Protein 7S2N (pdb70)

Secondary structure (DSSP, 8-state):
--EEEEE--HHHHHHHHTSGGGSS-EEEEEEE-SSEEEEEEEEE-GGG-EEEEEEEEE-TT-BGGGHHHHHHHHHHHS-HHHHTTEEEEEEEESS-EETTTEE---SSSBS-EEGGGS-TTTS-TTSEEEEEHHHHHHHHHHHHHHTT-HHHHEEEEE--TTHHHH-SSPTTSS--SS-EEEEEESSSEEEEEEEEETTTTEEEEEEE-GGGSBPPPSS-HHHHHHHHHHHTS--BHHHHSSHHHHHHHHHHHHTTSS----HHHHHHHHHTT-HHHHHHHHHHHHHHHHHHHHHHHHH--SEEEE-SHHHHHTHHHHH-HHHHHHHHHHHT-SGGGGGTTGGGPEEEEE-S---HHHHHHHHHHHHH-/-EEEEE--HHHHHHHHTSGGG-S-EEEEEEE-SSEEEEEEEEE-GGG-EEEEEEEEE-TT-BTTHHHHHHHHHHHHS-HHHHTTEEEEEEEESS-EETTTEE---SSSBS-EEGGGS-TTTS-TTSEEEEEHHHHHHHHHHHHHHTT-HHHHEEEEE--SSHHHH-SSPTTSS--SS-EEEEEESSSEEEEEEEEETTTTEEEEEEE-GGGSBPPPSS-HHHHHHHHHHHTS--BHHHHSSHHHHHHHHHHHHTTSS----HHHHHHHHHTT-HHHHHHHHHHHHHHHHHHHHHHHHH--SEEEE-SHHHHHTHHHHHSHHHHHHHHHHHT-SGGGGGTTGGGPEEEEE-S---HHHHHHHHHHHH-

Solvent-accessible surface area: 29658 Å² total; per-residue (Å²): 158,16,3,32,60,108,101,43,58,24,134,90,4,10,94,42,1,106,54,121,56,8,106,53,84,0,0,0,0,0,15,2,22,29,103,12,0,48,0,0,0,1,36,105,20,82,132,68,10,7,42,3,0,1,11,114,21,61,5,69,105,128,16,1,55,17,0,45,93,18,0,64,70,4,51,138,92,5,53,86,81,8,10,177,57,12,68,0,0,0,0,0,0,47,11,80,36,93,51,8,29,57,0,15,108,20,156,117,12,127,33,49,2,103,28,111,80,15,27,164,37,0,8,8,91,72,94,16,0,2,4,29,40,62,19,0,8,0,2,0,0,1,4,0,10,68,4,118,21,1,68,60,2,3,10,63,12,31,68,4,100,60,3,189,124,68,25,170,101,92,23,5,32,49,11,4,143,27,34,0,0,6,1,22,1,20,126,27,14,13,2,0,6,2,22,34,7,77,67,49,131,40,22,5,2,2,29,8,70,5,4,13,21,8,4,5,20,28,214,17,45,115,38,4,72,59,4,56,67,81,60,160,46,19,1,21,4,57,39,0,0,7,11,69,0,10,49,2,0,2,88,38,28,10,194,77,85,103,94,109,29,51,22,53,98,0,20,126,45,4,54,113,58,32,82,43,0,28,115,0,2,71,61,10,2,38,0,0,1,6,2,0,0,8,6,1,1,4,4,54,6,13,2,0,0,0,10,26,92,56,1,19,102,15,10,56,2,4,162,64,109,84,14,43,133,61,6,65,180,39,1,45,55,16,58,18,43,143,107,22,32,1,25,77,2,0,1,3,32,3,92,73,100,27,44,16,34,1,0,0,0,15,26,0,0,70,57,28,73,57,9,61,49,137,101,41,56,31,126,90,0,11,81,60,1,109,53,120,56,6,96,56,84,0,2,0,0,0,27,2,28,23,98,18,0,67,0,0,0,1,38,103,21,76,124,71,10,7,42,2,5,1,11,111,18,58,5,80,116,112,28,1,54,18,0,45,89,20,0,77,86,0,52,90,82,8,37,89,64,1,16,178,59,11,68,1,0,0,0,0,0,46,11,79,35,94,77,30,31,56,0,14,109,19,153,100,13,156,36,47,1,100,34,109,79,12,29,160,41,0,8,20,109,71,85,19,8,1,10,23,48,38,39,0,10,0,6,0,0,3,4,0,7,71,2,120,15,2,68,63,4,3,10,64,12,23,74,3,76,54,4,145,104,48,15,164,111,92,18,4,36,52,10,2,140,11,28,0,0,7,0,34,1,20,126,25,13,16,3,2,7,0,7,25,3,38,46,68,122,49,25,8,5,3,19,3,58,6,4,19,23,8,5,5,21,27,213,17,59,115,40,7,74,51,6,58,71,81,67,160,46,18,1,23,3,66,38,0,0,8,17,71,0,11,50,2,0,4,85,63,39,14,91,69,85,120,106,102,29,50,25,54,98,0,20,136,56,5,62,111,56,30,67,33,0,41,115,0,2,88,50,20,2,32,0,0,0,4,2,0,0,8,6,2,1,4,5,53,2,3,4,0,0,0,11,27,91,66,2,20,105,18,13,52,2,3,160,68,87,94,25,42,131,31,6,64,146,31,1,50,59,16,55,18,42,143,111,26,32,2,32,77,2,0,2,3,30,2,94,88,102,18,42,12,36,0,0,0,0,13,28,1,4,92,66,65

Foldseek 3Di:
DQEEEAEDALVVLLVVCPDPVNLAAWAWEWEDDQFKIWIFIWDADPQRGIYTYTYIGTCVQLAPCCVQVVQVVSVVPHPLSSLQRHLAYEYEYAADDDPLAWGDDDPRGDDIGGNVSHDCSNHPPQLYGYHYQVQLLVLLLQSCQSSQNQVVFKDWLDAFPQDVVQDPDDPRRHQGQWKEWEWAQEQFIWIWIWHQDVVVSDIGIGGDDQQADQQDDDPCVVVQVVLCVVVVHRHGLRCCRHQVNLQSLLCVLCVPVDDRDTSVVLLVCVLVVNPSSLRSVLSNLLSVLSSLLVCLVVVVTQEYEYDDPRQQVSVVQSPPVVSSVSSLVSNCRDPCCVVPSSRNYIYMYTNDDDSSSRSSRVSSSVVRD/DEEEAEDALLVLQVVCPDPVNLAAWAWEWEDDQFKIWIFIWDADPQRYIYTYTYIGTPPQLALCVVQVVLVVSVVRHPLSSLQRHPAYEYEDAADDPPLAWGDDDPRGDDIGGNVSHDCSNHPPPLYGYHHLLLLLVLLLQSCQSSQNQLVFKAWLDAFPQQVVFDVDDPRRHQGQWKEWEWELEQFIWIWIQGADPVVRHTDIGTDDQQADQQDDDPCVVVQVVLCVVVVHRHGLRCCRHQVNLQSLLCVQCVPVDDTDTSVVLLVCVLVVNPSSLRSVLSNLLSVLSSLLVCLVVVVTQEYEYDDPVQQVSVSQSVPVVSSVSSLVSNCSDPCCVVPSSRNYIYMYGNDDDDSSRSSSVSVSVVD

InterPro domains:
  IPR003836 Glucokinase [PF02685] (27-306)
  IPR003836 Glucokinase [cd24008] (27-362)
  IPR043129 ATPase, nucleotide binding domain [SSF53067] (27-320)

Sequence (736 aa):
MAMNIKELSLHELCCEELKTPAWNVPLTFVGDVGGTSARMGFVREGKNDSVHACVTRYSMKRKDITELIEFFNEIIELMPASVIKRVKAGVINVPGPVTGGAVGGPFNNLKGIARLSDYPKALFPPGRSAILNDLEAGGFGVLAVSDAHVFSEYFGVMWEGTQWRTCEQEPAGSVIGRGRCLVLAPGTGLGSSLIYYNPMNQQHIVVPLELGSQTIPMRKDIDYIQTLHAELKLLPNYENMVSGAGLEFHYRQVVRGSRPPCSAGEIAKLASEGDANACKAMKKYHEYLMRVGSEASMALLPLTIVLVGDNIVNNAFFYRNPQNLKEMHREALNHEMERLGFQSRVTYLRQKKLLNLNLMGCYRCGLDLSAMNIKELSLHHELCEELKTPAWNVPLTFVGDVGGTSARMGFVREGKNDSVHACCVTRYSMKRKDITELIEFFNEIIELMPASVIKRVKAGVINVPGPVTGGAVGGPFNNLKGIARLSDYPKALFPPGRSAILNDLEAGGFGVLAVSDAHVFSEYFGVMWEGTQWRTCEQEPAGSVIGRGRCLVLAPGTGLGSSLIYYNPMNQQHIVVPLELGSQTIPMRKDIDYIQTLHAELKLLPNYENMVSGAGLEFHYRQVVRGSRPPCSAGEIAKLASEGDANACKAMKKYHEYLMRVGSEASMALLPLTIVLVGDNIVNNAFFYRNPQNLKEMHREALNHEMERLGFQSRVTYLRQKKLLNLNLMGCYRCGLDL

Structure (mmCIF, N/CA/C/O backbone):
data_7S2N
#
_entry.id   7S2N
#
_cell.length_a   67.750
_cell.length_b   78.985
_cell.length_c   77.567
_cell.angle_alpha   90.000
_cell.angle_beta   101.170
_cell.angle_gamma   90.000
#
_symmetry.space_group_name_H-M   'P 1 21 1'
#
loop_
_entity.id
_entity.type
_entity.pdbx_description
1 polymer 'Glucokinase 1'
2 water water
#
loop_
_atom_site.group_PDB
_atom_site.id
_atom_site.type_symbol
_atom_site.label_atom_id
_atom_site.label_alt_id
_atom_site.label_comp_id
_atom_site.label_asym_id
_atom_site.label_entity_id
_atom_site.label_seq_id
_atom_site.pdbx_PDB_ins_code
_atom_site.Cartn_x
_atom_site.Cartn_y
_atom_site.Cartn_z
_atom_site.occupancy
_atom_site.B_iso_or_equiv
_atom_site.auth_seq_id
_atom_site.auth_comp_id
_atom_site.auth_asym_id
_atom_site.auth_atom_id
_atom_site.pdbx_PDB_model_num
ATOM 1 N N . MET A 1 13 ? 33.765 -22.865 105.178 1.00 59.78 -1 MET A N 1
ATOM 2 C CA . MET A 1 13 ? 33.714 -21.382 105.071 1.00 59.29 -1 MET A CA 1
ATOM 3 C C . MET A 1 13 ? 34.785 -20.912 104.080 1.00 51.21 -1 MET A C 1
ATOM 4 O O . MET A 1 13 ? 35.928 -21.394 104.169 1.00 44.45 -1 MET A O 1
ATOM 9 N N . ALA A 1 14 ? 34.405 -20.013 103.167 1.00 45.06 0 ALA A N 1
ATOM 10 C CA . ALA A 1 14 ? 35.198 -19.718 101.954 1.00 43.09 0 ALA A CA 1
ATOM 11 C C . ALA A 1 14 ? 36.374 -18.799 102.303 1.00 42.66 0 ALA A C 1
ATOM 12 O O . ALA A 1 14 ? 37.440 -18.961 101.701 1.00 45.68 0 ALA A O 1
ATOM 14 N N . MET A 1 15 ? 36.142 -17.797 103.147 1.00 42.47 1 MET A N 1
ATOM 15 C CA . MET A 1 15 ? 37.124 -16.718 103.460 1.00 44.89 1 MET A CA 1
ATOM 16 C C . MET A 1 15 ? 37.377 -16.811 104.960 1.00 45.69 1 MET A C 1
ATOM 17 O O . MET A 1 15 ? 36.391 -16.697 105.750 1.00 47.29 1 MET A O 1
ATOM 22 N N . ASN A 1 16 ? 38.603 -17.155 105.345 1.00 39.20 2 ASN A N 1
ATOM 23 C CA . ASN A 1 16 ? 38.924 -17.431 106.762 1.00 40.66 2 ASN A CA 1
ATOM 24 C C . ASN A 1 16 ? 40.117 -16.577 107.164 1.00 42.09 2 ASN A C 1
ATOM 25 O O . ASN A 1 16 ? 41.179 -16.718 106.483 1.00 40.32 2 ASN A O 1
ATOM 30 N N . ILE A 1 17 ? 39.943 -15.693 108.150 1.00 40.46 3 ILE A N 1
ATOM 31 C CA . ILE A 1 17 ? 41.078 -14.912 108.719 1.00 40.49 3 ILE A CA 1
ATOM 32 C C . ILE A 1 17 ? 41.199 -15.217 110.204 1.00 41.55 3 ILE A C 1
ATOM 33 O O . ILE A 1 17 ? 40.229 -14.934 110.902 1.00 42.75 3 ILE A O 1
ATOM 38 N N . LYS A 1 18 ? 42.340 -15.760 110.642 1.00 40.21 4 LYS A N 1
ATOM 39 C CA . LYS A 1 18 ? 42.614 -16.020 112.081 1.00 43.04 4 LYS A CA 1
ATOM 40 C C . LYS A 1 18 ? 43.725 -15.082 112.567 1.00 41.42 4 LYS A C 1
ATOM 41 O O . LYS A 1 18 ? 44.765 -15.007 111.895 1.00 39.37 4 LYS A O 1
ATOM 47 N N . GLU A 1 19 ? 43.504 -14.414 113.701 1.00 38.19 5 GLU A N 1
ATOM 48 C CA . GLU A 1 19 ? 44.509 -13.524 114.310 1.00 38.08 5 GLU A CA 1
ATOM 49 C C . GLU A 1 19 ? 45.136 -14.273 115.484 1.00 38.40 5 GLU A C 1
ATOM 50 O O . GLU A 1 19 ? 44.366 -14.787 116.324 1.00 40.53 5 GLU A O 1
ATOM 56 N N . LEU A 1 20 ? 46.475 -14.321 115.565 1.00 36.97 6 LEU A N 1
ATOM 57 C CA . LEU A 1 20 ? 47.264 -15.073 116.582 1.00 38.01 6 LEU A CA 1
ATOM 58 C C . LEU A 1 20 ? 48.424 -14.205 117.063 1.00 39.87 6 LEU A C 1
ATOM 59 O O . LEU A 1 20 ? 48.826 -13.298 116.337 1.00 38.23 6 LEU A O 1
ATOM 64 N N . SER A 1 21 ? 49.012 -14.539 118.197 1.00 40.04 7 SER A N 1
ATOM 65 C CA . SER A 1 21 ? 50.345 -14.009 118.576 1.00 40.35 7 SER A CA 1
ATOM 66 C C . SER A 1 21 ? 51.365 -14.523 117.556 1.00 38.97 7 SER A C 1
ATOM 67 O O . SER A 1 21 ? 51.096 -15.542 116.874 1.00 39.36 7 SER A O 1
ATOM 70 N N . LEU A 1 22 ? 52.483 -13.809 117.390 1.00 40.35 8 LEU A N 1
ATOM 71 C CA . LEU A 1 22 ? 53.562 -14.215 116.457 1.00 39.31 8 LEU A CA 1
ATOM 72 C C . LEU A 1 22 ? 53.986 -15.647 116.810 1.00 37.76 8 LEU A C 1
ATOM 73 O O . LEU A 1 22 ? 54.161 -16.447 115.914 1.00 35.93 8 LEU A O 1
ATOM 78 N N . HIS A 1 23 ? 54.111 -15.974 118.090 1.00 41.22 9 HIS A N 1
ATOM 79 C CA . HIS A 1 23 ? 54.577 -17.321 118.529 1.00 43.14 9 HIS A CA 1
ATOM 80 C C . HIS A 1 23 ? 53.539 -18.378 118.105 1.00 41.44 9 HIS A C 1
ATOM 81 O O . HIS A 1 23 ? 53.939 -19.424 117.568 1.00 41.96 9 HIS A O 1
ATOM 88 N N . GLU A 1 24 ? 52.258 -18.112 118.311 1.00 38.82 10 GLU A N 1
ATOM 89 C CA . GLU A 1 24 ? 51.159 -19.032 117.874 1.00 40.72 10 GLU A CA 1
ATOM 90 C C . GLU A 1 24 ? 51.087 -19.140 116.348 1.00 37.88 10 GLU A C 1
ATOM 91 O O . GLU A 1 24 ? 50.775 -20.218 115.821 1.00 38.08 10 GLU A O 1
ATOM 97 N N . LEU A 1 25 ? 51.374 -18.058 115.644 1.00 38.92 11 LEU A N 1
ATOM 98 C CA . LEU A 1 25 ? 51.380 -18.064 114.154 1.00 35.70 11 LEU A CA 1
ATOM 99 C C . LEU A 1 25 ? 52.506 -18.997 113.671 1.00 36.28 11 LEU A C 1
ATOM 100 O O . LEU A 1 25 ? 52.290 -19.784 112.758 1.00 34.73 11 LEU A O 1
ATOM 105 N N A CYS A 1 26 ? 53.693 -18.907 114.278 0.70 36.98 12 CYS A N 1
ATOM 106 N N B CYS A 1 26 ? 53.697 -18.917 114.280 0.30 35.65 12 CYS A N 1
ATOM 107 C CA A CYS A 1 26 ? 54.832 -19.807 113.980 0.70 37.02 12 CYS A CA 1
ATOM 108 C CA B CYS A 1 26 ? 54.824 -19.832 113.946 0.30 35.21 12 CYS A CA 1
ATOM 109 C C A CYS A 1 26 ? 54.388 -21.271 114.175 0.70 37.19 12 CYS A C 1
ATOM 110 C C B CYS A 1 26 ? 54.377 -21.280 114.161 0.30 36.26 12 CYS A C 1
ATOM 111 O O A CYS A 1 26 ? 54.639 -22.104 113.301 0.70 34.79 12 CYS A O 1
ATOM 112 O O B CYS A 1 26 ? 54.634 -22.108 113.287 0.30 35.17 12 CYS A O 1
ATOM 117 N N . GLU A 1 27 ? 53.709 -21.576 115.275 1.00 37.37 13 GLU A N 1
ATOM 118 C CA . GLU A 1 27 ? 53.230 -22.965 115.533 1.00 39.89 13 GLU A CA 1
ATOM 119 C C . GLU A 1 27 ? 52.215 -23.350 114.458 1.00 38.56 13 GLU A C 1
ATOM 120 O O . GLU A 1 27 ? 52.311 -24.460 113.919 1.00 37.81 13 GLU A O 1
ATOM 126 N N . GLU A 1 28 ? 51.277 -22.458 114.137 1.00 37.67 14 GLU A N 1
ATOM 127 C CA . GLU A 1 28 ? 50.231 -22.768 113.123 1.00 37.36 14 GLU A CA 1
ATOM 128 C C . GLU A 1 28 ? 50.891 -23.104 111.781 1.00 36.89 14 GLU A C 1
ATOM 129 O O . GLU A 1 28 ? 50.421 -24.024 111.106 1.00 40.03 14 GLU A O 1
ATOM 135 N N . LEU A 1 29 ? 51.938 -22.366 111.409 1.00 36.24 15 LEU A N 1
ATOM 136 C CA . LEU A 1 29 ? 52.534 -22.488 110.052 1.00 36.09 15 LEU A CA 1
ATOM 137 C C . LEU A 1 29 ? 53.328 -23.795 109.918 1.00 37.24 15 LEU A C 1
ATOM 138 O O . LEU A 1 29 ? 53.677 -24.151 108.782 1.00 35.62 15 LEU A O 1
ATOM 143 N N . LYS A 1 30 ? 53.623 -24.454 111.039 1.00 38.41 16 LYS A N 1
ATOM 144 C CA . LYS A 1 30 ? 54.343 -25.754 111.006 1.00 41.02 16 LYS A CA 1
ATOM 145 C C . LYS A 1 30 ? 53.342 -26.907 110.878 1.00 40.01 16 LYS A C 1
ATOM 146 O O . LYS A 1 30 ? 53.794 -28.059 110.756 1.00 41.92 16 LYS A O 1
ATOM 152 N N . THR A 1 31 ? 52.040 -26.608 110.898 1.00 36.78 17 THR A N 1
ATOM 153 C CA . THR A 1 31 ? 51.000 -27.676 110.747 1.00 37.48 17 THR A CA 1
ATOM 154 C C . THR A 1 31 ? 50.856 -28.136 109.300 1.00 38.69 17 THR A C 1
ATOM 155 O O . THR A 1 31 ? 51.186 -27.412 108.364 1.00 38.46 17 THR A O 1
ATOM 159 N N . PRO A 1 32 ? 50.443 -29.390 109.034 1.00 39.17 18 PRO A N 1
ATOM 160 C CA . PRO A 1 32 ? 50.429 -29.905 107.663 1.00 39.64 18 PRO A CA 1
ATOM 161 C C . PRO A 1 32 ? 49.587 -29.151 106.639 1.00 37.80 18 PRO A C 1
ATOM 162 O O . PRO A 1 32 ? 50.023 -29.060 105.527 1.00 39.24 18 PRO A O 1
ATOM 166 N N . ALA A 1 33 ? 48.460 -28.561 107.046 1.00 37.21 19 ALA A N 1
ATOM 167 C CA . ALA A 1 33 ? 47.612 -27.787 106.125 1.00 38.16 19 ALA A CA 1
ATOM 168 C C . ALA A 1 33 ? 48.407 -26.614 105.540 1.00 34.22 19 ALA A C 1
ATOM 169 O O . ALA A 1 33 ? 48.015 -26.136 104.474 1.00 33.86 19 ALA A O 1
ATOM 171 N N . TRP A 1 34 ? 49.452 -26.126 106.238 1.00 33.47 20 TRP A N 1
ATOM 172 C CA . TRP A 1 34 ? 50.261 -24.956 105.822 1.00 31.62 20 TRP A CA 1
ATOM 173 C C . TRP A 1 34 ? 51.504 -25.350 105.009 1.00 30.64 20 TRP A C 1
ATOM 174 O O . TRP A 1 34 ? 52.273 -24.437 104.643 1.00 31.25 20 TRP A O 1
ATOM 185 N N . ASN A 1 35 ? 51.717 -26.627 104.713 1.00 30.68 21 ASN A N 1
ATOM 186 C CA . ASN A 1 35 ? 52.921 -27.099 103.982 1.00 31.10 21 ASN A CA 1
ATOM 187 C C . ASN A 1 35 ? 52.586 -27.018 102.480 1.00 31.10 21 ASN A C 1
ATOM 188 O O . ASN A 1 35 ? 52.546 -28.060 101.774 1.00 31.94 21 ASN A O 1
ATOM 193 N N . VAL A 1 36 ? 52.368 -25.788 102.021 1.00 29.10 22 VAL A N 1
ATOM 194 C CA . VAL A 1 36 ? 51.858 -25.442 100.668 1.00 29.35 22 VAL A CA 1
ATOM 195 C C . VAL A 1 36 ? 52.439 -24.079 100.329 1.00 28.54 22 VAL A C 1
ATOM 196 O O . VAL A 1 36 ? 53.037 -23.418 101.192 1.00 29.01 22 VAL A O 1
ATOM 200 N N . PRO A 1 37 ? 52.319 -23.617 99.080 1.00 27.47 23 PRO A N 1
ATOM 201 C CA . PRO A 1 37 ? 52.768 -22.267 98.794 1.00 26.42 23 PRO A CA 1
ATOM 202 C C . PRO A 1 37 ? 52.032 -21.200 99.614 1.00 25.95 23 PRO A C 1
ATOM 203 O O . PRO A 1 37 ? 50.804 -21.311 99.783 1.00 26.77 23 PRO A O 1
ATOM 207 N N . LEU A 1 38 ? 52.761 -20.132 99.913 1.00 24.02 24 LEU A N 1
ATOM 208 C CA . LEU A 1 38 ? 52.289 -19.072 100.840 1.00 25.04 24 LEU A CA 1
ATOM 209 C C . LEU A 1 38 ? 52.419 -17.724 100.147 1.00 25.22 24 LEU A C 1
ATOM 210 O O . LEU A 1 38 ? 53.358 -17.538 99.332 1.00 25.05 24 LEU A O 1
ATOM 215 N N . THR A 1 39 ? 51.512 -16.826 100.494 1.00 26.34 25 THR A N 1
ATOM 216 C CA . THR A 1 39 ? 51.581 -15.397 100.171 1.00 26.26 25 THR A CA 1
ATOM 217 C C . THR A 1 39 ? 51.738 -14.644 101.490 1.00 25.35 25 THR A C 1
ATOM 218 O O . THR A 1 39 ? 50.917 -14.832 102.376 1.00 25.98 25 THR A O 1
ATOM 222 N N . PHE A 1 40 ? 52.718 -13.755 101.579 1.00 24.02 26 PHE A N 1
ATOM 223 C CA . PHE A 1 40 ? 52.857 -12.844 102.732 1.00 24.06 26 PHE A CA 1
ATOM 224 C C . PHE A 1 40 ? 51.963 -11.635 102.441 1.00 24.21 26 PHE A C 1
ATOM 225 O O . PHE A 1 40 ? 52.064 -11.038 101.354 1.00 23.18 26 PHE A O 1
ATOM 233 N N . VAL A 1 41 ? 51.204 -11.207 103.444 1.00 24.68 27 VAL A N 1
ATOM 234 C CA . VAL A 1 41 ? 50.255 -10.068 103.291 1.00 26.47 27 VAL A CA 1
ATOM 235 C C . VAL A 1 41 ? 50.402 -9.171 104.496 1.00 26.56 27 VAL A C 1
ATOM 236 O O . VAL A 1 41 ? 50.799 -9.644 105.598 1.00 25.59 27 VAL A O 1
ATOM 240 N N . GLY A 1 42 ? 50.070 -7.894 104.304 1.00 25.79 28 GLY A N 1
ATOM 241 C CA . GLY A 1 42 ? 50.065 -6.915 105.404 1.00 27.77 28 GLY A CA 1
ATOM 242 C C . GLY A 1 42 ? 49.021 -5.838 105.182 1.00 28.29 28 GLY A C 1
ATOM 243 O O . GLY A 1 42 ? 49.064 -5.177 104.141 1.00 27.83 28 GLY A O 1
ATOM 244 N N . ASP A 1 43 ? 48.100 -5.686 106.131 1.00 28.89 29 ASP A N 1
ATOM 245 C CA . ASP A 1 43 ? 47.110 -4.583 106.070 1.00 29.46 29 ASP A CA 1
ATOM 246 C C . ASP A 1 43 ? 47.519 -3.544 107.114 1.00 29.52 29 ASP A C 1
ATOM 247 O O . ASP A 1 43 ? 47.357 -3.812 108.313 1.00 31.07 29 ASP A O 1
ATOM 252 N N . VAL A 1 44 ? 48.019 -2.402 106.644 1.00 30.28 30 VAL A N 1
ATOM 253 C CA . VAL A 1 44 ? 48.680 -1.406 107.534 1.00 29.99 30 VAL A CA 1
ATOM 254 C C . VAL A 1 44 ? 47.755 -0.195 107.658 1.00 33.58 30 VAL A C 1
ATOM 255 O O . VAL A 1 44 ? 47.461 0.429 106.627 1.00 34.06 30 VAL A O 1
ATOM 259 N N . GLY A 1 45 ? 47.308 0.096 108.881 1.00 35.99 31 GLY A N 1
ATOM 260 C CA . GLY A 1 45 ? 46.614 1.380 109.165 1.00 39.92 31 GLY A CA 1
ATOM 261 C C . GLY A 1 45 ? 47.438 2.302 110.055 1.00 41.43 31 GLY A C 1
ATOM 262 O O . GLY A 1 45 ? 48.634 2.038 110.263 1.00 42.84 31 GLY A O 1
ATOM 263 N N . GLY A 1 46 ? 46.845 3.380 110.581 1.00 44.54 32 GLY A N 1
ATOM 264 C CA . GLY A 1 46 ? 47.565 4.390 111.389 1.00 45.30 32 GLY A CA 1
ATOM 265 C C . GLY A 1 46 ? 47.895 3.927 112.793 1.00 45.24 32 GLY A C 1
ATOM 266 O O . GLY A 1 46 ? 48.912 4.425 113.355 1.00 44.51 32 GLY A O 1
ATOM 267 N N . THR A 1 47 ? 47.132 2.965 113.339 1.00 45.60 33 THR A N 1
ATOM 268 C CA . THR A 1 47 ? 47.280 2.490 114.736 1.00 47.24 33 THR A CA 1
ATOM 269 C C . THR A 1 47 ? 47.882 1.089 114.788 1.00 44.01 33 THR A C 1
ATOM 270 O O . THR A 1 47 ? 48.683 0.813 115.707 1.00 44.91 33 THR A O 1
ATOM 274 N N . SER A 1 48 ? 47.493 0.217 113.851 1.00 41.78 34 SER A N 1
ATOM 275 C CA . SER A 1 48 ? 47.967 -1.177 113.866 1.00 40.54 34 SER A CA 1
ATOM 276 C C . SER A 1 48 ? 48.129 -1.705 112.432 1.00 37.58 34 SER A C 1
ATOM 277 O O . SER A 1 48 ? 47.544 -1.113 111.482 1.00 36.31 34 SER A O 1
ATOM 280 N N . ALA A 1 49 ? 48.894 -2.789 112.315 1.00 36.83 35 ALA A N 1
ATOM 281 C CA . ALA A 1 49 ? 49.089 -3.563 111.075 1.00 35.70 35 ALA A CA 1
ATOM 282 C C . ALA A 1 49 ? 48.820 -5.025 111.396 1.00 37.21 35 ALA A C 1
ATOM 283 O O . ALA A 1 49 ? 49.175 -5.444 112.476 1.00 43.91 35 ALA A O 1
ATOM 285 N N . ARG A 1 50 ? 48.094 -5.706 110.508 1.00 33.79 36 ARG A N 1
ATOM 286 C CA . ARG A 1 50 ? 47.848 -7.167 110.605 1.00 33.78 36 ARG A CA 1
ATOM 287 C C . ARG A 1 50 ? 48.621 -7.843 109.475 1.00 31.64 36 ARG A C 1
ATOM 288 O O . ARG A 1 50 ? 48.297 -7.578 108.306 1.00 30.72 36 ARG A O 1
ATOM 296 N N . MET A 1 51 ? 49.614 -8.661 109.821 1.00 30.35 37 MET A N 1
ATOM 297 C CA . MET A 1 51 ? 50.547 -9.191 108.798 1.00 29.89 37 MET A CA 1
ATOM 298 C C . MET A 1 51 ? 50.721 -10.695 109.021 1.00 27.33 37 MET A C 1
ATOM 299 O O . MET A 1 51 ? 50.755 -11.121 110.186 1.00 27.99 37 MET A O 1
ATOM 304 N N . GLY A 1 52 ? 50.807 -11.455 107.930 1.00 25.17 38 GLY A N 1
ATOM 305 C CA . GLY A 1 52 ? 50.909 -12.908 108.028 1.00 25.88 38 GLY A CA 1
ATOM 306 C C . GLY A 1 52 ? 50.788 -13.563 106.685 1.00 25.44 38 GLY A C 1
ATOM 307 O O . GLY A 1 52 ? 51.271 -12.971 105.711 1.00 25.09 38 GLY A O 1
ATOM 308 N N . PHE A 1 53 ? 50.220 -14.783 106.663 1.00 25.97 39 PHE A N 1
ATOM 309 C CA . PHE A 1 53 ? 50.387 -15.674 105.496 1.00 26.25 39 PHE A CA 1
ATOM 310 C C . PHE A 1 53 ? 49.027 -16.174 105.057 1.00 28.38 39 PHE A C 1
ATOM 311 O O . PHE A 1 53 ? 48.136 -16.374 105.895 1.00 29.25 39 PHE A O 1
ATOM 319 N N . VAL A 1 54 ? 48.898 -16.352 103.751 1.00 28.28 40 VAL A N 1
ATOM 320 C CA . VAL A 1 54 ? 47.639 -16.786 103.115 1.00 28.49 40 VAL A CA 1
ATOM 321 C C . VAL A 1 54 ? 47.935 -17.973 102.232 1.00 28.68 40 VAL A C 1
ATOM 322 O O . VAL A 1 54 ? 48.967 -17.977 101.465 1.00 28.43 40 VAL A O 1
ATOM 326 N N . ARG A 1 55 ? 47.047 -18.930 102.307 1.00 29.86 41 ARG A N 1
ATOM 327 C CA . ARG A 1 55 ? 47.141 -20.156 101.460 1.00 30.66 41 ARG A CA 1
ATOM 328 C C . ARG A 1 55 ? 45.763 -20.367 100.816 1.00 31.87 41 ARG A C 1
ATOM 329 O O . ARG A 1 55 ? 44.746 -19.893 101.377 1.00 33.24 41 ARG A O 1
ATOM 337 N N . GLU A 1 56 ? 45.730 -21.185 99.769 1.00 34.26 42 GLU A N 1
ATOM 338 C CA . GLU A 1 56 ? 44.495 -21.682 99.131 1.00 36.61 42 GLU A CA 1
ATOM 339 C C . GLU A 1 56 ? 44.049 -22.888 99.961 1.00 38.62 42 GLU A C 1
ATOM 340 O O . GLU A 1 56 ? 44.930 -23.542 100.551 1.00 38.68 42 GLU A O 1
ATOM 346 N N . GLY A 1 57 ? 42.756 -23.159 100.023 1.00 36.02 43 GLY A N 1
ATOM 347 C CA . GLY A 1 57 ? 42.221 -24.428 100.531 1.00 40.57 43 GLY A CA 1
ATOM 348 C C . GLY A 1 57 ? 41.343 -25.083 99.492 1.00 41.54 43 GLY A C 1
ATOM 349 O O . GLY A 1 57 ? 41.468 -24.731 98.304 1.00 41.32 43 GLY A O 1
ATOM 350 N N . LYS A 1 58 ? 40.479 -26.004 99.930 1.00 46.81 44 LYS A N 1
ATOM 351 C CA . LYS A 1 58 ? 39.540 -26.709 99.027 1.00 48.05 44 LYS A CA 1
ATOM 352 C C . LYS A 1 58 ? 38.633 -25.690 98.344 1.00 47.86 44 LYS A C 1
ATOM 353 O O . LYS A 1 58 ? 38.206 -24.697 98.998 1.00 47.19 44 LYS A O 1
ATOM 355 N N . ASN A 1 59 ? 38.335 -25.934 97.065 1.00 52.70 45 ASN A N 1
ATOM 356 C CA . ASN A 1 59 ? 37.244 -25.234 96.336 1.00 54.61 45 ASN A CA 1
ATOM 357 C C . ASN A 1 59 ? 37.539 -23.732 96.302 1.00 51.37 45 ASN A C 1
ATOM 358 O O . ASN A 1 59 ? 36.594 -22.943 96.472 1.00 45.28 45 ASN A O 1
ATOM 363 N N . ASP A 1 60 ? 38.809 -23.379 96.083 1.00 47.61 46 ASP A N 1
ATOM 364 C CA . ASP A 1 60 ? 39.254 -21.969 95.925 1.00 47.08 46 ASP A CA 1
ATOM 365 C C . ASP A 1 60 ? 38.968 -21.174 97.208 1.00 43.92 46 ASP A C 1
ATOM 366 O O . ASP A 1 60 ? 38.870 -19.907 97.110 1.00 44.63 46 ASP A O 1
ATOM 371 N N . SER A 1 61 ? 38.907 -21.838 98.365 1.00 38.99 47 SER A N 1
ATOM 372 C CA . SER A 1 61 ? 38.827 -21.162 99.679 1.00 38.77 47 SER A CA 1
ATOM 373 C C . SER A 1 61 ? 40.149 -20.413 99.953 1.00 37.30 47 SER A C 1
ATOM 374 O O . SER A 1 61 ? 41.166 -20.739 99.381 1.00 37.13 47 SER A O 1
ATOM 377 N N . VAL A 1 62 ? 40.100 -19.480 100.889 1.00 36.91 48 VAL A N 1
ATOM 378 C CA . VAL A 1 62 ? 41.244 -18.620 101.289 1.00 36.24 48 VAL A CA 1
ATOM 379 C C . VAL A 1 62 ? 41.379 -18.702 102.807 1.00 36.14 48 VAL A C 1
ATOM 380 O O . VAL A 1 62 ? 40.364 -18.582 103.530 1.00 35.02 48 VAL A O 1
ATOM 384 N N . HIS A 1 63 ? 42.599 -18.983 103.254 1.00 34.01 49 HIS A N 1
ATOM 385 C CA . HIS A 1 63 ? 42.911 -19.183 104.693 1.00 33.87 49 HIS A CA 1
ATOM 386 C C . HIS A 1 63 ? 44.088 -18.286 105.015 1.00 33.63 49 HIS A C 1
ATOM 387 O O . HIS A 1 63 ? 45.180 -18.482 104.420 1.00 31.13 49 HIS A O 1
ATOM 394 N N . ALA A 1 64 ? 43.843 -17.303 105.842 1.00 31.63 50 ALA A N 1
ATOM 395 C CA . ALA A 1 64 ? 44.895 -16.391 106.289 1.00 32.93 50 ALA A CA 1
ATOM 396 C C . ALA A 1 64 ? 45.103 -16.581 107.796 1.00 33.76 50 ALA A C 1
ATOM 397 O O . ALA A 1 64 ? 44.135 -16.775 108.589 1.00 33.44 50 ALA A O 1
ATOM 399 N N . CYS A 1 65 ? 46.348 -16.430 108.194 1.00 33.00 51 CYS A N 1
ATOM 400 C CA . CYS A 1 65 ? 46.755 -16.449 109.608 1.00 32.63 51 CYS A CA 1
ATOM 401 C C . CYS A 1 65 ? 47.628 -15.200 109.779 1.00 31.85 51 CYS A C 1
ATOM 402 O O . CYS A 1 65 ? 48.633 -15.122 109.085 1.00 29.02 51 CYS A O 1
ATOM 405 N N . VAL A 1 66 ? 47.228 -14.256 110.625 1.00 30.39 52 VAL A N 1
ATOM 406 C CA . VAL A 1 66 ? 47.939 -12.960 110.734 1.00 31.83 52 VAL A CA 1
ATOM 407 C C . VAL A 1 66 ? 48.163 -12.659 112.216 1.00 31.99 52 VAL A C 1
ATOM 408 O O . VAL A 1 66 ? 47.488 -13.241 113.128 1.00 32.51 52 VAL A O 1
ATOM 412 N N . THR A 1 67 ? 49.072 -11.731 112.450 1.00 32.26 53 THR A N 1
ATOM 413 C CA . THR A 1 67 ? 49.403 -11.195 113.785 1.00 32.79 53 THR A CA 1
ATOM 414 C C . THR A 1 67 ? 49.234 -9.673 113.780 1.00 34.58 53 THR A C 1
ATOM 415 O O . THR A 1 67 ? 49.534 -9.055 112.710 1.00 30.64 53 THR A O 1
ATOM 419 N N . ARG A 1 68 ? 48.740 -9.122 114.915 1.00 33.78 54 ARG A N 1
ATOM 420 C CA . ARG A 1 68 ? 48.498 -7.660 115.019 1.00 36.53 54 ARG A CA 1
ATOM 421 C C . ARG A 1 68 ? 49.752 -7.003 115.584 1.00 37.52 54 ARG A C 1
ATOM 422 O O . ARG A 1 68 ? 50.213 -7.451 116.643 1.00 34.80 54 ARG A O 1
ATOM 430 N N . TYR A 1 69 ? 50.256 -5.966 114.918 1.00 36.72 55 TYR A N 1
ATOM 431 C CA . TYR A 1 69 ? 51.405 -5.157 115.391 1.00 39.48 55 TYR A CA 1
ATOM 432 C C . TYR A 1 69 ? 50.916 -3.737 115.667 1.00 41.82 55 TYR A C 1
ATOM 433 O O . TYR A 1 69 ? 50.093 -3.183 114.885 1.00 42.30 55 TYR A O 1
ATOM 442 N N . SER A 1 70 ? 51.333 -3.168 116.802 1.00 42.34 56 SER A N 1
ATOM 443 C CA . SER A 1 70 ? 50.998 -1.765 117.098 1.00 43.78 56 SER A CA 1
ATOM 444 C C . SER A 1 70 ? 51.974 -0.870 116.346 1.00 42.26 56 SER A C 1
ATOM 445 O O . SER A 1 70 ? 53.187 -1.151 116.408 1.00 43.25 56 SER A O 1
ATOM 448 N N . MET A 1 71 ? 51.452 0.165 115.681 1.00 44.04 57 MET A N 1
ATOM 449 C CA . MET A 1 71 ? 52.302 1.177 115.013 1.00 45.01 57 MET A CA 1
ATOM 450 C C . MET A 1 71 ? 52.688 2.192 116.094 1.00 50.85 57 MET A C 1
ATOM 451 O O . MET A 1 71 ? 52.223 3.349 115.992 1.00 51.33 57 MET A O 1
ATOM 456 N N . LYS A 1 72 ? 53.480 1.714 117.072 1.00 54.51 58 LYS A N 1
ATOM 457 C CA . LYS A 1 72 ? 53.829 2.423 118.335 1.00 58.51 58 LYS A CA 1
ATOM 458 C C . LYS A 1 72 ? 54.422 3.787 117.957 1.00 59.84 58 LYS A C 1
ATOM 459 O O . LYS A 1 72 ? 53.875 4.820 118.401 1.00 61.10 58 LYS A O 1
ATOM 461 N N . ARG A 1 73 ? 55.455 3.766 117.104 1.00 58.13 59 ARG A N 1
ATOM 462 C CA . ARG A 1 73 ? 56.270 4.938 116.689 1.00 57.74 59 ARG A CA 1
ATOM 463 C C . ARG A 1 73 ? 55.517 5.830 115.701 1.00 55.72 59 ARG A C 1
ATOM 464 O O . ARG A 1 73 ? 56.019 6.927 115.436 1.00 56.95 59 ARG A O 1
ATOM 472 N N . LYS A 1 74 ? 54.345 5.390 115.235 1.00 53.09 60 LYS A N 1
ATOM 473 C CA . LYS A 1 74 ? 53.621 6.088 114.140 1.00 53.99 60 LYS A CA 1
ATOM 474 C C . LYS A 1 74 ? 54.616 6.375 113.010 1.00 51.67 60 LYS A C 1
ATOM 475 O O . LYS A 1 74 ? 54.551 7.467 112.422 1.00 49.48 60 LYS A O 1
ATOM 481 N N . ASP A 1 75 ? 55.509 5.416 112.757 1.00 46.87 61 ASP A N 1
ATOM 482 C CA . ASP A 1 75 ? 56.483 5.471 111.637 1.00 46.96 61 ASP A CA 1
ATOM 483 C C . ASP A 1 75 ? 56.243 4.259 110.732 1.00 43.45 61 ASP A C 1
ATOM 484 O O . ASP A 1 75 ? 56.232 3.131 111.247 1.00 40.98 61 ASP A O 1
ATOM 489 N N . ILE A 1 76 ? 56.086 4.497 109.429 1.00 41.33 62 ILE A N 1
ATOM 490 C CA . ILE A 1 76 ? 55.882 3.402 108.435 1.00 38.48 62 ILE A CA 1
ATOM 491 C C . ILE A 1 76 ? 57.134 2.515 108.408 1.00 36.63 62 ILE A C 1
ATOM 492 O O . ILE A 1 76 ? 56.991 1.311 108.169 1.00 34.01 62 ILE A O 1
ATOM 497 N N . THR A 1 77 ? 58.318 3.103 108.595 1.00 35.31 63 THR A N 1
ATOM 498 C CA . THR A 1 77 ? 59.582 2.328 108.511 1.00 34.61 63 THR A CA 1
ATOM 499 C C . THR A 1 77 ? 59.604 1.237 109.589 1.00 33.71 63 THR A C 1
ATOM 500 O O . THR A 1 77 ? 60.382 0.287 109.424 1.00 33.19 63 THR A O 1
ATOM 504 N N . GLU A 1 78 ? 58.786 1.363 110.639 1.00 33.45 64 GLU A N 1
ATOM 505 C CA . GLU A 1 78 ? 58.795 0.335 111.705 1.00 35.13 64 GLU A CA 1
ATOM 506 C C . GLU A 1 78 ? 58.378 -1.005 111.090 1.00 33.51 64 GLU A C 1
ATOM 507 O O . GLU A 1 78 ? 58.771 -2.077 111.623 1.00 34.77 64 GLU A O 1
ATOM 513 N N . LEU A 1 79 ? 57.591 -0.994 110.021 1.00 33.08 65 LEU A N 1
ATOM 514 C CA . LEU A 1 79 ? 57.233 -2.286 109.366 1.00 32.71 65 LEU A CA 1
ATOM 515 C C . LEU A 1 79 ? 58.496 -3.145 109.141 1.00 33.18 65 LEU A C 1
ATOM 516 O O . LEU A 1 79 ? 58.382 -4.406 109.194 1.00 30.65 65 LEU A O 1
ATOM 521 N N . ILE A 1 80 ? 59.664 -2.551 108.863 1.00 33.20 66 ILE A N 1
ATOM 522 C CA . ILE A 1 80 ? 60.876 -3.357 108.527 1.00 33.05 66 ILE A CA 1
ATOM 523 C C . ILE A 1 80 ? 61.302 -4.166 109.752 1.00 33.10 66 ILE A C 1
ATOM 524 O O . ILE A 1 80 ? 61.745 -5.344 109.578 1.00 30.60 66 ILE A O 1
ATOM 529 N N . GLU A 1 81 ? 61.165 -3.590 110.950 1.00 34.95 67 GLU A N 1
ATOM 530 C CA . GLU A 1 81 ? 61.457 -4.317 112.213 1.00 35.60 67 GLU A CA 1
ATOM 531 C C . GLU A 1 81 ? 60.505 -5.503 112.342 1.00 32.55 67 GLU A C 1
ATOM 532 O O . GLU A 1 81 ? 60.968 -6.561 112.749 1.00 33.52 67 GLU A O 1
ATOM 538 N N . PHE A 1 82 ? 59.232 -5.314 112.004 1.00 30.72 68 PHE A N 1
ATOM 539 C CA . PHE A 1 82 ? 58.223 -6.401 112.075 1.00 29.23 68 PHE A CA 1
ATOM 540 C C . PHE A 1 82 ? 58.590 -7.521 111.096 1.00 28.38 68 PHE A C 1
ATOM 541 O O . PHE A 1 82 ? 58.614 -8.729 111.481 1.00 29.07 68 PHE A O 1
ATOM 549 N N . PHE A 1 83 ? 58.920 -7.153 109.856 1.00 28.20 69 PHE A N 1
ATOM 550 C CA . PHE A 1 83 ? 59.341 -8.140 108.839 1.00 28.28 69 PHE A CA 1
ATOM 551 C C . PHE A 1 83 ? 60.572 -8.920 109.312 1.00 29.30 69 PHE A C 1
ATOM 552 O O . PHE A 1 83 ? 60.645 -10.170 109.123 1.00 27.81 69 PHE A O 1
ATOM 560 N N . ASN A 1 84 ? 61.574 -8.227 109.836 1.00 31.30 70 ASN A N 1
ATOM 561 C CA . ASN A 1 84 ? 62.842 -8.854 110.296 1.00 32.12 70 ASN A CA 1
ATOM 562 C C . ASN A 1 84 ? 62.564 -9.841 111.441 1.00 32.79 70 ASN A C 1
ATOM 563 O O . ASN A 1 84 ? 63.138 -10.957 111.412 1.00 31.34 70 ASN A O 1
ATOM 568 N N . GLU A 1 85 ? 61.619 -9.496 112.332 1.00 31.96 71 GLU A N 1
ATOM 569 C CA . GLU A 1 85 ? 61.248 -10.353 113.465 1.00 34.20 71 GLU A CA 1
ATOM 570 C C . GLU A 1 85 ? 60.628 -11.649 112.905 1.00 32.66 71 GLU A C 1
ATOM 571 O O . GLU A 1 85 ? 60.962 -12.741 113.400 1.00 30.81 71 GLU A O 1
ATOM 577 N N . ILE A 1 86 ? 59.730 -11.541 111.929 1.00 31.12 72 ILE A N 1
ATOM 578 C CA . ILE A 1 86 ? 59.081 -12.742 111.332 1.00 31.93 72 ILE A CA 1
ATOM 579 C C . ILE A 1 86 ? 60.153 -13.631 110.678 1.00 31.38 72 ILE A C 1
ATOM 580 O O . ILE A 1 86 ? 60.126 -14.830 110.886 1.00 31.78 72 ILE A O 1
ATOM 585 N N . ILE A 1 87 ? 61.087 -13.067 109.936 1.00 31.52 73 ILE A N 1
ATOM 586 C CA . ILE A 1 87 ? 62.134 -13.892 109.290 1.00 33.97 73 ILE A CA 1
ATOM 587 C C . ILE A 1 87 ? 63.106 -14.476 110.333 1.00 36.88 73 ILE A C 1
ATOM 588 O O . ILE A 1 87 ? 63.581 -15.586 110.101 1.00 37.35 73 ILE A O 1
ATOM 593 N N . GLU A 1 88 ? 63.360 -13.774 111.433 1.00 35.35 74 GLU A N 1
ATOM 594 C CA . GLU A 1 88 ? 64.276 -14.346 112.451 1.00 35.16 74 GLU A CA 1
ATOM 595 C C . GLU A 1 88 ? 63.612 -15.564 113.109 1.00 35.34 74 GLU A C 1
ATOM 596 O O . GLU A 1 88 ? 64.285 -16.595 113.249 1.00 35.58 74 GLU A O 1
ATOM 602 N N . LEU A 1 89 ? 62.357 -15.416 113.542 1.00 33.18 75 LEU A N 1
ATOM 603 C CA . LEU A 1 89 ? 61.640 -16.476 114.303 1.00 35.37 75 LEU A CA 1
ATOM 604 C C . LEU A 1 89 ? 61.294 -17.689 113.432 1.00 36.39 75 LEU A C 1
ATOM 605 O O . LEU A 1 89 ? 61.422 -18.821 113.924 1.00 37.98 75 LEU A O 1
ATOM 610 N N . MET A 1 90 ? 60.845 -17.453 112.199 1.00 33.68 76 MET A N 1
ATOM 611 C CA . MET A 1 90 ? 60.176 -18.515 111.405 1.00 34.79 76 MET A CA 1
ATOM 612 C C . MET A 1 90 ? 61.240 -19.435 110.778 1.00 33.53 76 MET A C 1
ATOM 613 O O . MET A 1 90 ? 62.252 -18.884 110.317 1.00 31.70 76 MET A O 1
ATOM 618 N N . PRO A 1 91 ? 61.101 -20.789 110.739 1.00 33.99 77 PRO A N 1
ATOM 619 C CA . PRO A 1 91 ? 62.130 -21.605 110.067 1.00 32.93 77 PRO A CA 1
ATOM 620 C C . PRO A 1 91 ? 62.324 -21.142 108.617 1.00 33.57 77 PRO A C 1
ATOM 621 O O . PRO A 1 91 ? 61.328 -20.798 107.953 1.00 31.84 77 PRO A O 1
ATOM 625 N N . ALA A 1 92 ? 63.563 -21.099 108.127 1.00 32.69 78 ALA A N 1
ATOM 626 C CA . ALA A 1 92 ? 63.860 -20.709 106.731 1.00 32.57 78 ALA A CA 1
ATOM 627 C C . ALA A 1 92 ? 63.090 -21.649 105.786 1.00 33.64 78 ALA A C 1
ATOM 628 O O . ALA A 1 92 ? 62.647 -21.156 104.725 1.00 34.98 78 ALA A O 1
ATOM 630 N N . SER A 1 93 ? 62.917 -22.937 106.154 1.00 33.54 79 SER A N 1
ATOM 631 C CA . SER A 1 93 ? 62.213 -23.914 105.277 1.00 34.69 79 SER A CA 1
ATOM 632 C C . SER A 1 93 ? 60.716 -23.540 105.108 1.00 33.91 79 SER A C 1
ATOM 633 O O . SER A 1 93 ? 60.122 -23.858 104.043 1.00 35.33 79 SER A O 1
ATOM 636 N N . VAL A 1 94 ? 60.114 -22.880 106.081 1.00 32.57 80 VAL A N 1
ATOM 637 C CA . VAL A 1 94 ? 58.716 -22.352 105.982 1.00 33.03 80 VAL A CA 1
ATOM 638 C C . VAL A 1 94 ? 58.688 -21.121 105.079 1.00 31.43 80 VAL A C 1
ATOM 639 O O . VAL A 1 94 ? 57.873 -21.049 104.123 1.00 32.41 80 VAL A O 1
ATOM 643 N N . ILE A 1 95 ? 59.571 -20.166 105.342 1.00 29.73 81 ILE A N 1
ATOM 644 C CA . ILE A 1 95 ? 59.643 -18.882 104.603 1.00 29.87 81 ILE A CA 1
ATOM 645 C C . ILE A 1 95 ? 59.965 -19.175 103.130 1.00 29.00 81 ILE A C 1
ATOM 646 O O . ILE A 1 95 ? 59.536 -18.415 102.243 1.00 27.96 81 ILE A O 1
ATOM 651 N N . LYS A 1 96 ? 60.690 -20.262 102.862 1.00 29.70 82 LYS A N 1
ATOM 652 C CA . LYS A 1 96 ? 61.032 -20.657 101.481 1.00 30.47 82 LYS A CA 1
ATOM 653 C C . LYS A 1 96 ? 59.750 -20.816 100.646 1.00 29.47 82 LYS A C 1
ATOM 654 O O . LYS A 1 96 ? 59.848 -20.714 99.402 1.00 27.64 82 LYS A O 1
ATOM 660 N N . ARG A 1 97 ? 58.644 -21.213 101.244 1.00 27.29 83 ARG A N 1
ATOM 661 C CA . ARG A 1 97 ? 57.381 -21.432 100.489 1.00 28.96 83 ARG A CA 1
ATOM 662 C C . ARG A 1 97 ? 56.683 -20.136 100.056 1.00 26.71 83 ARG A C 1
ATOM 663 O O . ARG A 1 97 ? 55.669 -20.231 99.313 1.00 26.27 83 ARG A O 1
ATOM 671 N N . VAL A 1 98 ? 57.119 -18.964 100.538 1.00 26.09 84 VAL A N 1
ATOM 672 C CA . VAL A 1 98 ? 56.488 -17.665 100.170 1.00 26.57 84 VAL A CA 1
ATOM 673 C C . VAL A 1 98 ? 56.778 -17.427 98.676 1.00 27.32 84 VAL A C 1
ATOM 674 O O . VAL A 1 98 ? 57.949 -17.394 98.277 1.00 27.99 84 VAL A O 1
ATOM 678 N N . LYS A 1 99 ? 55.745 -17.268 97.864 1.00 26.16 85 LYS A N 1
ATOM 679 C CA . LYS A 1 99 ? 55.882 -17.008 96.413 1.00 27.47 85 LYS A CA 1
ATOM 680 C C . LYS A 1 99 ? 55.549 -15.564 96.058 1.00 26.16 85 LYS A C 1
ATOM 681 O O . LYS A 1 99 ? 55.726 -15.217 94.862 1.00 26.86 85 LYS A O 1
ATOM 687 N N . ALA A 1 100 ? 55.027 -14.772 97.000 1.00 25.73 86 ALA A N 1
ATOM 688 C CA . ALA A 1 100 ? 54.593 -13.383 96.758 1.00 24.67 86 ALA A CA 1
ATOM 689 C C . ALA A 1 100 ? 54.480 -12.650 98.084 1.00 24.27 86 ALA A C 1
ATOM 690 O O . ALA A 1 100 ? 54.117 -13.303 99.044 1.00 23.54 86 ALA A O 1
ATOM 692 N N . GLY A 1 101 ? 54.684 -11.323 98.080 1.00 24.25 87 GLY A N 1
ATOM 693 C CA . GLY A 1 101 ? 54.491 -10.487 99.264 1.00 23.89 87 GLY A CA 1
ATOM 694 C C . GLY A 1 101 ? 53.810 -9.201 98.885 1.00 24.28 87 GLY A C 1
ATOM 695 O O . GLY A 1 101 ? 54.333 -8.495 97.999 1.00 24.66 87 GLY A O 1
ATOM 696 N N . VAL A 1 102 ? 52.653 -8.909 99.494 1.00 24.23 88 VAL A N 1
ATOM 697 C CA . VAL A 1 102 ? 51.890 -7.679 99.125 1.00 24.32 88 VAL A CA 1
ATOM 698 C C . VAL A 1 102 ? 51.329 -7.058 100.394 1.00 24.54 88 VAL A C 1
ATOM 699 O O . VAL A 1 102 ? 50.752 -7.760 101.185 1.00 24.90 88 VAL A O 1
ATOM 703 N N . ILE A 1 103 ? 51.532 -5.762 100.548 1.00 25.61 89 ILE A N 1
ATOM 704 C CA . ILE A 1 103 ? 50.960 -4.986 101.668 1.00 25.67 89 ILE A CA 1
ATOM 705 C C . ILE A 1 103 ? 50.171 -3.825 101.083 1.00 26.52 89 ILE A C 1
ATOM 706 O O . ILE A 1 103 ? 50.423 -3.420 99.962 1.00 25.39 89 ILE A O 1
ATOM 711 N N . ASN A 1 104 ? 49.182 -3.385 101.862 1.00 27.71 90 ASN A N 1
ATOM 712 C CA . ASN A 1 104 ? 48.433 -2.137 101.587 1.00 27.60 90 ASN A CA 1
ATOM 713 C C . ASN A 1 104 ? 48.767 -1.111 102.669 1.00 27.73 90 ASN A C 1
ATOM 714 O O . ASN A 1 104 ? 48.935 -1.495 103.836 1.00 28.26 90 ASN A O 1
ATOM 719 N N . VAL A 1 105 ? 48.873 0.146 102.246 1.00 29.68 91 VAL A N 1
ATOM 720 C CA . VAL A 1 105 ? 49.249 1.298 103.109 1.00 31.98 91 VAL A CA 1
ATOM 721 C C . VAL A 1 105 ? 48.242 2.418 102.865 1.00 32.24 91 VAL A C 1
ATOM 722 O O . VAL A 1 105 ? 47.670 2.521 101.802 1.00 35.92 91 VAL A O 1
ATOM 726 N N . PRO A 1 106 ? 47.958 3.242 103.882 1.00 35.14 92 PRO A N 1
ATOM 727 C CA . PRO A 1 106 ? 46.905 4.270 103.748 1.00 38.98 92 PRO A CA 1
ATOM 728 C C . PRO A 1 106 ? 47.401 5.539 103.037 1.00 40.31 92 PRO A C 1
ATOM 729 O O . PRO A 1 106 ? 47.364 6.605 103.585 1.00 43.56 92 PRO A O 1
ATOM 733 N N . GLY A 1 107 ? 47.846 5.428 101.794 1.00 41.32 93 GLY A N 1
ATOM 734 C CA . GLY A 1 107 ? 48.333 6.596 101.053 1.00 42.49 93 GLY A CA 1
ATOM 735 C C . GLY A 1 107 ? 48.775 6.215 99.656 1.00 43.48 93 GLY A C 1
ATOM 736 O O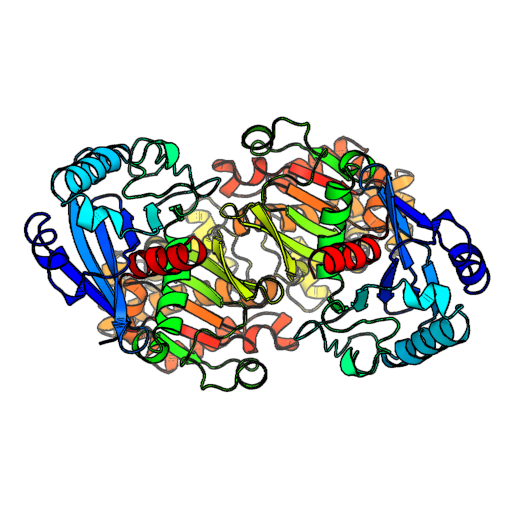 . GLY A 1 107 ? 48.652 5.063 99.247 1.00 43.31 93 GLY A O 1
ATOM 737 N N . PRO A 1 108 ? 49.308 7.184 98.903 1.00 41.90 94 PRO A N 1
ATOM 738 C CA . PRO A 1 108 ? 49.616 6.961 97.500 1.00 40.78 94 PRO A CA 1
ATOM 739 C C . PRO A 1 108 ? 50.860 6.083 97.331 1.00 39.09 94 PRO A C 1
ATOM 740 O O . PRO A 1 108 ? 51.772 6.137 98.177 1.00 39.04 94 PRO A O 1
ATOM 744 N N . VAL A 1 109 ? 50.888 5.337 96.248 1.00 37.34 95 VAL A N 1
ATOM 745 C CA . VAL A 1 109 ? 52.058 4.476 95.903 1.00 38.44 95 VAL A CA 1
ATOM 746 C C . VAL A 1 109 ? 52.485 4.741 94.457 1.00 38.28 95 VAL A C 1
ATOM 747 O O . VAL A 1 109 ? 51.626 4.799 93.579 1.00 39.43 95 VAL A O 1
ATOM 751 N N . THR A 1 110 ? 53.782 4.754 94.182 1.00 39.70 96 THR A N 1
ATOM 752 C CA . THR A 1 110 ? 54.347 4.847 92.831 1.00 40.12 96 THR A CA 1
ATOM 753 C C . THR A 1 110 ? 55.135 3.576 92.540 1.00 38.73 96 THR A C 1
ATOM 754 O O . THR A 1 110 ? 55.821 3.051 93.466 1.00 34.68 96 THR A O 1
ATOM 758 N N . GLY A 1 111 ? 55.037 3.078 91.307 1.00 35.45 97 GLY A N 1
ATOM 759 C CA . GLY A 1 111 ? 55.833 1.936 90.824 1.00 36.90 97 GLY A CA 1
ATOM 760 C C . GLY A 1 111 ? 55.451 0.657 91.568 1.00 30.88 97 GLY A C 1
ATOM 761 O O . GLY A 1 111 ? 56.301 -0.243 91.577 1.00 36.97 97 GLY A O 1
ATOM 762 N N . GLY A 1 112 ? 54.336 0.671 92.289 1.00 33.01 98 GLY A N 1
ATOM 763 C CA . GLY A 1 112 ? 53.925 -0.386 93.255 1.00 32.67 98 GLY A CA 1
ATOM 764 C C . GLY A 1 112 ? 55.012 -0.632 94.304 1.00 32.29 98 GLY A C 1
ATOM 765 O O . GLY A 1 112 ? 55.097 -1.753 94.889 1.00 30.31 98 GLY A O 1
ATOM 766 N N . ALA A 1 113 ? 55.829 0.387 94.618 1.00 30.69 99 ALA A N 1
ATOM 767 C CA . ALA A 1 113 ? 57.100 0.137 95.326 1.00 30.81 99 ALA A CA 1
ATOM 768 C C . ALA A 1 113 ? 57.444 1.223 96.341 1.00 31.84 99 ALA A C 1
ATOM 769 O O . ALA A 1 113 ? 58.339 0.986 97.157 1.00 31.37 99 ALA A O 1
ATOM 771 N N . VAL A 1 114 ? 56.830 2.386 96.224 1.00 31.03 100 VAL A N 1
ATOM 772 C CA . VAL A 1 114 ? 57.220 3.552 97.071 1.00 32.01 100 VAL A CA 1
ATOM 773 C C . VAL A 1 114 ? 55.910 4.167 97.585 1.00 31.04 100 VAL A C 1
ATOM 774 O O . VAL A 1 114 ? 55.179 4.754 96.811 1.00 32.70 100 VAL A O 1
ATOM 778 N N . GLY A 1 115 ? 55.598 4.010 98.866 1.00 31.74 101 GLY A N 1
ATOM 779 C CA . GLY A 1 115 ? 54.336 4.470 99.466 1.00 31.88 101 GLY A CA 1
ATOM 780 C C . GLY A 1 115 ? 54.528 5.712 100.317 1.00 35.22 101 GLY A C 1
ATOM 781 O O . GLY A 1 115 ? 55.468 5.748 101.123 1.00 35.04 101 GLY A O 1
ATOM 782 N N . GLY A 1 116 ? 53.631 6.680 100.180 1.00 36.21 102 GLY A N 1
ATOM 783 C CA . GLY A 1 116 ? 53.596 7.845 101.075 1.00 38.40 102 GLY A CA 1
ATOM 784 C C . GLY A 1 116 ? 53.849 9.122 100.273 1.00 39.68 102 GLY A C 1
ATOM 785 O O . GLY A 1 116 ? 53.992 9.065 99.055 1.00 39.35 102 GLY A O 1
ATOM 786 N N . PRO A 1 117 ? 53.925 10.297 100.929 1.00 41.04 103 PRO A N 1
ATOM 787 C CA . PRO A 1 117 ? 53.784 10.404 102.394 1.00 40.08 103 PRO A CA 1
ATOM 788 C C . PRO A 1 117 ? 52.354 10.129 102.870 1.00 38.16 103 PRO A C 1
ATOM 789 O O . PRO A 1 117 ? 51.493 10.018 102.071 1.00 36.89 103 PRO A O 1
ATOM 793 N N . PHE A 1 118 ? 52.189 9.942 104.178 1.00 41.90 104 PHE A N 1
ATOM 794 C CA . PHE A 1 118 ? 50.931 9.548 104.864 1.00 42.93 104 PHE A CA 1
ATOM 795 C C . PHE A 1 118 ? 50.468 10.677 105.788 1.00 50.70 104 PHE A C 1
ATOM 796 O O . PHE A 1 118 ? 51.342 11.349 106.363 1.00 50.16 104 PHE A O 1
ATOM 804 N N . ASN A 1 119 ? 49.147 10.837 105.965 1.00 56.14 105 ASN A N 1
ATOM 805 C CA . ASN A 1 119 ? 48.565 11.854 106.885 1.00 62.80 105 ASN A CA 1
ATOM 806 C C . ASN A 1 119 ? 48.883 11.492 108.338 1.00 64.49 105 ASN A C 1
ATOM 807 O O . ASN A 1 119 ? 49.145 12.425 109.085 1.00 69.65 105 ASN A O 1
ATOM 812 N N . ASN A 1 120 ? 48.883 10.199 108.716 1.00 65.48 106 ASN A N 1
ATOM 813 C CA . ASN A 1 120 ? 48.909 9.770 110.147 1.00 64.83 106 ASN A CA 1
ATOM 814 C C . ASN A 1 120 ? 50.163 8.954 110.490 1.00 62.85 106 ASN A C 1
ATOM 815 O O . ASN A 1 120 ? 50.195 8.375 111.598 1.00 64.27 106 ASN A O 1
ATOM 820 N N . LEU A 1 121 ? 51.173 8.920 109.611 1.00 55.86 107 LEU A N 1
ATOM 821 C CA . LEU A 1 121 ? 52.450 8.190 109.859 1.00 50.95 107 LEU A CA 1
ATOM 822 C C . LEU A 1 121 ? 53.588 8.968 109.213 1.00 49.49 107 LEU A C 1
ATOM 823 O O . LEU A 1 121 ? 53.382 9.526 108.110 1.00 47.60 107 LEU A O 1
ATOM 828 N N . LYS A 1 122 ? 54.748 8.961 109.869 1.00 50.06 108 LYS A N 1
ATOM 829 C CA . LYS A 1 122 ? 55.973 9.545 109.277 1.00 52.47 108 LYS A CA 1
ATOM 830 C C . LYS A 1 122 ? 56.645 8.502 108.381 1.00 51.06 108 LYS A C 1
ATOM 831 O O . LYS A 1 122 ? 56.413 7.297 108.580 1.00 45.10 108 LYS A O 1
ATOM 837 N N . GLY A 1 123 ? 57.424 8.984 107.417 1.00 47.72 109 GLY A N 1
ATOM 838 C CA . GLY A 1 123 ? 58.326 8.157 106.612 1.00 44.43 109 GLY A CA 1
ATOM 839 C C . GLY A 1 123 ? 57.674 7.667 105.339 1.00 40.30 109 GLY A C 1
ATOM 840 O O . GLY A 1 123 ? 56.503 7.973 105.046 1.00 39.51 109 GLY A O 1
ATOM 841 N N . ILE A 1 124 ? 58.455 6.902 104.592 1.00 41.36 110 ILE A N 1
ATOM 842 C CA . ILE A 1 124 ? 58.066 6.426 103.246 1.00 38.05 110 ILE A CA 1
ATOM 843 C C . ILE A 1 124 ? 58.200 4.892 103.272 1.00 34.95 110 ILE A C 1
ATOM 844 O O . ILE A 1 124 ? 59.245 4.388 103.796 1.00 35.51 110 ILE A O 1
ATOM 849 N N . ALA A 1 125 ? 57.208 4.185 102.729 1.00 34.20 111 ALA A N 1
ATOM 850 C CA . ALA A 1 125 ? 57.250 2.698 102.595 1.00 31.78 111 ALA A CA 1
ATOM 851 C C . ALA A 1 125 ? 58.072 2.375 101.343 1.00 31.71 111 ALA A C 1
ATOM 852 O O . ALA A 1 125 ? 57.634 2.738 100.262 1.00 31.89 111 ALA A O 1
ATOM 854 N N . ARG A 1 126 ? 59.198 1.678 101.462 1.00 32.77 112 ARG A N 1
ATOM 855 C CA . ARG A 1 126 ? 60.084 1.365 100.307 1.00 33.56 112 ARG A CA 1
ATOM 856 C C . ARG A 1 126 ? 60.252 -0.147 100.165 1.00 32.63 112 ARG A C 1
ATOM 857 O O . ARG A 1 126 ? 60.984 -0.753 100.930 1.00 33.09 112 ARG A O 1
ATOM 865 N N . LEU A 1 127 ? 59.622 -0.729 99.159 1.00 31.02 113 LEU A N 1
ATOM 866 C CA . LEU A 1 127 ? 59.685 -2.172 98.921 1.00 30.79 113 LEU A CA 1
ATOM 867 C C . LEU A 1 127 ? 61.142 -2.637 98.773 1.00 30.58 113 LEU A C 1
ATOM 868 O O . LEU A 1 127 ? 61.466 -3.740 99.218 1.00 33.02 113 LEU A O 1
ATOM 873 N N . SER A 1 128 ? 62.001 -1.837 98.113 1.00 33.83 114 SER A N 1
ATOM 874 C CA . SER A 1 128 ? 63.421 -2.193 97.892 1.00 36.43 114 SER A CA 1
ATOM 875 C C . SER A 1 128 ? 64.159 -2.330 99.232 1.00 37.52 114 SER A C 1
ATOM 876 O O . SER A 1 128 ? 65.240 -3.022 99.248 1.00 39.75 114 SER A O 1
ATOM 879 N N . ASP A 1 129 ? 63.624 -1.773 100.332 1.00 37.35 115 ASP A N 1
ATOM 880 C CA . ASP A 1 129 ? 64.174 -1.909 101.712 1.00 38.84 115 ASP A CA 1
ATOM 881 C C . ASP A 1 129 ? 63.621 -3.141 102.448 1.00 36.91 115 ASP A C 1
ATOM 882 O O . ASP A 1 129 ? 64.035 -3.398 103.600 1.00 40.20 115 ASP A O 1
ATOM 887 N N . TYR A 1 130 ? 62.665 -3.867 101.888 1.00 33.56 116 TYR A N 1
ATOM 888 C CA . TYR A 1 130 ? 62.024 -4.983 102.616 1.00 30.96 116 TYR A CA 1
ATOM 889 C C . TYR A 1 130 ? 62.771 -6.284 102.356 1.00 30.95 116 TYR A C 1
ATOM 890 O O . TYR A 1 130 ? 63.425 -6.462 101.355 1.00 32.87 116 TYR A O 1
ATOM 899 N N . PRO A 1 131 ? 62.744 -7.238 103.285 1.00 32.07 117 PRO A N 1
ATOM 900 C CA . PRO A 1 131 ? 63.505 -8.479 103.122 1.00 32.82 117 PRO A CA 1
ATOM 901 C C . PRO A 1 131 ? 62.951 -9.348 101.990 1.00 32.79 117 PRO A C 1
ATOM 902 O O . PRO A 1 131 ? 61.739 -9.605 101.935 1.00 30.53 117 PRO A O 1
ATOM 906 N N . LYS A 1 132 ? 63.845 -9.765 101.099 1.00 31.79 118 LYS A N 1
ATOM 907 C CA . LYS A 1 132 ? 63.467 -10.528 99.881 1.00 32.93 118 LYS A CA 1
ATOM 908 C C . LYS A 1 132 ? 62.790 -11.857 100.271 1.00 31.07 118 LYS A C 1
ATOM 909 O O . LYS A 1 132 ? 62.069 -12.430 99.407 1.00 29.34 118 LYS A O 1
ATOM 915 N N . ALA A 1 133 ? 63.006 -12.378 101.489 1.00 31.47 119 ALA A N 1
ATOM 916 C CA . ALA A 1 133 ? 62.389 -13.662 101.904 1.00 30.38 119 ALA A CA 1
ATOM 917 C C . ALA A 1 133 ? 60.870 -13.540 101.936 1.00 29.05 119 ALA A C 1
ATOM 918 O O . ALA A 1 133 ? 60.141 -14.540 101.611 1.00 28.92 119 ALA A O 1
ATOM 920 N N . LEU A 1 134 ? 60.393 -12.369 102.348 1.00 27.35 120 LEU A N 1
ATOM 921 C CA . LEU A 1 134 ? 58.928 -12.130 102.494 1.00 25.90 120 LEU A CA 1
ATOM 922 C C . LEU A 1 134 ? 58.402 -11.391 101.269 1.00 25.79 120 LEU A C 1
ATOM 923 O O . LEU A 1 134 ? 57.210 -11.490 100.984 1.00 26.33 120 LEU A O 1
ATOM 928 N N . PHE A 1 135 ? 59.264 -10.708 100.532 1.00 25.52 121 PHE A N 1
ATOM 929 C CA . PHE A 1 135 ? 58.907 -9.898 99.358 1.00 24.42 121 PHE A CA 1
ATOM 930 C C . PHE A 1 135 ? 59.794 -10.318 98.204 1.00 25.36 121 PHE A C 1
ATOM 931 O O . PHE A 1 135 ? 60.804 -9.618 97.856 1.00 26.45 121 PHE A O 1
ATOM 939 N N . PRO A 1 136 ? 59.502 -11.469 97.594 1.00 26.00 122 PRO A N 1
ATOM 940 C CA . PRO A 1 136 ? 60.397 -11.999 96.548 1.00 27.60 122 PRO A CA 1
ATOM 941 C C . PRO A 1 136 ? 60.486 -11.020 95.386 1.00 27.25 122 PRO A C 1
ATOM 942 O O . PRO A 1 136 ? 59.461 -10.478 94.978 1.00 26.09 122 PRO A O 1
ATOM 946 N N . PRO A 1 137 ? 61.689 -10.775 94.836 1.00 29.90 123 PRO A N 1
ATOM 947 C CA . PRO A 1 137 ? 61.920 -9.777 93.795 1.00 31.20 123 PRO A CA 1
ATOM 948 C C . PRO A 1 137 ? 61.070 -10.018 92.534 1.00 31.70 123 PRO A C 1
ATOM 949 O O . PRO A 1 137 ? 61.051 -11.163 92.009 1.00 31.69 123 PRO A O 1
ATOM 953 N N . GLY A 1 138 ? 60.301 -9.025 92.124 1.00 29.91 124 GLY A N 1
ATOM 954 C CA . GLY A 1 138 ? 59.404 -9.199 90.954 1.00 29.78 124 GLY A CA 1
ATOM 955 C C . GLY A 1 138 ? 58.045 -9.819 91.280 1.00 29.04 124 GLY A C 1
ATOM 956 O O . GLY A 1 138 ? 57.131 -9.681 90.408 1.00 30.16 124 GLY A O 1
ATOM 957 N N . ARG A 1 139 ? 57.883 -10.364 92.491 1.00 27.05 125 ARG A N 1
ATOM 958 C CA . ARG A 1 139 ? 56.610 -11.001 92.925 1.00 26.90 125 ARG A CA 1
ATOM 959 C C . ARG A 1 139 ? 56.049 -10.262 94.149 1.00 26.08 125 ARG A C 1
ATOM 960 O O . ARG A 1 139 ? 55.420 -10.912 94.991 1.00 25.81 125 ARG A O 1
ATOM 968 N N . SER A 1 140 ? 56.272 -8.949 94.225 1.00 25.82 126 SER A N 1
ATOM 969 C CA . SER A 1 140 ? 55.918 -8.137 95.403 1.00 25.73 126 SER A CA 1
ATOM 970 C C . SER A 1 140 ? 55.319 -6.814 94.995 1.00 24.81 126 SER A C 1
ATOM 971 O O . SER A 1 140 ? 55.650 -6.290 93.900 1.00 25.58 126 SER A O 1
ATOM 974 N N . ALA A 1 141 ? 54.544 -6.238 95.888 1.00 24.64 127 ALA A N 1
ATOM 975 C CA . ALA A 1 141 ? 53.909 -4.922 95.655 1.00 26.61 127 ALA A CA 1
ATOM 976 C C . ALA A 1 141 ? 53.453 -4.299 96.971 1.00 25.98 127 ALA A C 1
ATOM 977 O O . ALA A 1 141 ? 53.191 -4.989 97.960 1.00 24.83 127 ALA A O 1
ATOM 979 N N . ILE A 1 142 ? 53.463 -2.981 96.942 1.00 26.61 128 ILE A N 1
ATOM 980 C CA . ILE A 1 142 ? 52.752 -2.111 97.902 1.00 25.94 128 ILE A CA 1
ATOM 981 C C . ILE A 1 142 ? 51.563 -1.504 97.160 1.00 25.73 128 ILE A C 1
ATOM 982 O O . ILE A 1 142 ? 51.718 -0.990 96.032 1.00 26.73 128 ILE A O 1
ATOM 987 N N . LEU A 1 143 ? 50.409 -1.602 97.778 1.00 27.08 129 LEU A N 1
ATOM 988 C CA . LEU A 1 143 ? 49.107 -1.144 97.260 1.00 27.51 129 LEU A CA 1
ATOM 989 C C . LEU A 1 143 ? 48.565 -0.042 98.146 1.00 28.17 129 LEU A C 1
ATOM 990 O O . LEU A 1 143 ? 48.732 -0.078 99.342 1.00 27.68 129 LEU A O 1
ATOM 995 N N . ASN A 1 144 ? 47.918 0.918 97.518 1.00 30.20 130 ASN A N 1
ATOM 996 C CA . ASN A 1 144 ? 46.982 1.792 98.240 1.00 31.02 130 ASN A CA 1
ATOM 997 C C . ASN A 1 144 ? 45.815 0.999 98.832 1.00 31.93 130 ASN A C 1
ATOM 998 O O . ASN A 1 144 ? 45.378 0.013 98.213 1.00 31.35 130 ASN A O 1
ATOM 1003 N N . ASP A 1 145 ? 45.299 1.417 99.961 1.00 36.05 131 ASP A N 1
ATOM 1004 C CA . ASP A 1 145 ? 44.095 0.806 100.627 1.00 38.73 131 ASP A CA 1
ATOM 1005 C C . ASP A 1 145 ? 42.979 0.478 99.637 1.00 37.30 131 ASP A C 1
ATOM 1006 O O . ASP A 1 145 ? 42.472 -0.631 99.642 1.00 33.89 131 ASP A O 1
ATOM 1011 N N . LEU A 1 146 ? 42.589 1.420 98.791 1.00 37.10 132 LEU A N 1
ATOM 1012 C CA . LEU A 1 146 ? 41.351 1.164 98.015 1.00 39.27 132 LEU A CA 1
ATOM 1013 C C . LEU A 1 146 ? 41.661 0.346 96.754 1.00 34.43 132 LEU A C 1
ATOM 1014 O O . LEU A 1 146 ? 40.725 -0.252 96.198 1.00 34.43 132 LEU A O 1
ATOM 1019 N N . GLU A 1 147 ? 42.933 0.276 96.358 1.00 29.97 133 GLU A N 1
ATOM 1020 C CA . GLU A 1 147 ? 43.347 -0.730 95.348 1.00 31.82 133 GLU A CA 1
ATOM 1021 C C . GLU A 1 147 ? 43.224 -2.128 95.971 1.00 28.64 133 GLU A C 1
ATOM 1022 O O . GLU A 1 147 ? 42.590 -2.998 95.351 1.00 28.22 133 GLU A O 1
ATOM 1028 N N . ALA A 1 148 ? 43.805 -2.314 97.158 1.00 29.95 134 ALA A N 1
ATOM 1029 C CA . ALA A 1 148 ? 43.719 -3.627 97.858 1.00 28.66 134 ALA A CA 1
ATOM 1030 C C . ALA A 1 148 ? 42.221 -3.980 98.070 1.00 28.30 134 ALA A C 1
ATOM 1031 O O . ALA A 1 148 ? 41.816 -5.111 97.804 1.00 27.24 134 ALA A O 1
ATOM 1033 N N . GLY A 1 149 ? 41.393 -3.039 98.453 1.00 28.84 135 GLY A N 1
ATOM 1034 C CA . GLY A 1 149 ? 39.948 -3.332 98.639 1.00 28.84 135 GLY A CA 1
ATOM 1035 C C . GLY A 1 149 ? 39.269 -3.785 97.383 1.00 28.63 135 GLY A C 1
ATOM 1036 O O . GLY A 1 149 ? 38.488 -4.724 97.449 1.00 29.19 135 GLY A O 1
ATOM 1037 N N . GLY A 1 150 ? 39.627 -3.212 96.229 1.00 28.80 136 GLY A N 1
ATOM 1038 C CA . GLY A 1 150 ? 39.133 -3.676 94.922 1.00 27.54 136 GLY A CA 1
ATOM 1039 C C . GLY A 1 150 ? 39.528 -5.093 94.648 1.00 27.02 136 GLY A C 1
ATOM 1040 O O . GLY A 1 150 ? 38.750 -5.901 94.177 1.00 27.10 136 GLY A O 1
ATOM 1041 N N . PHE A 1 151 ? 40.807 -5.405 94.874 1.00 26.60 137 PHE A N 1
ATOM 1042 C CA . PHE A 1 151 ? 41.290 -6.775 94.677 1.00 27.61 137 PHE A CA 1
ATOM 1043 C C . PHE A 1 151 ? 40.523 -7.684 95.638 1.00 26.53 137 PHE A C 1
ATOM 1044 O O . PHE A 1 151 ? 40.375 -8.882 95.316 1.00 28.92 137 PHE A O 1
ATOM 1052 N N . GLY A 1 152 ? 40.137 -7.193 96.799 1.00 27.23 138 GLY A N 1
ATOM 1053 C CA . GLY A 1 152 ? 39.411 -8.007 97.803 1.00 27.99 138 GLY A CA 1
ATOM 1054 C C . GLY A 1 152 ? 38.015 -8.372 97.298 1.00 29.24 138 GLY A C 1
ATOM 1055 O O . GLY A 1 152 ? 37.564 -9.546 97.472 1.00 29.44 138 GLY A O 1
ATOM 1056 N N . VAL A 1 153 ? 37.369 -7.428 96.604 1.00 27.68 139 VAL A N 1
ATOM 1057 C CA . VAL A 1 153 ? 36.068 -7.710 95.937 1.00 29.24 139 VAL A CA 1
ATOM 1058 C C . VAL A 1 153 ? 36.252 -8.830 94.908 1.00 29.28 139 VAL A C 1
ATOM 1059 O O . VAL A 1 153 ? 35.453 -9.809 94.903 1.00 29.64 139 VAL A O 1
ATOM 1063 N N . LEU A 1 154 ? 37.299 -8.753 94.096 1.00 28.26 140 LEU A N 1
ATOM 1064 C CA . LEU A 1 154 ? 37.662 -9.824 93.147 1.00 30.99 140 LEU A CA 1
ATOM 1065 C C . LEU A 1 154 ? 37.904 -11.158 93.865 1.00 30.47 140 LEU A C 1
ATOM 1066 O O . LEU A 1 154 ? 37.363 -12.182 93.388 1.00 31.52 140 LEU A O 1
ATOM 1071 N N . ALA A 1 155 ? 38.633 -11.126 94.991 1.00 30.34 141 ALA A N 1
ATOM 1072 C CA . ALA A 1 155 ? 38.944 -12.357 95.772 1.00 30.66 141 ALA A CA 1
ATOM 1073 C C . ALA A 1 155 ? 37.655 -13.040 96.225 1.00 31.99 141 ALA A C 1
ATOM 1074 O O . ALA A 1 155 ? 37.554 -14.274 96.173 1.00 32.90 141 ALA A O 1
ATOM 1076 N N . VAL A 1 156 ? 36.683 -12.263 96.716 1.00 32.19 142 VAL A N 1
ATOM 1077 C CA . VAL A 1 156 ? 35.381 -12.847 97.145 1.00 31.50 142 VAL A CA 1
ATOM 1078 C C . VAL A 1 156 ? 34.745 -13.559 95.946 1.00 33.27 142 VAL A C 1
ATOM 1079 O O . VAL A 1 156 ? 34.250 -14.675 96.120 1.00 32.50 142 VAL A O 1
ATOM 1083 N N . SER A 1 157 ? 34.691 -12.918 94.786 1.00 31.93 143 SER A N 1
ATOM 1084 C CA . SER A 1 157 ? 34.054 -13.499 93.585 1.00 32.71 143 SER A CA 1
ATOM 1085 C C . SER A 1 157 ? 34.741 -14.836 93.249 1.00 33.67 143 SER A C 1
ATOM 1086 O O . SER A 1 157 ? 34.069 -15.836 92.975 1.00 32.40 143 SER A O 1
ATOM 1089 N N . ASP A 1 158 ? 36.077 -14.814 93.204 1.00 33.55 144 ASP A N 1
ATOM 1090 C CA . ASP A 1 158 ? 36.938 -15.962 92.852 1.00 33.72 144 ASP A CA 1
ATOM 1091 C C . ASP A 1 158 ? 36.687 -17.143 93.818 1.00 34.28 144 ASP A C 1
ATOM 1092 O O . ASP A 1 158 ? 36.788 -18.310 93.389 1.00 37.57 144 ASP A O 1
ATOM 1097 N N . ALA A 1 159 ? 36.359 -16.863 95.080 1.00 34.50 145 ALA A N 1
ATOM 1098 C CA . ALA A 1 159 ? 36.134 -17.890 96.117 1.00 34.49 145 ALA A CA 1
ATOM 1099 C C . ALA A 1 159 ? 34.670 -18.358 96.065 1.00 35.78 145 ALA A C 1
ATOM 1100 O O . ALA A 1 159 ? 34.304 -19.172 96.923 1.00 36.48 145 ALA A O 1
ATOM 1102 N N . HIS A 1 160 ? 33.878 -17.890 95.088 1.00 34.57 146 HIS A N 1
ATOM 1103 C CA . HIS A 1 160 ? 32.488 -18.336 94.783 1.00 37.10 146 HIS A CA 1
ATOM 1104 C C . HIS A 1 160 ? 31.490 -17.844 95.820 1.00 36.57 146 HIS A C 1
ATOM 1105 O O . HIS A 1 160 ? 30.425 -18.478 95.924 1.00 40.29 146 HIS A O 1
ATOM 1112 N N . VAL A 1 161 ? 31.800 -16.789 96.577 1.00 36.56 147 VAL A N 1
ATOM 1113 C CA . VAL A 1 161 ? 30.899 -16.398 97.704 1.00 37.68 147 VAL A CA 1
ATOM 1114 C C . VAL A 1 161 ? 30.508 -14.920 97.607 1.00 35.95 147 VAL A C 1
ATOM 1115 O O . VAL A 1 161 ? 30.337 -14.284 98.659 1.00 36.46 147 VAL A O 1
ATOM 1119 N N . PHE A 1 162 ? 30.310 -14.425 96.388 1.00 36.44 148 PHE A N 1
ATOM 1120 C CA . PHE A 1 162 ? 29.870 -13.019 96.212 1.00 34.12 148 PHE A CA 1
ATOM 1121 C C . PHE A 1 162 ? 28.509 -12.840 96.895 1.00 36.71 148 PHE A C 1
ATOM 1122 O O . PHE A 1 162 ? 28.297 -11.801 97.535 1.00 37.82 148 PHE A O 1
ATOM 1130 N N . SER A 1 163 ? 27.628 -13.838 96.769 1.00 38.22 149 SER A N 1
ATOM 1131 C CA . SER A 1 163 ? 26.244 -13.733 97.305 1.00 39.70 149 SER A CA 1
ATOM 1132 C C . SER A 1 163 ? 26.242 -13.834 98.834 1.00 39.86 149 SER A C 1
ATOM 1133 O O . SER A 1 163 ? 25.222 -13.481 99.434 1.00 40.26 149 SER A O 1
ATOM 1136 N N . GLU A 1 164 ? 27.334 -14.319 99.431 1.00 38.44 150 GLU A N 1
ATOM 1137 C CA . GLU A 1 164 ? 27.470 -14.331 100.915 1.00 38.74 150 GLU A CA 1
ATOM 1138 C C . GLU A 1 164 ? 27.864 -12.930 101.412 1.00 38.59 150 GLU A C 1
ATOM 1139 O O . GLU A 1 164 ? 27.397 -12.540 102.513 1.00 39.08 150 GLU A O 1
ATOM 1145 N N . TYR A 1 165 ? 28.651 -12.162 100.643 1.00 34.64 151 TYR A N 1
ATOM 1146 C CA . TYR A 1 165 ? 29.233 -10.896 101.149 1.00 33.18 151 TYR A CA 1
ATOM 1147 C C . TYR A 1 165 ? 28.553 -9.660 100.585 1.00 33.26 151 TYR A C 1
ATOM 1148 O O . TYR A 1 165 ? 28.655 -8.586 101.233 1.00 34.01 151 TYR A O 1
ATOM 1157 N N . PHE A 1 166 ? 27.849 -9.788 99.456 1.00 33.17 152 PHE A N 1
ATOM 1158 C CA . PHE A 1 166 ? 27.247 -8.648 98.731 1.00 32.10 152 PHE A CA 1
ATOM 1159 C C . PHE A 1 166 ? 25.784 -8.962 98.446 1.00 33.64 152 PHE A C 1
ATOM 1160 O O . PHE A 1 166 ? 25.458 -10.118 98.114 1.00 36.22 152 PHE A O 1
ATOM 1168 N N . GLY A 1 167 ? 24.926 -7.968 98.623 1.00 34.20 153 GLY A N 1
ATOM 1169 C CA . GLY A 1 167 ? 23.490 -8.044 98.287 1.00 35.35 153 GLY A CA 1
ATOM 1170 C C . GLY A 1 167 ? 23.166 -7.137 97.118 1.00 34.03 153 GLY A C 1
ATOM 1171 O O . GLY A 1 167 ? 23.736 -6.038 96.972 1.00 31.31 153 GLY A O 1
ATOM 1172 N N . VAL A 1 168 ? 22.277 -7.600 96.243 1.00 34.38 154 VAL A N 1
ATOM 1173 C CA . VAL A 1 168 ? 21.870 -6.792 95.064 1.00 33.94 154 VAL A CA 1
ATOM 1174 C C . VAL A 1 168 ? 20.900 -5.728 95.555 1.00 33.94 154 VAL A C 1
ATOM 1175 O O . VAL A 1 168 ? 19.892 -6.085 96.214 1.00 33.31 154 VAL A O 1
ATOM 1179 N N . MET A 1 169 ? 21.168 -4.464 95.286 1.00 32.43 155 MET A N 1
ATOM 1180 C CA . MET A 1 169 ? 20.218 -3.357 95.543 1.00 32.74 155 MET A CA 1
ATOM 1181 C C . MET A 1 169 ? 19.212 -3.260 94.400 1.00 32.55 155 MET A C 1
ATOM 1182 O O . MET A 1 169 ? 17.978 -3.287 94.685 1.00 33.64 155 MET A O 1
ATOM 1187 N N . TRP A 1 170 ? 19.685 -3.298 93.166 1.00 31.40 156 TRP A N 1
ATOM 1188 C CA . TRP A 1 170 ? 18.823 -3.458 91.976 1.00 32.96 156 TRP A CA 1
ATOM 1189 C C . TRP A 1 170 ? 19.691 -3.966 90.822 1.00 32.81 156 TRP A C 1
ATOM 1190 O O . TRP A 1 170 ? 20.864 -3.541 90.698 1.00 30.73 156 TRP A O 1
ATOM 1201 N N . GLU A 1 171 ? 19.082 -4.811 90.001 1.00 32.18 157 GLU A N 1
ATOM 1202 C CA . GLU A 1 171 ? 19.721 -5.358 88.798 1.00 32.41 157 GLU A CA 1
ATOM 1203 C C . GLU A 1 171 ? 19.582 -4.387 87.636 1.00 31.80 157 GLU A C 1
ATOM 1204 O O . GLU A 1 171 ? 18.444 -3.955 87.289 1.00 32.80 157 GLU A O 1
ATOM 1210 N N . GLY A 1 172 ? 20.678 -4.035 86.991 1.00 29.90 158 GLY A N 1
ATOM 1211 C CA . GLY A 1 172 ? 20.621 -3.151 85.823 1.00 30.39 158 GLY A CA 1
ATOM 1212 C C . GLY A 1 172 ? 20.366 -3.924 84.539 1.00 30.56 158 GLY A C 1
ATOM 1213 O O . GLY A 1 172 ? 20.498 -5.186 84.534 1.00 33.02 158 GLY A O 1
ATOM 1214 N N . THR A 1 173 ? 20.006 -3.189 83.514 1.00 30.85 159 THR A N 1
ATOM 1215 C CA . THR A 1 173 ? 19.529 -3.722 82.228 1.00 33.46 159 THR A CA 1
ATOM 1216 C C . THR A 1 173 ? 20.638 -4.528 81.544 1.00 35.10 159 THR A C 1
ATOM 1217 O O . THR A 1 173 ? 20.280 -5.342 80.693 1.00 36.66 159 THR A O 1
ATOM 1221 N N . GLN A 1 174 ? 21.912 -4.277 81.849 1.00 34.03 160 GLN A N 1
ATOM 1222 C CA . GLN A 1 174 ? 23.012 -4.864 81.033 1.00 37.31 160 GLN A CA 1
ATOM 1223 C C . GLN A 1 174 ? 23.385 -6.256 81.556 1.00 34.48 160 GLN A C 1
ATOM 1224 O O . GLN A 1 174 ? 23.976 -7.029 80.784 1.00 34.92 160 GLN A O 1
ATOM 1230 N N . TRP A 1 175 ? 23.063 -6.546 82.818 1.00 33.08 161 TRP A N 1
ATOM 1231 C CA . TRP A 1 175 ? 23.584 -7.754 83.492 1.00 33.16 161 TRP A CA 1
ATOM 1232 C C . TRP A 1 175 ? 23.267 -8.991 82.638 1.00 33.71 161 TRP A C 1
ATOM 1233 O O . TRP A 1 175 ? 24.157 -9.760 82.322 1.00 34.95 161 TRP A O 1
ATOM 1244 N N . ARG A 1 176 ? 21.998 -9.189 82.310 1.00 34.86 162 ARG A N 1
ATOM 1245 C CA . ARG A 1 176 ? 21.539 -10.462 81.696 1.00 38.67 162 ARG A CA 1
ATOM 1246 C C . ARG A 1 176 ? 22.097 -10.608 80.279 1.00 39.96 162 ARG A C 1
ATOM 1247 O O . ARG A 1 176 ? 22.234 -11.791 79.815 1.00 41.65 162 ARG A O 1
ATOM 1255 N N . THR A 1 177 ? 22.439 -9.517 79.593 1.00 42.07 163 THR A N 1
ATOM 1256 C CA . THR A 1 177 ? 22.987 -9.681 78.208 1.00 46.44 163 THR A CA 1
ATOM 1257 C C . THR A 1 177 ? 24.481 -9.960 78.288 1.00 46.60 163 THR A C 1
ATOM 1258 O O . THR A 1 177 ? 24.948 -10.741 77.490 1.00 46.90 163 THR A O 1
ATOM 1262 N N . CYS A 1 178 ? 25.170 -9.506 79.328 1.00 44.91 164 CYS A N 1
ATOM 1263 C CA . CYS A 1 178 ? 26.638 -9.691 79.455 1.00 45.42 164 CYS A CA 1
ATOM 1264 C C . CYS A 1 178 ? 26.989 -10.942 80.268 1.00 45.12 164 CYS A C 1
ATOM 1265 O O . CYS A 1 178 ? 28.132 -11.415 80.120 1.00 49.17 164 CYS A O 1
ATOM 1268 N N . GLU A 1 179 ? 26.110 -11.449 81.143 1.00 43.30 165 GLU A N 1
ATOM 1269 C CA . GLU A 1 179 ? 26.457 -12.524 82.108 1.00 45.05 165 GLU A CA 1
ATOM 1270 C C . GLU A 1 179 ? 25.399 -13.632 82.083 1.00 48.14 165 GLU A C 1
ATOM 1271 O O . GLU A 1 179 ? 24.194 -13.317 82.073 1.00 45.88 165 GLU A O 1
ATOM 1277 N N . GLN A 1 180 ? 25.827 -14.867 82.250 1.00 57.07 166 GLN A N 1
ATOM 1278 C CA . GLN A 1 180 ? 24.904 -16.036 82.326 1.00 59.52 166 GLN A CA 1
ATOM 1279 C C . GLN A 1 180 ? 24.400 -16.227 83.759 1.00 53.17 166 GLN A C 1
ATOM 1280 O O . GLN A 1 180 ? 23.252 -16.594 83.914 1.00 55.87 166 GLN A O 1
ATOM 1286 N N . GLU A 1 181 ? 25.243 -16.008 84.767 1.00 48.57 167 GLU A N 1
ATOM 1287 C CA . GLU A 1 181 ? 24.891 -16.342 86.172 1.00 46.62 167 GLU A CA 1
ATOM 1288 C C . GLU A 1 181 ? 24.000 -15.240 86.762 1.00 42.64 167 GLU A C 1
ATOM 1289 O O . GLU A 1 181 ? 23.951 -14.116 86.255 1.00 39.27 167 GLU A O 1
ATOM 1295 N N . PRO A 1 182 ? 23.241 -15.532 87.832 1.00 41.53 168 PRO A N 1
ATOM 1296 C CA . PRO A 1 182 ? 22.374 -14.534 88.456 1.00 41.51 168 PRO A CA 1
ATOM 1297 C C . PRO A 1 182 ? 23.164 -13.303 88.931 1.00 38.86 168 PRO A C 1
ATOM 1298 O O . PRO A 1 182 ? 24.297 -13.439 89.378 1.00 36.96 168 PRO A O 1
ATOM 1302 N N . ALA A 1 183 ? 22.525 -12.141 88.897 1.00 37.25 169 ALA A N 1
ATOM 1303 C CA . ALA A 1 183 ? 23.122 -10.904 89.434 1.00 36.70 169 ALA A CA 1
ATOM 1304 C C . ALA A 1 183 ? 23.511 -11.154 90.890 1.00 34.69 169 ALA A C 1
ATOM 1305 O O . ALA A 1 183 ? 22.698 -11.750 91.647 1.00 33.28 169 ALA A O 1
ATOM 1307 N N . GLY A 1 184 ? 24.701 -10.675 91.249 1.00 33.83 170 GLY A N 1
ATOM 1308 C CA . GLY A 1 184 ? 25.228 -10.728 92.627 1.00 34.24 170 GLY A CA 1
ATOM 1309 C C . GLY A 1 184 ? 25.890 -12.061 92.975 1.00 36.60 170 GLY A C 1
ATOM 1310 O O . GLY A 1 184 ? 26.303 -12.199 94.148 1.00 38.14 170 GLY A O 1
ATOM 1311 N N . SER A 1 185 ? 25.948 -13.041 92.046 1.00 35.87 171 SER A N 1
ATOM 1312 C CA . SER A 1 185 ? 26.563 -14.371 92.306 1.00 35.28 171 SER A CA 1
ATOM 1313 C C . SER A 1 185 ? 28.067 -14.355 91.998 1.00 34.39 171 SER A C 1
ATOM 1314 O O . SER A 1 185 ? 28.767 -15.309 92.416 1.00 34.94 171 SER A O 1
ATOM 1317 N N . VAL A 1 186 ? 28.504 -13.379 91.223 1.00 33.68 172 VAL A N 1
ATOM 1318 C CA . VAL A 1 186 ? 29.903 -13.213 90.735 1.00 34.29 172 VAL A CA 1
ATOM 1319 C C . VAL A 1 186 ? 30.101 -11.749 90.429 1.00 33.68 172 VAL A C 1
ATOM 1320 O O . VAL A 1 186 ? 29.073 -11.029 90.285 1.00 34.47 172 VAL A O 1
ATOM 1324 N N . ILE A 1 187 ? 31.349 -11.295 90.368 1.00 32.17 173 ILE A N 1
ATOM 1325 C CA . ILE A 1 187 ? 31.623 -9.853 90.101 1.00 31.92 173 ILE A CA 1
ATOM 1326 C C . ILE A 1 187 ? 31.127 -9.483 88.696 1.00 30.78 173 ILE A C 1
ATOM 1327 O O . ILE A 1 187 ? 30.631 -8.342 88.514 1.00 30.48 173 ILE A O 1
ATOM 1332 N N . GLY A 1 188 ? 31.281 -10.373 87.735 1.00 33.77 174 GLY A N 1
ATOM 1333 C CA . GLY A 1 188 ? 30.992 -10.094 86.316 1.00 34.49 174 GLY A CA 1
ATOM 1334 C C . GLY A 1 188 ? 32.230 -9.642 85.587 1.00 35.20 174 GLY A C 1
ATOM 1335 O O . GLY A 1 188 ? 33.130 -9.069 86.293 1.00 35.87 174 GLY A O 1
ATOM 1336 N N . ARG A 1 189 ? 32.318 -9.889 84.279 1.00 36.38 175 ARG A N 1
ATOM 1337 C CA . ARG A 1 189 ? 33.540 -9.507 83.496 1.00 40.06 175 ARG A CA 1
ATOM 1338 C C . ARG A 1 189 ? 33.568 -7.971 83.278 1.00 37.94 175 ARG A C 1
ATOM 1339 O O . ARG A 1 189 ? 34.607 -7.362 83.094 1.00 43.47 175 ARG A O 1
ATOM 1347 N N . GLY A 1 190 ? 32.445 -7.338 83.347 1.00 34.38 176 GLY A N 1
ATOM 1348 C CA . GLY A 1 190 ? 32.376 -5.909 83.061 1.00 33.44 176 GLY A CA 1
ATOM 1349 C C . GLY A 1 190 ? 33.097 -5.118 84.131 1.00 31.49 176 GLY A C 1
ATOM 1350 O O . GLY A 1 190 ? 33.335 -5.616 85.269 1.00 30.05 176 GLY A O 1
ATOM 1351 N N . ARG A 1 191 ? 33.261 -3.827 83.853 1.00 27.98 177 ARG A N 1
ATOM 1352 C CA . ARG A 1 191 ? 33.897 -2.911 84.782 1.00 24.73 177 ARG A CA 1
ATOM 1353 C C . ARG A 1 191 ? 33.063 -2.826 86.058 1.00 25.97 177 ARG A C 1
ATOM 1354 O O . ARG A 1 191 ? 31.789 -2.761 86.019 1.00 25.74 177 ARG A O 1
ATOM 1362 N N . CYS A 1 192 ? 33.754 -2.844 87.194 1.00 25.34 178 CYS A N 1
ATOM 1363 C CA . CYS A 1 192 ? 33.148 -2.778 88.518 1.00 24.84 178 CYS A CA 1
ATOM 1364 C C . CYS A 1 192 ? 33.673 -1.541 89.258 1.00 26.18 178 CYS A C 1
ATOM 1365 O O . CYS A 1 192 ? 34.883 -1.459 89.533 1.00 25.60 178 CYS A O 1
ATOM 1368 N N . LEU A 1 193 ? 32.800 -0.599 89.581 1.00 24.84 179 LEU A N 1
ATOM 1369 C CA . LEU A 1 193 ? 33.161 0.611 90.313 1.00 23.77 179 LEU A CA 1
ATOM 1370 C C . LEU A 1 193 ? 32.925 0.334 91.785 1.00 25.32 179 LEU A C 1
ATOM 1371 O O . LEU A 1 193 ? 31.774 0.132 92.205 1.00 25.19 179 LEU A O 1
ATOM 1376 N N . VAL A 1 194 ? 34.001 0.370 92.561 1.00 23.73 180 VAL A N 1
ATOM 1377 C CA . VAL A 1 194 ? 33.944 0.128 94.026 1.00 24.77 180 VAL A CA 1
ATOM 1378 C C . VAL A 1 194 ? 33.925 1.504 94.692 1.00 25.63 180 VAL A C 1
ATOM 1379 O O . VAL A 1 194 ? 34.880 2.331 94.491 1.00 25.07 180 VAL A O 1
ATOM 1383 N N . LEU A 1 195 ? 32.881 1.756 95.463 1.00 26.09 181 LEU A N 1
ATOM 1384 C CA . LEU A 1 195 ? 32.764 2.961 96.266 1.00 26.16 181 LEU A CA 1
ATOM 1385 C C . LEU A 1 195 ? 32.812 2.591 97.742 1.00 27.23 181 LEU A C 1
ATOM 1386 O O . LEU A 1 195 ? 32.124 1.638 98.136 1.00 26.51 181 LEU A O 1
ATOM 1391 N N . ALA A 1 196 ? 33.586 3.338 98.532 1.00 26.93 182 ALA A N 1
ATOM 1392 C CA . ALA A 1 196 ? 33.694 3.100 99.989 1.00 28.33 182 ALA A CA 1
ATOM 1393 C C . ALA A 1 196 ? 33.178 4.324 100.753 1.00 28.85 182 ALA A C 1
ATOM 1394 O O . ALA A 1 196 ? 34.005 5.126 101.216 1.00 29.28 182 ALA A O 1
ATOM 1396 N N . PRO A 1 197 ? 31.848 4.489 100.911 1.00 28.70 183 PRO A N 1
ATOM 1397 C CA . PRO A 1 197 ? 31.295 5.626 101.626 1.00 30.79 183 PRO A CA 1
ATOM 1398 C C . PRO A 1 197 ? 31.383 5.321 103.126 1.00 36.16 183 PRO A C 1
ATOM 1399 O O . PRO A 1 197 ? 30.784 4.372 103.581 1.00 37.13 183 PRO A O 1
ATOM 1403 N N . GLY A 1 198 ? 32.129 6.154 103.842 1.00 38.86 184 GLY A N 1
ATOM 1404 C CA . GLY A 1 198 ? 32.377 5.951 105.277 1.00 43.84 184 GLY A CA 1
ATOM 1405 C C . GLY A 1 198 ? 32.565 7.286 105.960 1.00 45.90 184 GLY A C 1
ATOM 1406 O O . GLY A 1 198 ? 31.669 8.141 105.838 1.00 54.14 184 GLY A O 1
ATOM 1407 N N . THR A 1 199 ? 33.704 7.468 106.624 1.00 49.96 185 THR A N 1
ATOM 1408 C CA . THR A 1 199 ? 34.034 8.800 107.193 1.00 53.04 185 THR A CA 1
ATOM 1409 C C . THR A 1 199 ? 34.384 9.709 106.009 1.00 52.01 185 THR A C 1
ATOM 1410 O O . THR A 1 199 ? 33.984 10.883 106.069 1.00 48.80 185 THR A O 1
ATOM 1414 N N . GLY A 1 200 ? 35.061 9.158 104.990 1.00 52.98 186 GLY A N 1
ATOM 1415 C CA . GLY A 1 200 ? 35.308 9.785 103.674 1.00 52.01 186 GLY A CA 1
ATOM 1416 C C . GLY A 1 200 ? 34.579 9.025 102.570 1.00 48.98 186 GLY A C 1
ATOM 1417 O O . GLY A 1 200 ? 33.435 8.541 102.910 1.00 43.81 186 GLY A O 1
ATOM 1418 N N . LEU A 1 201 ? 35.154 8.971 101.329 1.00 39.35 187 LEU A N 1
ATOM 1419 C CA . LEU A 1 201 ? 34.544 8.338 100.124 1.00 31.29 187 LEU A CA 1
ATOM 1420 C C . LEU A 1 201 ? 35.605 7.848 99.121 1.00 31.08 187 LEU A C 1
ATOM 1421 O O . LEU A 1 201 ? 36.047 8.598 98.273 1.00 37.62 187 LEU A O 1
ATOM 1426 N N . GLY A 1 202 ? 36.027 6.644 99.291 1.00 27.09 188 GLY A N 1
ATOM 1427 C CA . GLY A 1 202 ? 37.036 5.961 98.495 1.00 27.04 188 GLY A CA 1
ATOM 1428 C C . GLY A 1 202 ? 36.437 5.471 97.193 1.00 27.07 188 GLY A C 1
ATOM 1429 O O . GLY A 1 202 ? 35.197 5.146 97.164 1.00 26.15 188 GLY A O 1
ATOM 1430 N N . SER A 1 203 ? 37.250 5.362 96.144 1.00 25.75 189 SER A N 1
ATOM 1431 C CA . SER A 1 203 ? 36.743 4.835 94.851 1.00 24.63 189 SER A CA 1
ATOM 1432 C C . SER A 1 203 ? 37.862 4.092 94.115 1.00 26.00 189 SER A C 1
ATOM 1433 O O . SER A 1 203 ? 39.033 4.586 94.128 1.00 26.82 189 SER A O 1
ATOM 1436 N N . SER A 1 204 ? 37.499 3.077 93.380 1.00 22.81 190 SER A N 1
ATOM 1437 C CA . SER A 1 204 ? 38.418 2.350 92.507 1.00 24.28 190 SER A CA 1
ATOM 1438 C C . SER A 1 204 ? 37.610 1.665 91.420 1.00 24.84 190 SER A C 1
ATOM 1439 O O . SER A 1 204 ? 36.433 1.255 91.670 1.00 25.46 190 SER A O 1
ATOM 1442 N N . LEU A 1 205 ? 38.194 1.538 90.263 1.00 24.57 191 LEU A N 1
ATOM 1443 C CA . LEU A 1 205 ? 37.578 0.824 89.126 1.00 25.81 191 LEU A CA 1
ATOM 1444 C C . LEU A 1 205 ? 38.288 -0.505 88.867 1.00 28.43 191 LEU A C 1
ATOM 1445 O O . LEU A 1 205 ? 39.504 -0.523 88.564 1.00 27.03 191 LEU A O 1
ATOM 1450 N N . ILE A 1 206 ? 37.569 -1.590 88.972 1.00 26.55 192 ILE A N 1
ATOM 1451 C CA . ILE A 1 206 ? 38.048 -2.928 88.592 1.00 27.45 192 ILE A CA 1
ATOM 1452 C C . ILE A 1 206 ? 37.781 -3.078 87.083 1.00 29.02 192 ILE A C 1
ATOM 1453 O O . ILE A 1 206 ? 36.610 -3.129 86.604 1.00 28.92 192 ILE A O 1
ATOM 1458 N N . TYR A 1 207 ? 38.825 -3.179 86.298 1.00 31.72 193 TYR A N 1
ATOM 1459 C CA . TYR A 1 207 ? 38.785 -3.381 84.824 1.00 32.47 193 TYR A CA 1
ATOM 1460 C C . TYR A 1 207 ? 39.203 -4.813 84.446 1.00 35.24 193 TYR A C 1
ATOM 1461 O O . TYR A 1 207 ? 40.339 -5.215 84.862 1.00 34.81 193 TYR A O 1
ATOM 1470 N N . TYR A 1 208 ? 38.460 -5.552 83.566 1.00 37.21 194 TYR A N 1
ATOM 1471 C CA . TYR A 1 208 ? 38.906 -6.840 82.936 1.00 41.17 194 TYR A CA 1
ATOM 1472 C C . TYR A 1 208 ? 39.511 -6.521 81.562 1.00 38.25 194 TYR A C 1
ATOM 1473 O O . TYR A 1 208 ? 38.891 -5.880 80.819 1.00 36.90 194 TYR A O 1
ATOM 1482 N N . ASN A 1 209 ? 40.771 -6.875 81.339 1.00 41.82 195 ASN A N 1
ATOM 1483 C CA . ASN A 1 209 ? 41.490 -6.649 80.066 1.00 39.34 195 ASN A CA 1
ATOM 1484 C C . ASN A 1 209 ? 41.351 -7.935 79.233 1.00 45.98 195 ASN A C 1
ATOM 1485 O O . ASN A 1 209 ? 42.137 -8.874 79.443 1.00 43.73 195 ASN A O 1
ATOM 1490 N N . PRO A 1 210 ? 40.413 -8.032 78.240 1.00 50.34 196 PRO A N 1
ATOM 1491 C CA . PRO A 1 210 ? 40.296 -9.228 77.381 1.00 52.92 196 PRO A CA 1
ATOM 1492 C C . PRO A 1 210 ? 41.597 -9.707 76.721 1.00 58.64 196 PRO A C 1
ATOM 1493 O O . PRO A 1 210 ? 41.775 -10.897 76.604 1.00 62.27 196 PRO A O 1
ATOM 1497 N N . MET A 1 211 ? 42.446 -8.779 76.288 1.00 61.32 197 MET A N 1
ATOM 1498 C CA . MET A 1 211 ? 43.720 -9.139 75.612 1.00 64.81 197 MET A CA 1
ATOM 1499 C C . MET A 1 211 ? 44.623 -9.870 76.609 1.00 67.99 197 MET A C 1
ATOM 1500 O O . MET A 1 211 ? 45.189 -10.904 76.220 1.00 68.75 197 MET A O 1
ATOM 1505 N N . ASN A 1 212 ? 44.764 -9.340 77.822 1.00 61.16 198 ASN A N 1
ATOM 1506 C CA . ASN A 1 212 ? 45.546 -9.961 78.925 1.00 60.73 198 ASN A CA 1
ATOM 1507 C C . ASN A 1 212 ? 44.894 -11.256 79.418 1.00 55.73 198 ASN A C 1
ATOM 1508 O O . ASN A 1 212 ? 45.645 -12.138 79.863 1.00 56.37 198 ASN A O 1
ATOM 1513 N N . GLN A 1 213 ? 43.558 -11.291 79.431 1.00 53.95 199 GLN A N 1
ATOM 1514 C CA . GLN A 1 213 ? 42.740 -12.093 80.383 1.00 58.97 199 GLN A CA 1
ATOM 1515 C C . GLN A 1 213 ? 43.139 -11.787 81.836 1.00 55.32 199 GLN A C 1
ATOM 1516 O O . GLN A 1 213 ? 43.219 -12.739 82.631 1.00 52.02 199 GLN A O 1
ATOM 1522 N N . GLN A 1 214 ? 43.355 -10.508 82.167 1.00 54.52 200 GLN A N 1
ATOM 1523 C CA . GLN A 1 214 ? 43.740 -10.082 83.539 1.00 53.46 200 GLN A CA 1
ATOM 1524 C C . GLN A 1 214 ? 42.799 -8.972 84.021 1.00 51.62 200 GLN A C 1
ATOM 1525 O O . GLN A 1 214 ? 42.542 -8.041 83.244 1.00 48.21 200 GLN A O 1
ATOM 1531 N N . HIS A 1 215 ? 42.319 -9.082 85.263 1.00 45.39 201 HIS A N 1
ATOM 1532 C CA . HIS A 1 215 ? 41.643 -7.965 85.971 1.00 43.67 201 HIS A CA 1
ATOM 1533 C C . HIS A 1 215 ? 42.697 -7.033 86.575 1.00 39.96 201 HIS A C 1
ATOM 1534 O O . HIS A 1 215 ? 43.656 -7.550 87.169 1.00 45.79 201 HIS A O 1
ATOM 1541 N N . ILE A 1 216 ? 42.514 -5.715 86.439 1.00 39.51 202 ILE A N 1
ATOM 1542 C CA . ILE A 1 216 ? 43.414 -4.731 87.112 1.00 37.49 202 ILE A CA 1
ATOM 1543 C C . ILE A 1 216 ? 42.512 -3.796 87.920 1.00 31.67 202 ILE A C 1
ATOM 1544 O O . ILE A 1 216 ? 41.341 -3.656 87.549 1.00 34.65 202 ILE A O 1
ATOM 1549 N N . VAL A 1 217 ? 43.045 -3.213 88.958 1.00 26.61 203 VAL A N 1
ATOM 1550 C CA . VAL A 1 217 ? 42.299 -2.289 89.820 1.00 25.53 203 VAL A CA 1
ATOM 1551 C C . VAL A 1 217 ? 42.920 -0.903 89.656 1.00 25.74 203 VAL A C 1
ATOM 1552 O O . VAL A 1 217 ? 44.158 -0.699 89.903 1.00 24.13 203 VAL A O 1
ATOM 1556 N N . VAL A 1 218 ? 42.090 0.053 89.252 1.00 23.09 204 VAL A N 1
ATOM 1557 C CA . VAL A 1 218 ? 42.503 1.457 89.016 1.00 24.86 204 VAL A CA 1
ATOM 1558 C C . VAL A 1 218 ? 41.990 2.334 90.173 1.00 23.75 204 VAL A C 1
ATOM 1559 O O . VAL A 1 218 ? 40.806 2.660 90.313 1.00 23.73 204 VAL A O 1
ATOM 1563 N N . PRO A 1 219 ? 42.869 2.757 91.093 1.00 25.16 205 PRO A N 1
ATOM 1564 C CA . PRO A 1 219 ? 42.456 3.711 92.113 1.00 24.89 205 PRO A CA 1
ATOM 1565 C C . PRO A 1 219 ? 42.076 5.054 91.490 1.00 25.44 205 PRO A C 1
ATOM 1566 O O . PRO A 1 219 ? 42.712 5.525 90.574 1.00 25.27 205 PRO A O 1
ATOM 1570 N N . LEU A 1 220 ? 41.017 5.636 92.044 1.00 23.32 206 LEU A N 1
ATOM 1571 C CA . LEU A 1 220 ? 40.394 6.880 91.566 1.00 23.78 206 LEU A CA 1
ATOM 1572 C C . LEU A 1 220 ? 40.277 7.866 92.743 1.00 23.58 206 LEU A C 1
ATOM 1573 O O . LEU A 1 220 ? 40.488 7.489 93.918 1.00 24.68 206 LEU A O 1
ATOM 1578 N N . GLU A 1 221 ? 39.908 9.095 92.430 1.00 22.09 207 GLU A N 1
ATOM 1579 C CA . GLU A 1 221 ? 39.620 10.160 93.413 1.00 21.68 207 GLU A CA 1
ATOM 1580 C C . GLU A 1 221 ? 38.285 10.776 93.041 1.00 20.32 207 GLU A C 1
ATOM 1581 O O . GLU A 1 221 ? 38.149 12.004 92.991 1.00 21.51 207 GLU A O 1
ATOM 1587 N N . LEU A 1 222 ? 37.243 9.943 92.869 1.00 20.72 208 LEU A N 1
ATOM 1588 C CA . LEU A 1 222 ? 35.893 10.463 92.536 1.00 21.27 208 LEU A CA 1
ATOM 1589 C C . LEU A 1 222 ? 35.353 11.404 93.614 1.00 21.57 208 LEU A C 1
ATOM 1590 O O . LEU A 1 222 ? 34.588 12.315 93.280 1.00 21.72 208 LEU A O 1
ATOM 1595 N N . GLY A 1 223 ? 35.662 11.158 94.875 1.00 21.80 209 GLY A N 1
ATOM 1596 C CA . GLY A 1 223 ? 35.061 11.959 95.937 1.00 23.10 209 GLY A CA 1
ATOM 1597 C C . GLY A 1 223 ? 35.485 13.409 95.894 1.00 23.85 209 GLY A C 1
ATOM 1598 O O . GLY A 1 223 ? 34.785 14.224 96.460 1.00 24.46 209 GLY A O 1
ATOM 1599 N N . SER A 1 224 ? 36.609 13.742 95.251 1.00 22.98 210 SER A N 1
ATOM 1600 C CA . SER A 1 224 ? 37.195 15.103 95.242 1.00 22.82 210 SER A CA 1
ATOM 1601 C C . SER A 1 224 ? 36.718 15.914 94.018 1.00 23.94 210 SER A C 1
ATOM 1602 O O . SER A 1 224 ? 37.098 17.082 93.888 1.00 23.14 210 SER A O 1
ATOM 1605 N N . GLN A 1 225 ? 35.844 15.336 93.184 1.00 21.77 211 GLN A N 1
ATOM 1606 C CA . GLN A 1 225 ? 35.231 16.065 92.067 1.00 21.40 211 GLN A CA 1
ATOM 1607 C C . GLN A 1 225 ? 34.219 17.086 92.592 1.00 22.73 211 GLN A C 1
ATOM 1608 O O . GLN A 1 225 ? 33.502 16.774 93.543 1.00 21.61 211 GLN A O 1
ATOM 1614 N N . THR A 1 226 ? 34.107 18.220 91.902 1.00 21.54 212 THR A N 1
ATOM 1615 C CA . THR A 1 226 ? 33.079 19.242 92.185 1.00 21.55 212 THR A CA 1
ATOM 1616 C C . THR A 1 226 ? 31.681 18.668 91.930 1.00 22.27 212 THR A C 1
ATOM 1617 O O . THR A 1 226 ? 31.461 18.070 90.847 1.00 22.61 212 THR A O 1
ATOM 1621 N N . ILE A 1 227 ? 30.756 18.806 92.874 1.00 21.03 213 ILE A N 1
ATOM 1622 C CA . ILE A 1 227 ? 29.371 18.290 92.705 1.00 23.01 213 ILE A CA 1
ATOM 1623 C C . ILE A 1 227 ? 28.670 19.073 91.609 1.00 22.64 213 ILE A C 1
ATOM 1624 O O . ILE A 1 227 ? 28.564 20.274 91.712 1.00 22.71 213 ILE A O 1
ATOM 1629 N N . PRO A 1 228 ? 28.179 18.415 90.530 1.00 22.70 214 PRO A N 1
ATOM 1630 C CA . PRO A 1 228 ? 27.294 19.049 89.563 1.00 23.14 214 PRO A CA 1
ATOM 1631 C C . PRO A 1 228 ? 25.855 19.072 90.112 1.00 24.38 214 PRO A C 1
ATOM 1632 O O . PRO A 1 228 ? 25.427 18.191 90.835 1.00 23.67 214 PRO A O 1
ATOM 1636 N N . MET A 1 229 ? 25.143 20.107 89.754 1.00 25.88 215 MET A N 1
ATOM 1637 C CA . MET A 1 229 ? 23.789 20.327 90.337 1.00 29.15 215 MET A CA 1
ATOM 1638 C C . MET A 1 229 ? 22.728 19.475 89.649 1.00 28.48 215 MET A C 1
ATOM 1639 O O . MET A 1 229 ? 22.916 18.906 88.580 1.00 27.63 215 MET A O 1
ATOM 1644 N N . ARG A 1 230 ? 21.584 19.417 90.309 1.00 27.41 216 ARG A N 1
ATOM 1645 C CA . ARG A 1 230 ? 20.284 18.980 89.763 1.00 27.58 216 ARG A CA 1
ATOM 1646 C C . ARG A 1 230 ? 19.332 20.139 90.078 1.00 28.51 216 ARG A C 1
ATOM 1647 O O . ARG A 1 230 ? 19.597 21.232 89.551 1.00 30.47 216 ARG A O 1
ATOM 1655 N N . LYS A 1 231 ? 18.396 19.976 91.005 1.00 29.01 217 LYS A N 1
ATOM 1656 C CA . LYS A 1 231 ? 17.476 21.071 91.441 1.00 30.94 217 LYS A CA 1
ATOM 1657 C C . LYS A 1 231 ? 17.848 21.573 92.832 1.00 31.99 217 LYS A C 1
ATOM 1658 O O . LYS A 1 231 ? 16.965 22.034 93.550 1.00 35.79 217 LYS A O 1
ATOM 1664 N N . ASP A 1 232 ? 19.122 21.531 93.207 1.00 29.69 218 ASP A N 1
ATOM 1665 C CA . ASP A 1 232 ? 19.619 21.656 94.594 1.00 29.93 218 ASP A CA 1
ATOM 1666 C C . ASP A 1 232 ? 20.610 22.807 94.696 1.00 30.98 218 ASP A C 1
ATOM 1667 O O . ASP A 1 232 ? 21.420 22.831 95.629 1.00 30.23 218 ASP A O 1
ATOM 1672 N N . ILE A 1 233 ? 20.575 23.767 93.759 1.00 32.67 219 ILE A N 1
ATOM 1673 C CA . ILE A 1 233 ? 21.584 24.869 93.808 1.00 34.97 219 ILE A CA 1
ATOM 1674 C C . ILE A 1 233 ? 21.571 25.550 95.199 1.00 33.83 219 ILE A C 1
ATOM 1675 O O . ILE A 1 233 ? 22.651 25.852 95.708 1.00 32.36 219 ILE A O 1
ATOM 1680 N N . ASP A 1 234 ? 20.433 25.796 95.846 1.00 32.41 220 ASP A N 1
ATOM 1681 C CA . ASP A 1 234 ? 20.398 26.469 97.176 1.00 34.46 220 ASP A CA 1
ATOM 16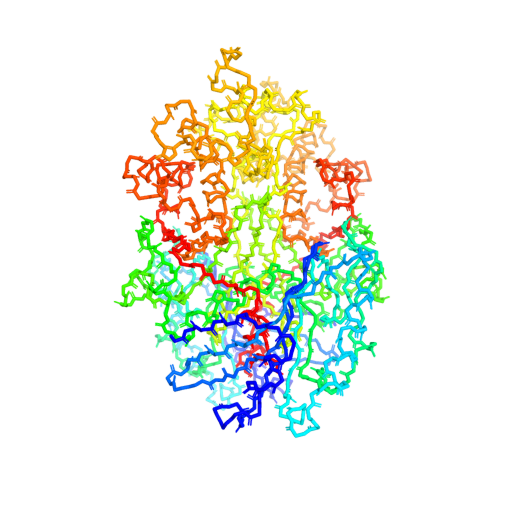82 C C . ASP A 1 234 ? 21.030 25.591 98.265 1.00 33.32 220 ASP A C 1
ATOM 1683 O O . ASP A 1 234 ? 21.750 26.169 99.095 1.00 34.30 220 ASP A O 1
ATOM 1688 N N . TYR A 1 235 ? 20.860 24.265 98.196 1.00 31.66 221 TYR A N 1
ATOM 1689 C CA . TYR A 1 235 ? 21.451 23.329 99.189 1.00 29.01 221 TYR A CA 1
ATOM 1690 C C . TYR A 1 235 ? 22.977 23.306 99.047 1.00 29.37 221 TYR A C 1
ATOM 1691 O O . TYR A 1 235 ? 23.682 23.384 100.050 1.00 29.63 221 TYR A O 1
ATOM 1700 N N . ILE A 1 236 ? 23.471 23.185 97.805 1.00 27.73 222 ILE A N 1
ATOM 1701 C CA . ILE A 1 236 ? 24.938 23.180 97.528 1.00 28.25 222 ILE A CA 1
ATOM 1702 C C . ILE A 1 236 ? 25.473 24.540 97.981 1.00 28.18 222 ILE A C 1
ATOM 1703 O O . ILE A 1 236 ? 26.531 24.588 98.620 1.00 27.57 222 ILE A O 1
ATOM 1708 N N . GLN A 1 237 ? 24.752 25.631 97.692 1.00 30.47 223 GLN A N 1
ATOM 1709 C CA . GLN A 1 237 ? 25.252 26.996 98.054 1.00 32.61 223 GLN A CA 1
ATOM 1710 C C . GLN A 1 237 ? 25.282 27.154 99.584 1.00 32.64 223 GLN A C 1
ATOM 1711 O O . GLN A 1 237 ? 26.167 27.888 100.082 1.00 32.38 223 GLN A O 1
ATOM 1717 N N . THR A 1 238 ? 24.377 26.525 100.317 1.00 31.48 224 THR A N 1
ATOM 1718 C CA . THR A 1 238 ? 24.429 26.557 101.798 1.00 30.49 224 THR A CA 1
ATOM 1719 C C . THR A 1 238 ? 25.758 25.966 102.269 1.00 30.04 224 THR A C 1
ATOM 1720 O O . THR A 1 238 ? 26.464 26.577 103.130 1.00 30.15 224 THR A O 1
ATOM 1724 N N . LEU A 1 239 ? 26.120 24.815 101.718 1.00 27.86 225 LEU A N 1
ATOM 1725 C CA . LEU A 1 239 ? 27.373 24.137 102.155 1.00 28.06 225 LEU A CA 1
ATOM 1726 C C . LEU A 1 239 ? 28.586 24.964 101.702 1.00 28.16 225 LEU A C 1
ATOM 1727 O O . LEU A 1 239 ? 29.541 25.107 102.450 1.00 28.54 225 LEU A O 1
ATOM 1732 N N . HIS A 1 240 ? 28.533 25.500 100.474 1.00 27.51 226 HIS A N 1
ATOM 1733 C CA . HIS A 1 240 ? 29.587 26.352 99.912 1.00 27.94 226 HIS A CA 1
ATOM 1734 C C . HIS A 1 240 ? 29.894 27.471 100.907 1.00 29.62 226 HIS A C 1
ATOM 1735 O O . HIS A 1 240 ? 31.082 27.700 101.242 1.00 30.64 226 HIS A O 1
ATOM 1742 N N . ALA A 1 241 ? 28.859 28.180 101.346 1.00 30.13 227 ALA A N 1
ATOM 1743 C CA . ALA A 1 241 ? 29.038 29.339 102.247 1.00 32.99 227 ALA A CA 1
ATOM 1744 C C . ALA A 1 241 ? 29.658 28.894 103.583 1.00 34.04 227 ALA A C 1
ATOM 1745 O O . ALA A 1 241 ? 30.434 29.653 104.180 1.00 32.77 227 ALA A O 1
ATOM 1747 N N . GLU A 1 242 ? 29.297 27.708 104.078 1.00 33.03 228 GLU A N 1
ATOM 1748 C CA . GLU A 1 242 ? 29.793 27.152 105.344 1.00 33.24 228 GLU A CA 1
ATOM 1749 C C . GLU A 1 242 ? 31.267 26.763 105.179 1.00 32.12 228 GLU A C 1
ATOM 1750 O O . GLU A 1 242 ? 32.112 27.133 106.057 1.00 29.09 228 GLU A O 1
ATOM 1756 N N . LEU A 1 243 ? 31.635 26.058 104.092 1.00 28.85 229 LEU A N 1
ATOM 1757 C CA . LEU A 1 243 ? 33.005 25.542 103.945 1.00 30.61 229 LEU A CA 1
ATOM 1758 C C . LEU A 1 243 ? 33.949 26.594 103.378 1.00 30.17 229 LEU A C 1
ATOM 1759 O O . LEU A 1 243 ? 35.161 26.414 103.505 1.00 29.93 229 LEU A O 1
ATOM 1764 N N . LYS A 1 244 ? 33.406 27.572 102.656 1.00 30.09 230 LYS A N 1
ATOM 1765 C CA . LYS A 1 244 ? 34.191 28.543 101.867 1.00 33.06 230 LYS A CA 1
ATOM 1766 C C . LYS A 1 244 ? 34.927 27.799 100.760 1.00 31.88 230 LYS A C 1
ATOM 1767 O O . LYS A 1 244 ? 36.039 28.215 100.386 1.00 30.35 230 LYS A O 1
ATOM 1773 N N . LEU A 1 245 ? 34.353 26.698 100.292 1.00 30.38 231 LEU A N 1
ATOM 1774 C CA . LEU A 1 245 ? 34.908 25.881 99.181 1.00 30.03 231 LEU A CA 1
ATOM 1775 C C . LEU A 1 245 ? 33.724 25.426 98.349 1.00 30.63 231 LEU A C 1
ATOM 1776 O O . LEU A 1 245 ? 32.688 25.058 98.960 1.00 28.86 231 LEU A O 1
ATOM 1781 N N . LEU A 1 246 ? 33.859 25.402 97.019 1.00 27.84 232 LEU A N 1
ATOM 1782 C CA . LEU A 1 246 ? 32.863 24.732 96.183 1.00 29.26 232 LEU A CA 1
ATOM 1783 C C . LEU A 1 246 ? 32.764 23.287 96.600 1.00 27.33 232 LEU A C 1
ATOM 1784 O O . LEU A 1 246 ? 33.778 22.585 96.589 1.00 28.27 232 LEU A O 1
ATOM 1789 N N . PRO A 1 247 ? 31.574 22.778 96.944 1.00 25.37 233 PRO A N 1
ATOM 1790 C CA . PRO A 1 247 ? 31.465 21.410 97.437 1.00 24.68 233 PRO A CA 1
ATOM 1791 C C . PRO A 1 247 ? 31.877 20.347 96.447 1.00 23.82 233 PRO A C 1
ATOM 1792 O O . PRO A 1 247 ? 31.574 20.492 95.267 1.00 24.20 233 PRO A O 1
ATOM 1796 N N . ASN A 1 248 ? 32.576 19.352 96.966 1.00 22.93 234 ASN A N 1
ATOM 1797 C CA . ASN A 1 248 ? 32.872 18.113 96.246 1.00 22.84 234 ASN A CA 1
ATOM 1798 C C . ASN A 1 248 ? 31.978 16.990 96.789 1.00 23.12 234 ASN A C 1
ATOM 1799 O O . ASN A 1 248 ? 31.258 17.124 97.828 1.00 24.20 234 ASN A O 1
ATOM 1804 N N . TYR A 1 249 ? 32.011 15.824 96.173 1.00 23.24 235 TYR A N 1
ATOM 1805 C CA . TYR A 1 249 ? 31.100 14.762 96.613 1.00 23.09 235 TYR A CA 1
ATOM 1806 C C . TYR A 1 249 ? 31.379 14.334 98.062 1.00 24.30 235 TYR A C 1
ATOM 1807 O O . TYR A 1 249 ? 30.398 14.067 98.821 1.00 25.43 235 TYR A O 1
ATOM 1816 N N . GLU A 1 250 ? 32.652 14.220 98.452 1.00 24.53 236 GLU A N 1
ATOM 1817 C CA . GLU A 1 250 ? 33.035 13.783 99.814 1.00 24.32 236 GLU A CA 1
ATOM 1818 C C . GLU A 1 250 ? 32.451 14.777 100.858 1.00 25.49 236 GLU A C 1
ATOM 1819 O O . GLU A 1 250 ? 32.016 14.344 101.915 1.00 26.50 236 GLU A O 1
ATOM 1825 N N . ASN A 1 251 ? 32.350 16.040 100.529 1.00 23.86 237 ASN A N 1
ATOM 1826 C CA . ASN A 1 251 ? 31.771 17.053 101.459 1.00 25.31 237 ASN A CA 1
ATOM 1827 C C . ASN A 1 251 ? 30.318 16.677 101.823 1.00 24.98 237 ASN A C 1
ATOM 1828 O O . ASN A 1 251 ? 29.883 16.966 102.964 1.00 25.39 237 ASN A O 1
ATOM 1833 N N . MET A 1 252 ? 29.556 16.175 100.863 1.00 24.67 238 MET A N 1
ATOM 1834 C CA . MET A 1 252 ? 28.172 15.714 101.090 1.00 24.40 238 MET A CA 1
ATOM 1835 C C . MET A 1 252 ? 28.138 14.263 101.554 1.00 26.55 238 MET A C 1
ATOM 1836 O O . MET A 1 252 ? 27.126 13.883 102.208 1.00 26.65 238 MET A O 1
ATOM 1841 N N . VAL A 1 253 ? 29.098 13.433 101.172 1.00 24.82 239 VAL A N 1
ATOM 1842 C CA . VAL A 1 253 ? 29.084 11.968 101.441 1.00 26.63 239 VAL A CA 1
ATOM 1843 C C . VAL A 1 253 ? 30.280 11.640 102.347 1.00 27.37 239 VAL A C 1
ATOM 1844 O O . VAL A 1 253 ? 31.281 11.090 101.886 1.00 26.40 239 VAL A O 1
ATOM 1848 N N . SER A 1 254 ? 30.113 11.912 103.641 1.00 26.82 240 SER A N 1
ATOM 1849 C CA . SER A 1 254 ? 31.162 11.788 104.661 1.00 26.06 240 SER A CA 1
ATOM 1850 C C . SER A 1 254 ? 30.490 11.891 106.026 1.00 27.66 240 SER A C 1
ATOM 1851 O O . SER A 1 254 ? 29.324 12.251 106.090 1.00 25.29 240 SER A O 1
ATOM 1854 N N . GLY A 1 255 ? 31.226 11.614 107.086 1.00 27.49 241 GLY A N 1
ATOM 1855 C CA . GLY A 1 255 ? 30.714 11.900 108.435 1.00 28.72 241 GLY A CA 1
ATOM 1856 C C . GLY A 1 255 ? 30.313 13.377 108.545 1.00 27.64 241 GLY A C 1
ATOM 1857 O O . GLY A 1 255 ? 29.167 13.685 109.063 1.00 27.27 241 GLY A O 1
ATOM 1858 N N . ALA A 1 256 ? 31.213 14.279 108.135 1.00 28.17 242 ALA A N 1
ATOM 1859 C CA . ALA A 1 256 ? 30.940 15.748 108.190 1.00 27.18 242 ALA A CA 1
ATOM 1860 C C . ALA A 1 256 ? 29.695 16.043 107.364 1.00 27.63 242 ALA A C 1
ATOM 1861 O O . ALA A 1 256 ? 28.847 16.852 107.784 1.00 27.39 242 ALA A O 1
ATOM 1863 N N . GLY A 1 257 ? 29.591 15.397 106.188 1.00 26.29 243 GLY A N 1
ATOM 1864 C CA . GLY A 1 257 ? 28.398 15.582 105.348 1.00 26.00 243 GLY A CA 1
ATOM 1865 C C . GLY A 1 257 ? 27.122 15.188 106.049 1.00 25.26 243 GLY A C 1
ATOM 1866 O O . GLY A 1 257 ? 26.120 15.952 105.929 1.00 25.26 243 GLY A O 1
ATOM 1867 N N . LEU A 1 258 ? 27.103 14.011 106.671 1.00 25.70 244 LEU A N 1
ATOM 1868 C CA . LEU A 1 258 ? 25.903 13.564 107.386 1.00 25.81 244 LEU A CA 1
ATOM 1869 C C . LEU A 1 258 ? 25.547 14.523 108.528 1.00 26.94 244 LEU A C 1
ATOM 1870 O O . LEU A 1 258 ? 24.356 14.846 108.670 1.00 26.55 244 LEU A O 1
ATOM 1875 N N . GLU A 1 259 ? 26.534 15.063 109.235 1.00 27.13 245 GLU A N 1
ATOM 1876 C CA . GLU A 1 259 ? 26.312 16.053 110.322 1.00 27.90 245 GLU A CA 1
ATOM 1877 C C . GLU A 1 259 ? 25.685 17.295 109.712 1.00 27.17 245 GLU A C 1
ATOM 1878 O O . GLU A 1 259 ? 24.703 17.825 110.297 1.00 28.40 245 GLU A O 1
ATOM 1884 N N . PHE A 1 260 ? 26.150 17.704 108.556 1.00 25.00 246 PHE A N 1
ATOM 1885 C CA . PHE A 1 260 ? 25.567 18.862 107.820 1.00 26.21 246 PHE A CA 1
ATOM 1886 C C . PHE A 1 260 ? 24.123 18.582 107.437 1.00 25.22 246 PHE A C 1
ATOM 1887 O O . PHE A 1 260 ? 23.261 19.437 107.658 1.00 24.94 246 PHE A O 1
ATOM 1895 N N . HIS A 1 261 ? 23.850 17.422 106.863 1.00 25.63 247 HIS A N 1
ATOM 1896 C CA . HIS A 1 261 ? 22.462 17.094 106.435 1.00 25.89 247 HIS A CA 1
ATOM 1897 C C . HIS A 1 261 ? 21.531 17.146 107.641 1.00 27.06 247 HIS A C 1
ATOM 1898 O O . HIS A 1 261 ? 20.421 17.698 107.506 1.00 26.73 247 HIS A O 1
ATOM 1905 N N . TYR A 1 262 ? 21.980 16.615 108.784 1.00 27.19 248 TYR A N 1
ATOM 1906 C CA . TYR A 1 262 ? 21.179 16.631 110.034 1.00 28.06 248 TYR A CA 1
ATOM 1907 C C . TYR A 1 262 ? 20.939 18.078 110.489 1.00 29.79 248 TYR A C 1
ATOM 1908 O O . TYR A 1 262 ? 19.751 18.454 110.754 1.00 28.87 248 TYR A O 1
ATOM 1917 N N . ARG A 1 263 ? 21.965 18.907 110.523 1.00 29.67 249 ARG A N 1
ATOM 1918 C CA . ARG A 1 263 ? 21.743 20.358 110.816 1.00 30.00 249 ARG A CA 1
ATOM 1919 C C . ARG A 1 263 ? 20.693 20.963 109.878 1.00 29.84 249 ARG A C 1
ATOM 1920 O O . ARG A 1 263 ? 19.876 21.742 110.363 1.00 31.55 249 ARG A O 1
ATOM 1928 N N . GLN A 1 264 ? 20.717 20.669 108.584 1.00 29.67 250 GLN A N 1
ATOM 1929 C CA . GLN A 1 264 ? 19.792 21.307 107.610 1.00 30.30 250 GLN A CA 1
ATOM 1930 C C . GLN A 1 264 ? 18.368 20.772 107.808 1.00 30.76 250 GLN A C 1
ATOM 1931 O O . GLN A 1 264 ? 17.454 21.528 107.638 1.00 33.07 250 GLN A O 1
ATOM 1937 N N . VAL A 1 265 ? 18.188 19.534 108.237 1.00 31.06 251 VAL A N 1
ATOM 1938 C CA . VAL A 1 265 ? 16.850 18.948 108.564 1.00 31.69 251 VAL A CA 1
ATOM 1939 C C . VAL A 1 265 ? 16.270 19.654 109.783 1.00 32.81 251 VAL A C 1
ATOM 1940 O O . VAL A 1 265 ? 15.111 20.102 109.738 1.00 33.07 251 VAL A O 1
ATOM 1944 N N . VAL A 1 266 ? 17.026 19.766 110.861 1.00 32.73 252 VAL A N 1
ATOM 1945 C CA . VAL A 1 266 ? 16.440 20.196 112.169 1.00 34.63 252 VAL A CA 1
ATOM 1946 C C . VAL A 1 266 ? 16.409 21.735 112.298 1.00 38.67 252 VAL A C 1
ATOM 1947 O O . VAL A 1 266 ? 15.641 22.212 113.158 1.00 38.97 252 VAL A O 1
ATOM 1951 N N . ARG A 1 267 ? 17.192 22.460 111.496 1.00 40.96 253 ARG A N 1
ATOM 1952 C CA . ARG A 1 267 ? 17.163 23.949 111.466 1.00 43.19 253 ARG A CA 1
ATOM 1953 C C . ARG A 1 267 ? 17.137 24.527 112.889 1.00 42.04 253 ARG A C 1
ATOM 1954 O O . ARG A 1 267 ? 16.213 25.303 113.190 1.00 42.93 253 ARG A O 1
ATOM 1962 N N . GLY A 1 268 ? 18.070 24.108 113.747 1.00 38.80 254 GLY A N 1
ATOM 1963 C CA . GLY A 1 268 ? 18.233 24.701 115.091 1.00 40.70 254 GLY A CA 1
ATOM 1964 C C . GLY A 1 268 ? 17.236 24.171 116.112 1.00 41.25 254 GLY A C 1
ATOM 1965 O O . GLY A 1 268 ? 17.387 24.506 117.300 1.00 40.10 254 GLY A O 1
ATOM 1966 N N . SER A 1 269 ? 16.246 23.394 115.666 1.00 40.95 255 SER A N 1
ATOM 1967 C CA . SER A 1 269 ? 15.213 22.794 116.553 1.00 42.87 255 SER A CA 1
ATOM 1968 C C . SER A 1 269 ? 15.847 21.793 117.527 1.00 41.40 255 SER A C 1
ATOM 1969 O O . SER A 1 269 ? 15.356 21.684 118.661 1.00 40.86 255 SER A O 1
ATOM 1972 N N . ARG A 1 270 ? 16.860 21.055 117.068 1.00 40.05 256 ARG A N 1
ATOM 1973 C CA . ARG A 1 270 ? 17.446 19.925 117.835 1.00 40.60 256 ARG A CA 1
ATOM 1974 C C . ARG A 1 270 ? 18.959 20.135 117.967 1.00 37.83 256 ARG A C 1
ATOM 1975 O O . ARG A 1 270 ? 19.540 20.821 117.109 1.00 36.15 256 ARG A O 1
ATOM 1983 N N . PRO A 1 271 ? 19.611 19.585 119.012 1.00 37.45 257 PRO A N 1
ATOM 1984 C CA . PRO A 1 271 ? 21.057 19.730 119.189 1.00 36.76 257 PRO A CA 1
ATOM 1985 C C . PRO A 1 271 ? 21.860 19.085 118.049 1.00 33.81 257 PRO A C 1
ATOM 1986 O O . PRO A 1 271 ? 21.460 18.060 117.544 1.00 32.94 257 PRO A O 1
ATOM 1990 N N . PRO A 1 272 ? 23.001 19.683 117.646 1.00 33.19 258 PRO A N 1
ATOM 1991 C CA . PRO A 1 272 ? 23.897 19.059 116.673 1.00 33.33 258 PRO A CA 1
ATOM 1992 C C . PRO A 1 272 ? 24.412 17.697 117.165 1.00 33.11 258 PRO A C 1
ATOM 1993 O O . PRO A 1 272 ? 24.694 17.555 118.337 1.00 32.91 258 PRO A O 1
ATOM 1997 N N . CYS A 1 273 ? 24.515 16.741 116.240 1.00 33.66 259 CYS A N 1
ATOM 1998 C CA . CYS A 1 273 ? 24.902 15.337 116.533 1.00 33.97 259 CYS A CA 1
ATOM 1999 C C . CYS A 1 273 ? 26.093 14.942 115.669 1.00 32.81 259 CYS A C 1
ATOM 2000 O O . CYS A 1 273 ? 26.303 15.509 114.591 1.00 32.01 259 CYS A O 1
ATOM 2003 N N . SER A 1 274 ? 26.890 13.978 116.151 1.00 32.34 260 SER A N 1
ATOM 2004 C CA . SER A 1 274 ? 27.949 13.345 115.340 1.00 31.55 260 SER A CA 1
ATOM 2005 C C . SER A 1 274 ? 27.339 12.415 114.282 1.00 31.16 260 SER A C 1
ATOM 2006 O O . SER A 1 274 ? 26.214 11.925 114.475 1.00 33.63 260 SER A O 1
ATOM 2009 N N . ALA A 1 275 ? 28.135 12.049 113.285 1.00 31.26 261 ALA A N 1
ATOM 2010 C CA . ALA A 1 275 ? 27.691 11.088 112.244 1.00 32.78 261 ALA A CA 1
ATOM 2011 C C . ALA A 1 275 ? 27.228 9.785 112.902 1.00 34.94 261 ALA A C 1
ATOM 2012 O O . ALA A 1 275 ? 26.215 9.253 112.476 1.00 34.04 261 ALA A O 1
ATOM 2014 N N . GLY A 1 276 ? 27.994 9.264 113.856 1.00 36.18 262 GLY A N 1
ATOM 2015 C CA . GLY A 1 276 ? 27.618 8.040 114.601 1.00 37.04 262 GLY A CA 1
ATOM 2016 C C . GLY A 1 276 ? 26.308 8.188 115.352 1.00 36.78 262 GLY A C 1
ATOM 2017 O O . GLY A 1 276 ? 25.423 7.291 115.257 1.00 35.68 262 GLY A O 1
ATOM 2018 N N . GLU A 1 277 ? 26.102 9.315 116.040 1.00 35.20 263 GLU A N 1
ATOM 2019 C CA . GLU A 1 277 ? 24.827 9.574 116.721 1.00 36.50 263 GLU A CA 1
ATOM 2020 C C . GLU A 1 277 ? 23.662 9.560 115.708 1.00 35.36 263 GLU A C 1
ATOM 2021 O O . GLU A 1 277 ? 22.550 9.028 116.043 1.00 35.73 263 GLU A O 1
ATOM 2027 N N . ILE A 1 278 ? 23.866 10.163 114.548 1.00 33.74 264 ILE A N 1
ATOM 2028 C CA . ILE A 1 278 ? 22.798 10.297 113.513 1.00 33.21 264 ILE A CA 1
ATOM 2029 C C . ILE A 1 278 ? 22.426 8.915 112.977 1.00 33.89 264 ILE A C 1
ATO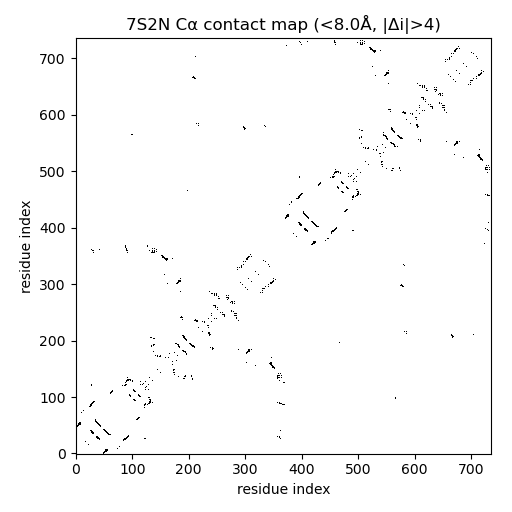M 2030 O O . ILE A 1 278 ? 21.219 8.606 112.853 1.00 33.90 264 ILE A O 1
ATOM 2035 N N . ALA A 1 279 ? 23.415 8.087 112.691 1.00 35.42 265 ALA A N 1
ATOM 2036 C CA . ALA A 1 279 ? 23.167 6.738 112.132 1.00 38.24 265 ALA A CA 1
ATOM 2037 C C . ALA A 1 279 ? 22.358 5.957 113.145 1.00 40.30 265 ALA A C 1
ATOM 2038 O O . ALA A 1 279 ? 21.396 5.258 112.725 1.00 37.66 265 ALA A O 1
ATOM 2040 N N . LYS A 1 280 ? 22.749 6.065 114.423 1.00 41.82 266 LYS A N 1
ATOM 2041 C CA . LYS A 1 280 ? 22.073 5.313 115.509 1.00 43.28 266 LYS A CA 1
ATOM 2042 C C . LYS A 1 280 ? 20.626 5.787 115.567 1.00 41.81 266 LYS A C 1
ATOM 2043 O O . LYS A 1 280 ? 19.708 4.926 115.609 1.00 40.60 266 LYS A O 1
ATOM 2049 N N . LEU A 1 281 ? 20.398 7.099 115.578 1.00 39.31 267 LEU A N 1
ATOM 2050 C CA . LEU A 1 281 ? 19.017 7.630 115.666 1.00 38.95 267 LEU A CA 1
ATOM 2051 C C . LEU A 1 281 ? 18.204 7.127 114.464 1.00 39.83 267 LEU A C 1
ATOM 2052 O O . LEU A 1 281 ? 17.060 6.711 114.646 1.00 40.48 267 LEU A O 1
ATOM 2057 N N . ALA A 1 282 ? 18.766 7.153 113.250 1.00 39.61 268 ALA A N 1
ATOM 2058 C CA . ALA A 1 282 ? 18.043 6.654 112.041 1.00 39.08 268 ALA A CA 1
ATOM 2059 C C . ALA A 1 282 ? 17.655 5.184 112.264 1.00 39.29 268 ALA A C 1
ATOM 2060 O O . ALA A 1 282 ? 16.523 4.792 111.959 1.00 40.92 268 ALA A O 1
ATOM 2062 N N . SER A 1 283 ? 18.563 4.390 112.811 1.00 41.07 269 SER A N 1
ATOM 2063 C CA . SER A 1 283 ? 18.327 2.939 113.043 1.00 44.99 269 SER A CA 1
ATOM 2064 C C . SER A 1 283 ? 17.197 2.739 114.051 1.00 46.87 269 SER A C 1
ATOM 2065 O O . SER A 1 283 ? 16.528 1.703 113.994 1.00 48.86 269 SER A O 1
ATOM 2068 N N . GLU A 1 284 ? 16.896 3.748 114.854 1.00 45.90 270 GLU A N 1
ATOM 2069 C CA . GLU A 1 284 ? 15.872 3.682 115.929 1.00 48.71 270 GLU A CA 1
ATOM 2070 C C . GLU A 1 284 ? 14.587 4.299 115.408 1.00 47.36 270 GLU A C 1
ATOM 2071 O O . GLU A 1 284 ? 13.649 4.386 116.175 1.00 49.37 270 GLU A O 1
ATOM 2077 N N . GLY A 1 285 ? 14.574 4.713 114.134 1.00 44.15 271 GLY A N 1
ATOM 2078 C CA . GLY A 1 285 ? 13.365 5.238 113.483 1.00 41.85 271 GLY A CA 1
ATOM 2079 C C . GLY A 1 285 ? 13.183 6.714 113.682 1.00 40.39 271 GLY A C 1
ATOM 2080 O O . GLY A 1 285 ? 12.069 7.170 113.452 1.00 42.66 271 GLY A O 1
ATOM 2081 N N . ASP A 1 286 ? 14.198 7.468 114.117 1.00 39.44 272 ASP A N 1
ATOM 2082 C CA . ASP A 1 286 ? 14.062 8.938 114.296 1.00 38.38 272 ASP A CA 1
ATOM 2083 C C . ASP A 1 286 ? 13.810 9.586 112.927 1.00 38.56 272 ASP A C 1
ATOM 2084 O O . ASP A 1 286 ? 14.712 9.446 112.039 1.00 37.89 272 ASP A O 1
ATOM 2089 N N . ALA A 1 287 ? 12.688 10.272 112.700 1.00 37.18 273 ALA A N 1
ATOM 2090 C CA . ALA A 1 287 ? 12.399 10.838 111.359 1.00 38.42 273 ALA A CA 1
ATOM 2091 C C . ALA A 1 287 ? 13.500 11.829 110.920 1.00 37.19 273 ALA A C 1
ATOM 2092 O O . ALA A 1 287 ? 13.903 11.790 109.752 1.00 36.61 273 ALA A O 1
ATOM 2094 N N . ASN A 1 288 ? 13.955 12.744 111.783 1.00 37.86 274 ASN A N 1
ATOM 2095 C CA . ASN A 1 288 ? 14.992 13.741 111.392 1.00 36.40 274 ASN A CA 1
ATOM 2096 C C . ASN A 1 288 ? 16.276 13.032 110.922 1.00 35.76 274 ASN A C 1
ATOM 2097 O O . ASN A 1 288 ? 16.847 13.440 109.870 1.00 34.65 274 ASN A O 1
ATOM 2102 N N . ALA A 1 289 ? 16.779 12.068 111.693 1.00 34.90 275 ALA A N 1
ATOM 2103 C CA . ALA A 1 289 ? 18.021 11.342 111.326 1.00 33.90 275 ALA A CA 1
ATOM 2104 C C . ALA A 1 289 ? 17.805 10.538 110.046 1.00 34.40 275 ALA A C 1
ATOM 2105 O O . ALA A 1 289 ? 18.730 10.517 109.223 1.00 32.53 275 ALA A O 1
ATOM 2107 N N . CYS A 1 290 ? 16.634 9.907 109.869 1.00 36.31 276 CYS A N 1
ATOM 2108 C CA . CYS A 1 290 ? 16.370 9.158 108.611 1.00 36.42 276 CYS A CA 1
ATOM 2109 C C . CYS A 1 290 ? 16.418 10.127 107.415 1.00 33.01 276 CYS A C 1
ATOM 2110 O O . CYS A 1 290 ? 16.962 9.770 106.368 1.00 31.94 276 CYS A O 1
ATOM 2113 N N . LYS A 1 291 ? 15.862 11.313 107.547 1.00 32.52 277 LYS A N 1
ATOM 2114 C CA . LYS A 1 291 ? 15.886 12.324 106.459 1.00 33.62 277 LYS A CA 1
ATOM 2115 C C . LYS A 1 291 ? 17.327 12.720 106.135 1.00 32.25 277 LYS A C 1
ATOM 2116 O O . LYS A 1 291 ? 17.682 12.891 104.930 1.00 28.82 277 LYS A O 1
ATOM 2122 N N . ALA A 1 292 ? 18.157 12.860 107.157 1.00 31.29 278 ALA A N 1
ATOM 2123 C CA . ALA A 1 292 ? 19.581 13.229 106.976 1.00 29.94 278 ALA A CA 1
ATOM 2124 C C . ALA A 1 292 ? 20.270 12.094 106.194 1.00 28.45 278 ALA A C 1
ATOM 2125 O O . ALA A 1 292 ? 21.064 12.329 105.296 1.00 26.64 278 ALA A O 1
ATOM 2127 N N . MET A 1 293 ? 19.960 10.838 106.507 1.00 30.03 279 MET A N 1
ATOM 2128 C CA . MET A 1 293 ? 20.540 9.670 105.824 1.00 30.93 279 MET A CA 1
ATOM 2129 C C . MET A 1 293 ? 20.039 9.617 104.372 1.00 31.26 279 MET A C 1
ATOM 2130 O O . MET A 1 293 ? 20.853 9.244 103.501 1.00 28.31 279 MET A O 1
ATOM 2135 N N . LYS A 1 294 ? 18.801 10.021 104.114 1.00 29.77 280 LYS A N 1
ATOM 2136 C CA . LYS A 1 294 ? 18.297 10.039 102.729 1.00 32.58 280 LYS A CA 1
ATOM 2137 C C . LYS A 1 294 ? 19.140 11.038 101.941 1.00 28.89 280 LYS A C 1
ATOM 2138 O O . LYS A 1 294 ? 19.510 10.777 100.806 1.00 28.76 280 LYS A O 1
ATOM 2144 N N . LYS A 1 295 ? 19.433 12.186 102.553 1.00 29.78 281 LYS A N 1
ATOM 2145 C CA . LYS A 1 295 ? 20.193 13.260 101.857 1.00 29.34 281 LYS A CA 1
ATOM 2146 C C . LYS A 1 295 ? 21.613 12.772 101.546 1.00 28.55 281 LYS A C 1
ATOM 2147 O O . LYS A 1 295 ? 22.103 13.050 100.439 1.00 28.48 281 LYS A O 1
ATOM 2153 N N . TYR A 1 296 ? 22.238 12.084 102.501 1.00 26.75 282 TYR A N 1
ATOM 2154 C CA . TYR A 1 296 ? 23.593 11.540 102.328 1.00 26.40 282 TYR A CA 1
ATOM 2155 C C . TYR A 1 296 ? 23.553 10.618 101.093 1.00 25.68 282 TYR A C 1
ATOM 2156 O O . TYR A 1 296 ? 24.437 10.709 100.215 1.00 24.79 282 TYR A O 1
ATOM 2165 N N . HIS A 1 297 ? 22.541 9.761 101.036 1.00 24.81 283 HIS A N 1
ATOM 2166 C CA . HIS A 1 297 ? 22.462 8.753 99.944 1.00 27.97 283 HIS A CA 1
ATOM 2167 C C . HIS A 1 297 ? 22.069 9.412 98.627 1.00 27.16 283 HIS A C 1
ATOM 2168 O O . HIS A 1 297 ? 22.465 8.883 97.555 1.00 27.84 283 HIS A O 1
ATOM 2175 N N . GLU A 1 298 ? 21.363 10.532 98.640 1.00 26.95 284 GLU A N 1
ATOM 2176 C CA . GLU A 1 298 ? 21.026 11.295 97.422 1.00 28.02 284 GLU A CA 1
ATOM 2177 C C . GLU A 1 298 ? 22.326 11.706 96.743 1.00 26.32 284 GLU A C 1
ATOM 2178 O O . GLU A 1 298 ? 22.465 11.586 95.533 1.00 26.17 284 GLU A O 1
ATOM 2184 N N . TYR A 1 299 ? 23.290 12.204 97.497 1.00 25.31 285 TYR A N 1
ATOM 2185 C CA . TYR A 1 299 ? 24.588 12.630 96.916 1.00 24.59 285 TYR A CA 1
ATOM 2186 C C . TYR A 1 299 ? 25.453 11.430 96.562 1.00 23.31 285 TYR A C 1
ATOM 2187 O O . TYR A 1 299 ? 26.202 11.492 95.568 1.00 23.26 285 TYR A O 1
ATOM 2196 N N . LEU A 1 300 ? 25.398 10.338 97.316 1.00 23.14 286 LEU A N 1
ATOM 2197 C CA . LEU A 1 300 ? 26.128 9.114 96.894 1.00 23.93 286 LEU A CA 1
ATOM 2198 C C . LEU A 1 300 ? 25.589 8.658 95.544 1.00 23.96 286 LEU A C 1
ATOM 2199 O O . LEU A 1 300 ? 26.384 8.220 94.695 1.00 23.88 286 LEU A O 1
ATOM 2204 N N . MET A 1 301 ? 24.274 8.682 95.354 1.00 24.83 287 MET A N 1
ATOM 2205 C CA . MET A 1 301 ? 23.677 8.277 94.059 1.00 24.71 287 MET A CA 1
ATOM 2206 C C . MET A 1 301 ? 24.051 9.243 92.943 1.00 24.60 287 MET A C 1
ATOM 2207 O O . MET A 1 301 ? 24.142 8.805 91.787 1.00 25.33 287 MET A O 1
ATOM 2212 N N . ARG A 1 302 ? 24.388 10.492 93.247 1.00 23.38 288 ARG A N 1
ATOM 2213 C CA . ARG A 1 302 ? 24.876 11.431 92.229 1.00 24.71 288 ARG A CA 1
ATOM 2214 C C . ARG A 1 302 ? 26.266 11.021 91.771 1.00 23.94 288 ARG A C 1
ATOM 2215 O O . ARG A 1 302 ? 26.520 11.136 90.545 1.00 23.64 288 ARG A O 1
ATOM 2223 N N . VAL A 1 303 ? 27.165 10.670 92.700 1.00 22.91 289 VAL A N 1
ATOM 2224 C CA . VAL A 1 303 ? 28.508 10.107 92.306 1.00 25.98 289 VAL A CA 1
ATOM 2225 C C . VAL A 1 303 ? 28.258 8.963 91.348 1.00 25.70 289 VAL A C 1
ATOM 2226 O O . VAL A 1 303 ? 28.912 8.889 90.334 1.00 24.02 289 VAL A O 1
ATOM 2230 N N . GLY A 1 304 ? 27.321 8.090 91.743 1.00 24.56 290 GLY A N 1
ATOM 2231 C CA . GLY A 1 304 ? 27.007 6.886 90.979 1.00 25.02 290 GLY A CA 1
ATOM 2232 C C . GLY A 1 304 ? 26.438 7.230 89.573 1.00 23.82 290 GLY A C 1
ATOM 2233 O O . GLY A 1 304 ? 26.918 6.621 88.574 1.00 23.24 290 GLY A O 1
ATOM 2234 N N . SER A 1 305 ? 25.535 8.185 89.456 1.00 23.25 291 SER A N 1
ATOM 2235 C CA . SER A 1 305 ? 24.883 8.509 88.155 1.00 23.72 291 SER A CA 1
ATOM 2236 C C . SER A 1 305 ? 25.936 9.105 87.226 1.00 22.75 291 SER A C 1
ATOM 2237 O O . SER A 1 305 ? 25.997 8.737 86.000 1.00 21.87 291 SER A O 1
ATOM 2240 N N . GLU A 1 306 ? 26.786 10.001 87.706 1.00 21.12 292 GLU A N 1
ATOM 2241 C CA . GLU A 1 306 ? 27.780 10.632 86.853 1.00 22.08 292 GLU A CA 1
ATOM 2242 C C . GLU A 1 306 ? 28.872 9.629 86.485 1.00 22.09 292 GLU A C 1
ATOM 2243 O O . GLU A 1 306 ? 29.306 9.591 85.286 1.00 21.48 292 GLU A O 1
ATOM 2249 N N . ALA A 1 307 ? 29.365 8.825 87.413 1.00 22.01 293 ALA A N 1
ATOM 2250 C CA . ALA A 1 307 ? 30.397 7.791 87.124 1.00 21.34 293 ALA A CA 1
ATOM 2251 C C . ALA A 1 307 ? 29.817 6.715 86.219 1.00 23.45 293 ALA A C 1
ATOM 2252 O O . ALA A 1 307 ? 30.588 6.150 85.407 1.00 24.08 293 ALA A O 1
ATOM 2254 N N . SER A 1 308 ? 28.507 6.407 86.332 1.00 22.55 294 SER A N 1
ATOM 2255 C CA . SER A 1 308 ? 27.847 5.433 85.449 1.00 23.30 294 SER A CA 1
ATOM 2256 C C . SER A 1 308 ? 28.000 5.894 84.007 1.00 23.79 294 SER A C 1
ATOM 2257 O O . SER A 1 308 ? 28.153 5.031 83.101 1.00 24.91 294 SER A O 1
ATOM 2260 N N . MET A 1 309 ? 27.916 7.213 83.775 1.00 23.01 295 MET A N 1
ATOM 2261 C CA . MET A 1 309 ? 28.102 7.771 82.428 1.00 22.67 295 MET A CA 1
ATOM 2262 C C . MET A 1 309 ? 29.616 7.760 82.083 1.00 23.20 295 MET A C 1
ATOM 2263 O O . MET A 1 309 ? 29.997 7.235 81.023 1.00 23.49 295 MET A O 1
ATOM 2268 N N . ALA A 1 310 ? 30.455 8.326 82.922 1.00 22.56 296 ALA A N 1
ATOM 2269 C CA . ALA A 1 310 ? 31.868 8.592 82.606 1.00 21.73 296 ALA A CA 1
ATOM 2270 C C . ALA A 1 310 ? 32.603 7.273 82.383 1.00 23.24 296 ALA A C 1
ATOM 2271 O O . ALA A 1 310 ? 33.428 7.205 81.468 1.00 22.32 296 ALA A O 1
ATOM 2273 N N . LEU A 1 311 ? 32.337 6.281 83.217 1.00 21.95 297 LEU A N 1
ATOM 2274 C CA . LEU A 1 311 ? 33.183 5.070 83.331 1.00 22.87 297 LEU A CA 1
ATOM 2275 C C . LEU A 1 311 ? 32.499 3.843 82.742 1.00 22.26 297 LEU A C 1
ATOM 2276 O O . LEU A 1 311 ? 33.147 2.774 82.708 1.00 23.21 297 LEU A O 1
ATOM 2281 N N . LEU A 1 312 ? 31.211 3.904 82.424 1.00 22.01 298 LEU A N 1
ATOM 2282 C CA . LEU A 1 312 ? 30.422 2.768 81.838 1.00 23.34 298 LEU A CA 1
ATOM 2283 C C . LEU A 1 312 ? 30.632 1.456 82.580 1.00 23.11 298 LEU A C 1
ATOM 2284 O O . LEU A 1 312 ? 31.017 0.427 81.999 1.00 23.81 298 LEU A O 1
ATOM 2289 N N . PRO A 1 313 ? 30.413 1.454 83.898 1.00 23.59 299 PRO A N 1
ATOM 2290 C CA . PRO A 1 313 ? 30.530 0.226 84.685 1.00 23.01 299 PRO A CA 1
ATOM 2291 C C . PRO A 1 313 ? 29.332 -0.723 84.457 1.00 25.88 299 PRO A C 1
ATOM 2292 O O . PRO A 1 313 ? 28.258 -0.311 84.133 1.00 26.22 299 PRO A O 1
ATOM 2296 N N . LEU A 1 314 ? 29.590 -2.028 84.541 1.00 24.57 300 LEU A N 1
ATOM 2297 C CA . LEU A 1 314 ? 28.534 -3.042 84.604 1.00 25.62 300 LEU A CA 1
ATOM 2298 C C . LEU A 1 314 ? 27.894 -3.006 86.007 1.00 25.51 300 LEU A C 1
ATOM 2299 O O . LEU A 1 314 ? 26.654 -3.281 86.123 1.00 25.39 300 LEU A O 1
ATOM 2304 N N . THR A 1 315 ? 28.718 -2.785 87.039 1.00 24.34 301 THR A N 1
ATOM 2305 C CA . THR A 1 315 ? 28.334 -2.846 88.452 1.00 25.10 301 THR A CA 1
ATOM 2306 C C . THR A 1 315 ? 28.955 -1.719 89.260 1.00 23.88 301 THR A C 1
ATOM 2307 O O . THR A 1 315 ? 30.048 -1.213 88.914 1.00 25.44 301 THR A O 1
ATOM 2311 N N . ILE A 1 316 ? 28.183 -1.304 90.269 1.00 23.66 302 ILE A N 1
ATOM 2312 C CA . ILE A 1 316 ? 28.687 -0.428 91.351 1.00 24.87 302 ILE A CA 1
ATOM 2313 C C . ILE A 1 316 ? 28.537 -1.215 92.624 1.00 24.65 302 ILE A C 1
ATOM 2314 O O . ILE A 1 316 ? 27.413 -1.731 92.883 1.00 26.42 302 ILE A O 1
ATOM 2319 N N . VAL A 1 317 ? 29.600 -1.288 93.409 1.00 23.87 303 VAL A N 1
ATOM 2320 C CA . VAL A 1 317 ? 29.561 -2.040 94.697 1.00 25.48 303 VAL A CA 1
ATOM 2321 C C . VAL A 1 317 ? 29.919 -1.058 95.803 1.00 26.45 303 VAL A C 1
ATOM 2322 O O . VAL A 1 317 ? 31.032 -0.519 95.747 1.00 26.08 303 VAL A O 1
ATOM 2326 N N . LEU A 1 318 ? 29.066 -0.958 96.830 1.00 25.60 304 LEU A N 1
ATOM 2327 C CA . LEU A 1 318 ? 29.329 -0.156 98.028 1.00 26.37 304 LEU A CA 1
ATOM 2328 C C . LEU A 1 318 ? 29.998 -1.063 99.062 1.00 26.11 304 LEU A C 1
ATOM 2329 O O . LEU A 1 318 ? 29.392 -2.084 99.474 1.00 29.95 304 LEU A O 1
ATOM 2334 N N . VAL A 1 319 ? 31.182 -0.661 99.504 1.00 26.78 305 VAL A N 1
ATOM 2335 C CA . VAL A 1 319 ? 31.975 -1.505 100.460 1.00 27.24 305 VAL A CA 1
ATOM 2336 C C . VAL A 1 319 ? 32.219 -0.737 101.763 1.00 29.41 305 VAL A C 1
ATOM 2337 O O . VAL A 1 319 ? 32.206 0.540 101.805 1.00 28.33 305 VAL A O 1
ATOM 2341 N N . GLY A 1 320 ? 32.510 -1.510 102.811 1.00 32.33 306 GLY A N 1
ATOM 2342 C CA . GLY A 1 320 ? 33.058 -0.992 104.075 1.00 34.09 306 GLY A CA 1
ATOM 2343 C C . GLY A 1 320 ? 32.215 -1.387 105.277 1.00 35.15 306 GLY A C 1
ATOM 2344 O O . GLY A 1 320 ? 31.017 -1.682 105.112 1.00 33.56 306 GLY A O 1
ATOM 2345 N N . ASP A 1 321 ? 32.808 -1.305 106.471 1.00 37.55 307 ASP A N 1
ATOM 2346 C CA . ASP A 1 321 ? 32.093 -1.656 107.742 1.00 40.47 307 ASP A CA 1
ATOM 2347 C C . ASP A 1 321 ? 30.862 -0.754 107.889 1.00 38.60 307 ASP A C 1
ATOM 2348 O O . ASP A 1 321 ? 29.816 -1.258 108.312 1.00 38.38 307 ASP A O 1
ATOM 2353 N N . ASN A 1 322 ? 30.971 0.505 107.511 1.00 37.88 308 ASN A N 1
ATOM 2354 C CA . ASN A 1 322 ? 29.879 1.504 107.606 1.00 42.07 308 ASN A CA 1
ATOM 2355 C C . ASN A 1 322 ? 28.651 1.001 106.834 1.00 38.74 308 ASN A C 1
ATOM 2356 O O . ASN A 1 322 ? 27.525 1.154 107.316 1.00 37.82 308 ASN A O 1
ATOM 2361 N N . ILE A 1 323 ? 28.879 0.458 105.636 1.00 36.51 309 ILE A N 1
ATOM 2362 C CA . ILE A 1 323 ? 27.796 0.007 104.720 1.00 35.66 309 ILE A CA 1
ATOM 2363 C C . ILE A 1 323 ? 27.132 -1.201 105.355 1.00 34.93 309 ILE A C 1
ATOM 2364 O O . ILE A 1 323 ? 25.855 -1.264 105.388 1.00 35.92 309 ILE A O 1
ATOM 2369 N N . VAL A 1 324 ? 27.948 -2.129 105.850 1.00 32.86 310 VAL A N 1
ATOM 2370 C CA . VAL A 1 324 ? 27.433 -3.344 106.521 1.00 34.13 310 VAL A CA 1
ATOM 2371 C C . VAL A 1 324 ? 26.608 -2.916 107.735 1.00 36.03 310 VAL A C 1
ATOM 2372 O O . VAL A 1 324 ? 25.482 -3.398 107.889 1.00 35.03 310 VAL A O 1
ATOM 2376 N N . ASN A 1 325 ? 27.182 -2.076 108.581 1.00 37.53 311 ASN A N 1
ATOM 2377 C CA . ASN A 1 325 ? 26.554 -1.646 109.859 1.00 41.73 311 ASN A CA 1
ATOM 2378 C C . ASN A 1 325 ? 25.253 -0.876 109.588 1.00 40.73 311 ASN A C 1
ATOM 2379 O O . ASN A 1 325 ? 24.348 -0.930 110.437 1.00 42.81 311 ASN A O 1
ATOM 2384 N N . ASN A 1 326 ? 25.130 -0.212 108.452 1.00 37.65 312 ASN A N 1
ATOM 2385 C CA . ASN A 1 326 ? 23.908 0.546 108.063 1.00 37.26 312 ASN A CA 1
ATOM 2386 C C . ASN A 1 326 ? 22.991 -0.283 107.164 1.00 36.43 312 ASN A C 1
ATOM 2387 O O . ASN A 1 326 ? 22.138 0.318 106.509 1.00 35.70 312 ASN A O 1
ATOM 2392 N N . ALA A 1 327 ? 23.066 -1.612 107.199 1.00 36.92 313 ALA A N 1
ATOM 2393 C CA . ALA A 1 327 ? 22.164 -2.504 106.412 1.00 37.87 313 ALA A CA 1
ATOM 2394 C C . ALA A 1 327 ? 20.686 -2.092 106.588 1.00 39.16 313 ALA A C 1
ATOM 2395 O O . ALA A 1 327 ? 19.909 -2.113 105.591 1.00 37.81 313 ALA A O 1
ATOM 2397 N N . PHE A 1 328 ? 20.272 -1.693 107.798 1.00 38.37 314 PHE A N 1
ATOM 2398 C CA . PHE A 1 328 ? 18.866 -1.307 108.068 1.00 38.29 314 PHE A CA 1
ATOM 2399 C C . PHE A 1 328 ? 18.417 -0.304 107.015 1.00 38.02 314 PHE A C 1
ATOM 2400 O O . PHE A 1 328 ? 17.242 -0.318 106.634 1.00 35.91 314 PHE A O 1
ATOM 2408 N N . PHE A 1 329 ? 19.300 0.630 106.633 1.00 35.24 315 PHE A N 1
ATOM 2409 C CA . PHE A 1 329 ? 18.876 1.733 105.741 1.00 37.89 315 PHE A CA 1
ATOM 2410 C C . PHE A 1 329 ? 18.541 1.163 104.345 1.00 37.43 315 PHE A C 1
ATOM 2411 O O . PHE A 1 329 ? 17.529 1.552 103.792 1.00 38.51 315 PHE A O 1
ATOM 2419 N N . TYR A 1 330 ? 19.363 0.264 103.833 1.00 39.52 316 TYR A N 1
ATOM 2420 C CA . TYR A 1 330 ? 19.296 -0.319 102.462 1.00 41.38 316 TYR A CA 1
ATOM 2421 C C . TYR A 1 330 ? 18.182 -1.363 102.353 1.00 46.03 316 TYR A C 1
ATOM 2422 O O . TYR A 1 330 ? 17.662 -1.536 101.209 1.00 47.08 316 TYR A O 1
ATOM 2431 N N . ARG A 1 331 ? 17.822 -1.992 103.478 1.00 44.14 317 ARG A N 1
ATOM 2432 C CA . ARG A 1 331 ? 16.763 -3.033 103.538 1.00 46.15 317 ARG A CA 1
ATOM 2433 C C . ARG A 1 331 ? 15.393 -2.382 103.429 1.00 47.80 317 ARG A C 1
ATOM 2434 O O . ARG A 1 331 ? 14.453 -3.072 103.043 1.00 49.97 317 ARG A O 1
ATOM 2442 N N . ASN A 1 332 ? 15.266 -1.102 103.761 1.00 46.02 318 ASN A N 1
ATOM 2443 C CA . ASN A 1 332 ? 13.950 -0.411 103.774 1.00 45.52 318 ASN A CA 1
ATOM 2444 C C . ASN A 1 332 ? 13.575 -0.180 102.312 1.00 44.42 318 ASN A C 1
ATOM 2445 O O . ASN A 1 332 ? 14.339 0.433 101.546 1.00 41.39 318 ASN A O 1
ATOM 2450 N N . PRO A 1 333 ? 12.446 -0.736 101.830 1.00 44.58 319 PRO A N 1
ATOM 2451 C CA . PRO A 1 333 ? 12.112 -0.632 100.419 1.00 42.11 319 PRO A CA 1
ATOM 2452 C C . PRO A 1 333 ? 11.874 0.821 100.000 1.00 40.68 319 PRO A C 1
ATOM 2453 O O . PRO A 1 333 ? 12.183 1.148 98.819 1.00 40.05 319 PRO A O 1
ATOM 2457 N N . GLN A 1 334 ? 11.335 1.656 100.893 1.00 38.76 320 GLN A N 1
ATOM 2458 C CA . GLN A 1 334 ? 11.125 3.067 100.515 1.00 41.19 320 GLN A CA 1
ATOM 2459 C C . GLN A 1 334 ? 12.508 3.713 100.273 1.00 37.52 320 GLN A C 1
ATOM 2460 O O . GLN A 1 334 ? 12.683 4.467 99.280 1.00 35.74 320 GLN A O 1
ATOM 2466 N N . ASN A 1 335 ? 13.471 3.463 101.147 1.00 37.88 321 ASN A N 1
ATOM 2467 C CA . ASN A 1 335 ? 14.800 4.111 101.027 1.00 35.53 321 ASN A CA 1
ATOM 2468 C C . ASN A 1 335 ? 15.422 3.637 99.703 1.00 35.79 321 ASN A C 1
ATOM 2469 O O . ASN A 1 335 ? 16.087 4.451 98.984 1.00 33.42 321 ASN A O 1
ATOM 2474 N N . LEU A 1 336 ? 15.277 2.360 99.389 1.00 35.70 322 LEU A N 1
ATOM 2475 C CA . LEU A 1 336 ? 15.900 1.761 98.196 1.00 36.19 322 LEU A CA 1
ATOM 2476 C C . LEU A 1 336 ? 15.241 2.347 96.948 1.00 37.26 322 LEU A C 1
ATOM 2477 O O . LEU A 1 336 ? 15.953 2.677 95.991 1.00 33.64 322 LEU A O 1
ATOM 2482 N N . LYS A 1 337 ? 13.918 2.520 96.950 1.00 34.92 323 LYS A N 1
ATOM 2483 C CA . LYS A 1 337 ? 13.240 3.149 95.792 1.00 37.35 323 LYS A CA 1
ATOM 2484 C C . LYS A 1 337 ? 13.728 4.583 95.567 1.00 34.68 323 LYS A C 1
ATOM 2485 O O . LYS A 1 337 ? 13.889 4.996 94.398 1.00 35.80 323 LYS A O 1
ATOM 2491 N N . GLU A 1 338 ? 13.934 5.357 96.637 1.00 34.70 324 GLU A N 1
ATOM 2492 C CA . GLU A 1 338 ? 14.389 6.757 96.531 1.00 35.94 324 GLU A CA 1
ATOM 2493 C C . GLU A 1 338 ? 15.828 6.775 96.023 1.00 32.36 324 GLU A C 1
ATOM 2494 O O . GLU A 1 338 ? 16.141 7.647 95.243 1.00 30.39 324 GLU A O 1
ATOM 2500 N N . MET A 1 339 ? 16.666 5.841 96.477 1.00 31.10 325 MET A N 1
ATOM 2501 C CA . MET A 1 339 ? 18.070 5.765 95.991 1.00 30.90 325 MET A CA 1
ATOM 2502 C C . MET A 1 339 ? 18.072 5.446 94.491 1.00 29.51 325 MET A C 1
ATOM 2503 O O . MET A 1 339 ? 18.829 6.087 93.750 1.00 26.94 325 MET A O 1
ATOM 2508 N N . HIS A 1 340 ? 17.232 4.499 94.070 1.00 29.91 326 HIS A N 1
ATOM 2509 C CA . HIS A 1 340 ? 17.185 4.074 92.647 1.00 30.37 326 HIS A CA 1
ATOM 2510 C C . HIS A 1 340 ? 16.764 5.252 91.765 1.00 29.61 326 HIS A C 1
ATOM 2511 O O . HIS A 1 340 ? 17.352 5.425 90.687 1.00 27.76 326 HIS A O 1
ATOM 2518 N N . ARG A 1 341 ? 15.796 6.042 92.232 1.00 30.44 327 ARG A N 1
ATOM 2519 C CA . ARG A 1 341 ? 15.320 7.213 91.457 1.00 32.52 327 ARG A CA 1
ATOM 2520 C C . ARG A 1 341 ? 16.484 8.192 91.262 1.00 29.04 327 ARG A C 1
ATOM 2521 O O . ARG A 1 341 ? 16.640 8.704 90.150 1.00 28.09 327 ARG A O 1
ATOM 2529 N N . GLU A 1 342 ? 17.285 8.414 92.305 1.00 27.24 328 GLU A N 1
ATOM 2530 C CA . GLU A 1 342 ? 18.388 9.402 92.192 1.00 28.10 328 GLU A CA 1
ATOM 2531 C C . GLU A 1 342 ? 19.523 8.810 91.348 1.00 27.16 328 GLU A C 1
ATOM 2532 O O . GLU A 1 342 ? 20.178 9.577 90.633 1.00 25.34 328 GLU A O 1
ATOM 2538 N N . ALA A 1 343 ? 19.728 7.494 91.423 1.00 26.14 329 ALA A N 1
ATOM 2539 C CA . ALA A 1 343 ? 20.741 6.867 90.542 1.00 26.56 329 ALA A CA 1
ATOM 2540 C C . ALA A 1 343 ? 20.366 7.078 89.073 1.00 27.29 329 ALA A C 1
ATOM 2541 O O . ALA A 1 343 ? 21.304 7.133 88.248 1.00 27.17 329 ALA A O 1
ATOM 2543 N N . LEU A 1 344 ? 19.066 7.177 88.756 1.00 25.00 330 LEU A N 1
ATOM 2544 C CA . LEU A 1 344 ? 18.612 7.373 87.359 1.00 26.81 330 LEU A CA 1
ATOM 2545 C C . LEU A 1 344 ? 18.392 8.859 87.054 1.00 25.44 330 LEU A C 1
ATOM 2546 O O . LEU A 1 344 ? 17.932 9.175 85.955 1.00 26.43 330 LEU A O 1
ATOM 2551 N N . ASN A 1 345 ? 18.710 9.745 87.989 1.00 25.67 331 ASN A N 1
ATOM 2552 C CA . ASN A 1 345 ? 18.482 11.188 87.785 1.00 27.21 331 ASN A CA 1
ATOM 2553 C C . ASN A 1 345 ? 19.680 11.745 87.045 1.00 25.11 331 ASN A C 1
ATOM 2554 O O . ASN A 1 345 ? 20.589 12.299 87.711 1.00 26.22 331 ASN A O 1
ATOM 2559 N N . HIS A 1 346 ? 19.667 11.612 85.724 1.00 25.85 332 HIS A N 1
ATOM 2560 C CA . HIS A 1 346 ? 20.714 12.089 84.822 1.00 24.67 332 HIS A CA 1
ATOM 2561 C C . HIS A 1 346 ? 20.088 12.309 83.465 1.00 25.63 332 HIS A C 1
ATOM 2562 O O . HIS A 1 346 ? 19.235 11.504 83.036 1.00 24.38 332 HIS A O 1
ATOM 2569 N N . GLU A 1 347 ? 20.539 13.325 82.752 1.00 24.73 333 GLU A N 1
ATOM 2570 C CA . GLU A 1 347 ? 20.008 13.573 81.388 1.00 26.70 333 GLU A CA 1
ATOM 2571 C C . GLU A 1 347 ? 20.256 12.355 80.493 1.00 25.18 333 GLU A C 1
ATOM 2572 O O . GLU A 1 347 ? 19.466 12.051 79.610 1.00 26.88 333 GLU A O 1
ATOM 2578 N N . MET A 1 348 ? 21.342 11.597 80.702 1.00 23.42 334 MET A N 1
ATOM 2579 C CA . MET A 1 348 ? 21.660 10.510 79.779 1.00 23.58 334 MET A CA 1
ATOM 2580 C C . MET A 1 348 ? 20.801 9.275 80.062 1.00 23.86 334 MET A C 1
ATOM 2581 O O . MET A 1 348 ? 20.899 8.301 79.274 1.00 25.02 334 MET A O 1
ATOM 2586 N N . GLU A 1 349 ? 19.989 9.303 81.099 1.00 24.28 335 GLU A N 1
ATOM 2587 C CA . GLU A 1 349 ? 19.047 8.199 81.341 1.00 26.23 335 GLU A CA 1
ATOM 2588 C C . GLU A 1 349 ? 17.977 8.148 80.258 1.00 28.36 335 GLU A C 1
ATOM 2589 O O . GLU A 1 349 ? 17.400 7.037 80.054 1.00 27.93 335 GLU A O 1
ATOM 2595 N N . ARG A 1 350 ? 17.793 9.203 79.467 1.00 29.59 336 ARG A N 1
ATOM 2596 C CA . ARG A 1 350 ? 16.929 9.099 78.279 1.00 30.26 336 ARG A CA 1
ATOM 2597 C C . ARG A 1 350 ? 17.455 8.049 77.304 1.00 32.91 336 ARG A C 1
ATOM 2598 O O . ARG A 1 350 ? 16.640 7.531 76.520 1.00 31.48 336 ARG A O 1
ATOM 2606 N N . LEU A 1 351 ? 18.765 7.711 77.354 1.00 29.65 337 LEU A N 1
ATOM 2607 C CA . LEU A 1 351 ? 19.394 6.673 76.510 1.00 31.13 337 LEU A CA 1
ATOM 2608 C C . LEU A 1 351 ? 19.711 5.421 77.326 1.00 31.12 337 LEU A C 1
ATOM 2609 O O . LEU A 1 351 ? 20.432 4.569 76.827 1.00 31.84 337 LEU A O 1
ATOM 2614 N N . GLY A 1 352 ? 19.239 5.338 78.558 1.00 29.65 338 GLY A N 1
ATOM 2615 C CA . GLY A 1 352 ? 19.401 4.134 79.395 1.00 29.03 338 GLY A CA 1
ATOM 2616 C C . GLY A 1 352 ? 20.703 3.957 80.074 1.00 27.30 338 GLY A C 1
ATOM 2617 O O . GLY A 1 352 ? 20.891 2.877 80.668 1.00 28.23 338 GLY A O 1
ATOM 2618 N N . PHE A 1 353 ? 21.610 4.973 80.074 1.00 25.42 339 PHE A N 1
ATOM 2619 C CA . PHE A 1 353 ? 22.953 4.763 80.653 1.00 26.06 339 PHE A CA 1
ATOM 2620 C C . PHE A 1 353 ? 22.872 4.387 82.114 1.00 25.12 339 PHE A C 1
ATOM 2621 O O . PHE A 1 353 ? 23.635 3.474 82.493 1.00 27.88 339 PHE A O 1
ATOM 2629 N N . GLN A 1 354 ? 22.132 5.088 82.949 1.00 24.20 340 GLN A N 1
ATOM 2630 C CA . GLN A 1 354 ? 22.198 4.838 84.400 1.00 23.93 340 GLN A CA 1
ATOM 2631 C C . GLN A 1 354 ? 21.503 3.521 84.742 1.00 25.81 340 GLN A C 1
ATOM 2632 O O . GLN A 1 354 ? 21.975 2.829 85.668 1.00 25.94 340 GLN A O 1
ATOM 2638 N N . SER A 1 355 ? 20.459 3.176 83.985 1.00 25.13 341 SER A N 1
ATOM 2639 C CA . SER A 1 355 ? 19.674 1.940 84.236 1.00 27.77 341 SER A CA 1
ATOM 2640 C C . SER A 1 355 ? 20.452 0.686 83.808 1.00 27.25 341 SER A C 1
ATOM 2641 O O . SER A 1 355 ? 20.032 -0.410 84.197 1.00 30.31 341 SER A O 1
ATOM 2644 N N . ARG A 1 356 ? 21.538 0.843 83.043 1.00 27.54 342 ARG A N 1
ATOM 2645 C CA . ARG A 1 356 ? 22.367 -0.318 82.645 1.00 27.36 342 ARG A CA 1
ATOM 2646 C C . ARG A 1 356 ? 22.989 -0.993 83.874 1.00 27.64 342 ARG A C 1
ATOM 2647 O O . ARG A 1 356 ? 23.281 -2.198 83.794 1.00 28.49 342 ARG A O 1
ATOM 2655 N N . VAL A 1 357 ? 23.312 -0.208 84.891 1.00 25.90 343 VAL A N 1
ATOM 2656 C CA . VAL A 1 357 ? 24.277 -0.562 85.961 1.00 25.72 343 VAL A CA 1
ATOM 2657 C C . VAL A 1 357 ? 23.576 -1.299 87.100 1.00 26.75 343 VAL A C 1
ATOM 2658 O O . VAL A 1 357 ? 22.514 -0.886 87.529 1.00 26.81 343 VAL A O 1
ATOM 2662 N N . THR A 1 358 ? 24.163 -2.433 87.530 1.00 26.98 344 THR A N 1
ATOM 2663 C CA . THR A 1 358 ? 23.707 -3.174 88.720 1.00 26.25 344 THR A CA 1
ATOM 2664 C C . THR A 1 358 ? 24.362 -2.594 89.974 1.00 26.09 344 THR A C 1
ATOM 2665 O O . THR A 1 358 ? 25.586 -2.463 89.988 1.00 25.06 344 THR A O 1
ATOM 2669 N N . TYR A 1 359 ? 23.561 -2.241 90.982 1.00 25.49 345 TYR A N 1
ATOM 2670 C CA . TYR A 1 359 ? 24.117 -1.732 92.263 1.00 25.56 345 TYR A CA 1
ATOM 2671 C C . TYR A 1 359 ? 24.100 -2.847 93.311 1.00 25.49 345 TYR A C 1
ATOM 2672 O O . TYR A 1 359 ? 23.094 -3.561 93.420 1.00 27.02 345 TYR A O 1
ATOM 2681 N N . LEU A 1 360 ? 25.203 -2.970 94.047 1.00 27.95 346 LEU A N 1
ATOM 2682 C CA . LEU A 1 360 ? 25.347 -3.981 95.123 1.00 29.05 346 LEU A CA 1
ATOM 2683 C C . LEU A 1 360 ? 25.896 -3.300 96.377 1.00 28.51 346 LEU A C 1
ATOM 2684 O O . LEU A 1 360 ? 26.556 -2.259 96.249 1.00 27.86 346 LEU A O 1
ATOM 2689 N N . ARG A 1 361 ? 25.616 -3.888 97.538 1.00 28.52 347 ARG A N 1
ATOM 2690 C CA . ARG A 1 361 ? 26.116 -3.371 98.834 1.00 29.97 347 ARG A CA 1
ATOM 2691 C C . ARG A 1 361 ? 26.757 -4.523 99.612 1.00 29.91 347 ARG A C 1
ATOM 2692 O O . ARG A 1 361 ? 26.238 -5.648 99.549 1.00 30.27 347 ARG A O 1
ATOM 2700 N N . GLN A 1 362 ? 27.849 -4.235 100.318 1.00 29.05 348 GLN A N 1
ATOM 2701 C CA . GLN A 1 362 ? 28.456 -5.228 101.228 1.00 29.87 348 GLN A CA 1
ATOM 2702 C C . GLN A 1 362 ? 27.434 -5.500 102.329 1.00 31.38 348 GLN A C 1
ATOM 2703 O O . GLN A 1 362 ? 26.907 -4.532 102.900 1.00 30.34 348 GLN A O 1
ATOM 2709 N N . LYS A 1 363 ? 27.183 -6.769 102.624 1.00 31.38 349 LYS A N 1
ATOM 2710 C CA . LYS A 1 363 ? 26.190 -7.136 103.679 1.00 34.49 349 LYS A CA 1
ATOM 2711 C C . LYS A 1 363 ? 26.793 -7.990 104.796 1.00 34.84 349 LYS A C 1
ATOM 2712 O O . LYS A 1 363 ? 26.022 -8.379 105.744 1.00 33.49 349 LYS A O 1
ATOM 2718 N N . LYS A 1 364 ? 28.075 -8.290 104.716 1.00 34.50 350 LYS A N 1
ATOM 2719 C CA . LYS A 1 364 ? 28.765 -9.102 105.734 1.00 35.24 350 LYS A CA 1
ATOM 2720 C C . LYS A 1 364 ? 30.178 -8.565 105.893 1.00 34.79 350 LYS A C 1
ATOM 2721 O O . LYS A 1 364 ? 30.859 -8.337 104.848 1.00 32.99 350 LYS A O 1
ATOM 2727 N N . LEU A 1 365 ? 30.610 -8.386 107.142 1.00 34.14 351 LEU A N 1
ATOM 2728 C CA . LEU A 1 365 ? 31.972 -7.885 107.429 1.00 34.77 351 LEU A CA 1
ATOM 2729 C C . LEU A 1 365 ? 33.045 -8.776 106.778 1.00 34.46 351 LEU A C 1
ATOM 2730 O O . LEU A 1 365 ? 32.948 -9.993 106.865 1.00 34.51 351 LEU A O 1
ATOM 2735 N N . LEU A 1 366 ? 34.089 -8.159 106.252 1.00 33.27 352 LEU A N 1
ATOM 2736 C CA . LEU A 1 366 ? 35.266 -8.924 105.768 1.00 34.65 352 LEU A CA 1
ATOM 2737 C C . LEU A 1 366 ? 36.424 -7.947 105.608 1.00 33.88 352 LEU A C 1
ATOM 2738 O O . LEU A 1 366 ? 36.184 -6.830 105.112 1.00 31.97 352 LEU A O 1
ATOM 2743 N N . ASN A 1 367 ? 37.628 -8.355 105.994 1.00 32.66 353 ASN A N 1
ATOM 2744 C CA . ASN A 1 367 ? 38.803 -7.503 105.741 1.00 33.01 353 ASN A CA 1
ATOM 2745 C C . ASN A 1 367 ? 39.155 -7.631 104.244 1.00 33.01 353 ASN A C 1
ATOM 2746 O O . ASN A 1 367 ? 40.009 -8.503 103.890 1.00 31.70 353 ASN A O 1
ATOM 2751 N N . LEU A 1 368 ? 38.562 -6.787 103.402 1.00 31.32 354 LEU A N 1
ATOM 2752 C CA . LEU A 1 368 ? 38.771 -6.839 101.933 1.00 31.86 354 LEU A CA 1
ATOM 2753 C C . LEU A 1 368 ? 40.242 -6.563 101.595 1.00 31.85 354 LEU A C 1
ATOM 2754 O O . LEU A 1 368 ? 40.738 -7.083 100.574 1.00 31.53 354 LEU A O 1
ATOM 2759 N N . ASN A 1 369 ? 40.901 -5.740 102.394 1.00 32.17 355 ASN A N 1
ATOM 2760 C CA . ASN A 1 369 ? 42.275 -5.303 102.073 1.00 32.54 355 ASN A CA 1
ATOM 2761 C C . ASN A 1 369 ? 43.200 -6.517 102.194 1.00 32.34 355 ASN A C 1
ATOM 2762 O O . ASN A 1 369 ? 44.022 -6.686 101.300 1.00 31.37 355 ASN A O 1
ATOM 2767 N N . LEU A 1 370 ? 43.097 -7.319 103.264 1.00 30.88 356 LEU A N 1
ATOM 2768 C CA . LEU A 1 370 ? 43.965 -8.508 103.412 1.00 31.59 356 LEU A CA 1
ATOM 2769 C C . LEU A 1 370 ? 43.683 -9.463 102.253 1.00 31.75 356 LEU A C 1
ATOM 2770 O O . LEU A 1 370 ? 44.634 -9.994 101.654 1.00 31.14 356 LEU A O 1
ATOM 2775 N N . MET A 1 371 ? 42.396 -9.708 101.933 1.00 31.17 357 MET A N 1
ATOM 2776 C CA . MET A 1 371 ? 42.065 -10.632 100.827 1.00 31.09 357 MET A CA 1
ATOM 2777 C C . MET A 1 371 ? 42.586 -10.049 99.494 1.00 28.95 357 MET A C 1
ATOM 2778 O O . MET A 1 371 ? 43.019 -10.820 98.597 1.00 29.07 357 MET A O 1
ATOM 2783 N N . GLY A 1 372 ? 42.543 -8.742 99.346 1.00 28.93 358 GLY A N 1
ATOM 2784 C CA . GLY A 1 372 ? 43.053 -8.078 98.126 1.00 27.14 358 GLY A CA 1
ATOM 2785 C C . GLY A 1 372 ? 44.542 -8.181 97.985 1.00 27.15 358 GLY A C 1
ATOM 2786 O O . GLY A 1 372 ? 45.001 -8.340 96.839 1.00 29.62 358 GLY A O 1
ATOM 2787 N N . CYS A 1 373 ? 45.282 -8.072 99.082 1.00 25.94 359 CYS A N 1
ATOM 2788 C CA . CYS A 1 373 ? 46.747 -8.312 99.016 1.00 27.15 359 CYS A CA 1
ATOM 2789 C C . CYS A 1 373 ? 47.008 -9.690 98.412 1.00 27.60 359 CYS A C 1
ATOM 2790 O O . CYS A 1 373 ? 47.903 -9.811 97.538 1.00 27.88 359 CYS A O 1
ATOM 2793 N N . TYR A 1 374 ? 46.277 -10.684 98.889 1.00 27.70 360 TYR A N 1
ATOM 2794 C CA . TYR A 1 374 ? 46.405 -12.073 98.382 1.00 29.84 360 TYR A CA 1
ATOM 2795 C C . TYR A 1 374 ? 46.094 -12.153 96.891 1.00 28.91 360 TYR A C 1
ATOM 2796 O O . TYR A 1 374 ? 46.867 -12.746 96.113 1.00 28.85 360 TYR A O 1
ATOM 2805 N N . ARG A 1 375 ? 44.942 -11.594 96.488 1.00 28.10 361 ARG A N 1
ATOM 2806 C CA . ARG A 1 375 ? 44.472 -11.676 95.092 1.00 28.90 361 ARG A CA 1
ATOM 2807 C C . ARG A 1 375 ? 45.470 -10.944 94.174 1.00 28.44 361 ARG A C 1
ATOM 2808 O O . ARG A 1 375 ? 45.747 -11.430 93.102 1.00 28.47 361 ARG A O 1
ATOM 2816 N N . CYS A 1 376 ? 45.987 -9.783 94.575 1.00 26.44 362 CYS A N 1
ATOM 2817 C CA . CYS A 1 376 ? 47.026 -9.078 93.791 1.00 27.32 362 CYS A CA 1
ATOM 2818 C C . CYS A 1 376 ? 48.271 -9.982 93.628 1.00 28.72 362 CYS A C 1
ATOM 2819 O O . CYS A 1 376 ? 48.761 -10.118 92.490 1.00 29.74 362 CYS A O 1
ATOM 2822 N N . GLY A 1 377 ? 48.675 -10.653 94.694 1.00 29.43 363 GLY A N 1
ATOM 2823 C CA . GLY A 1 377 ? 49.843 -11.548 94.737 1.00 31.89 363 GLY A CA 1
ATOM 2824 C C . GLY A 1 377 ? 49.726 -12.617 93.669 1.00 32.10 363 GLY A C 1
ATOM 2825 O O . GLY A 1 377 ? 50.768 -13.009 93.134 1.00 34.51 363 GLY A O 1
ATOM 2826 N N . LEU A 1 378 ? 48.513 -13.074 93.357 1.00 35.05 364 LEU A N 1
ATOM 2827 C CA . LEU A 1 378 ? 48.358 -14.200 92.396 1.00 38.64 364 LEU A CA 1
ATOM 2828 C C . LEU A 1 378 ? 48.763 -13.744 90.989 1.00 38.83 364 LEU A C 1
ATOM 2829 O O . LEU A 1 378 ? 49.319 -14.562 90.238 1.00 42.56 364 LEU A O 1
ATOM 2834 N N . ASP A 1 379 ? 48.502 -12.475 90.668 1.00 36.52 365 ASP A N 1
ATOM 2835 C CA . ASP A 1 379 ? 48.965 -11.848 89.401 1.00 39.77 365 ASP A CA 1
ATOM 2836 C C . ASP A 1 379 ? 50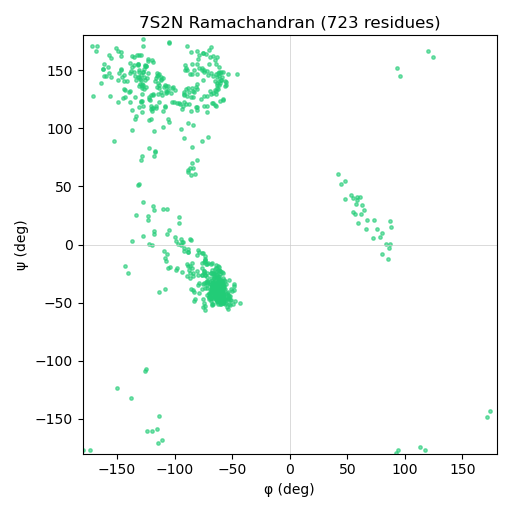.501 -11.802 89.372 1.00 39.53 365 ASP A C 1
ATOM 2837 O O . ASP A 1 379 ? 51.067 -11.910 88.272 1.00 42.60 365 ASP A O 1
ATOM 2842 N N . LEU A 1 380 ? 51.134 -11.584 90.528 1.00 36.44 366 LEU A N 1
ATOM 2843 C CA . LEU A 1 380 ? 52.588 -11.275 90.604 1.00 36.28 366 LEU A CA 1
ATOM 2844 C C . LEU A 1 380 ? 53.425 -12.562 90.590 1.00 42.24 366 LEU A C 1
ATOM 2845 O O . LEU A 1 380 ? 54.485 -12.555 89.941 1.00 41.60 366 LEU A O 1
ATOM 2850 N N . SER A 1 381 ? 52.974 -13.616 91.279 1.00 46.83 367 SER A N 1
ATOM 2851 C CA . SER A 1 381 ? 53.654 -14.933 91.203 1.00 54.30 367 SER A CA 1
ATOM 2852 C C . SER A 1 381 ? 53.105 -15.711 90.002 1.00 59.17 367 SER A C 1
ATOM 2853 O O . SER A 1 381 ? 53.525 -15.433 88.884 1.00 53.91 367 SER A O 1
ATOM 2857 N N . ALA B 1 14 ? 59.279 8.942 60.395 1.00 48.57 0 ALA B N 1
ATOM 2858 C CA . ALA B 1 14 ? 59.319 7.631 61.082 1.00 45.93 0 ALA B CA 1
ATOM 2859 C C . ALA B 1 14 ? 57.898 7.122 61.350 1.00 42.17 0 ALA B C 1
ATOM 2860 O O . ALA B 1 14 ? 57.749 5.944 61.695 1.00 38.29 0 ALA B O 1
ATOM 2862 N N . MET B 1 15 ? 56.894 7.987 61.203 1.00 42.78 1 MET B N 1
ATOM 2863 C CA . MET B 1 15 ? 55.507 7.513 60.963 1.00 44.24 1 MET B CA 1
ATOM 2864 C C . MET B 1 15 ? 55.004 8.106 59.646 1.00 44.74 1 MET B C 1
ATOM 2865 O O . MET B 1 15 ? 55.049 9.340 59.491 1.00 49.66 1 MET B O 1
ATOM 2870 N N . ASN B 1 16 ? 54.555 7.241 58.735 1.00 38.55 2 ASN B N 1
ATOM 2871 C CA . ASN B 1 16 ? 54.253 7.648 57.341 1.00 41.37 2 ASN B CA 1
ATOM 2872 C C . ASN B 1 16 ? 52.935 6.996 56.919 1.00 39.67 2 ASN B C 1
ATOM 2873 O O . ASN B 1 16 ? 52.894 5.758 56.851 1.00 35.40 2 ASN B O 1
ATOM 2878 N N . ILE B 1 17 ? 51.908 7.804 56.648 1.00 36.48 3 ILE B N 1
ATOM 2879 C CA . ILE B 1 17 ? 50.651 7.250 56.088 1.00 35.13 3 ILE B CA 1
ATOM 2880 C C . ILE B 1 17 ? 50.435 7.891 54.729 1.00 35.38 3 ILE B C 1
ATOM 2881 O O . ILE B 1 17 ? 50.282 9.121 54.691 1.00 38.92 3 ILE B O 1
ATOM 2886 N N . LYS B 1 18 ? 50.426 7.096 53.682 1.00 35.14 4 LYS B N 1
ATOM 2887 C CA . LYS B 1 18 ? 50.199 7.550 52.295 1.00 37.78 4 LYS B CA 1
ATOM 2888 C C . LYS B 1 18 ? 48.837 7.060 51.821 1.00 35.83 4 LYS B C 1
ATOM 2889 O O . LYS B 1 18 ? 48.498 5.921 52.011 1.00 36.34 4 LYS B O 1
ATOM 2895 N N . GLU B 1 19 ? 48.126 7.977 51.183 1.00 34.86 5 GLU B N 1
ATOM 2896 C CA . GLU B 1 19 ? 46.809 7.675 50.610 1.00 36.20 5 GLU B CA 1
ATOM 2897 C C . GLU B 1 19 ? 47.012 7.445 49.108 1.00 38.00 5 GLU B C 1
ATOM 2898 O O . GLU B 1 19 ? 47.723 8.268 48.463 1.00 38.57 5 GLU B O 1
ATOM 2904 N N . LEU B 1 20 ? 46.433 6.367 48.581 1.00 38.39 6 LEU B N 1
ATOM 2905 C CA . LEU B 1 20 ? 46.567 5.889 47.179 1.00 40.82 6 LEU B CA 1
ATOM 2906 C C . LEU B 1 20 ? 45.171 5.500 46.666 1.00 41.81 6 LEU B C 1
ATOM 2907 O O . LEU B 1 20 ? 44.291 5.145 47.472 1.00 41.90 6 LEU B O 1
ATOM 2912 N N . SER B 1 21 ? 45.029 5.423 45.364 1.00 46.42 7 SER B N 1
ATOM 2913 C CA . SER B 1 21 ? 43.916 4.699 44.709 1.00 47.76 7 SER B CA 1
ATOM 2914 C C . SER B 1 21 ? 44.158 3.208 44.948 1.00 47.38 7 SER B C 1
ATOM 2915 O O . SER B 1 21 ? 45.320 2.801 45.205 1.00 45.00 7 SER B O 1
ATOM 2918 N N . LEU B 1 22 ? 43.087 2.415 44.916 1.00 52.31 8 LEU B N 1
ATOM 2919 C CA . LEU B 1 22 ? 43.167 0.931 45.042 1.00 51.47 8 LEU B CA 1
ATOM 2920 C C . LEU B 1 22 ? 44.196 0.399 44.027 1.00 50.33 8 LEU B C 1
ATOM 2921 O O . LEU B 1 22 ? 45.019 -0.422 44.392 1.00 47.45 8 LEU B O 1
ATOM 2926 N N A HIS B 1 23 ? 44.190 0.903 42.786 0.50 52.80 9 HIS B N 1
ATOM 2927 N N B HIS B 1 23 ? 44.201 0.919 42.789 0.50 52.50 9 HIS B N 1
ATOM 2928 C CA A HIS B 1 23 ? 45.124 0.423 41.728 0.50 54.08 9 HIS B CA 1
ATOM 2929 C CA B HIS B 1 23 ? 45.094 0.424 41.701 0.50 53.72 9 HIS B CA 1
ATOM 2930 C C A HIS B 1 23 ? 46.566 0.747 42.153 0.50 53.00 9 HIS B C 1
ATOM 2931 C C B HIS B 1 23 ? 46.566 0.797 42.017 0.50 53.04 9 HIS B C 1
ATOM 2932 O O A HIS B 1 23 ? 47.413 -0.164 42.080 0.50 54.85 9 HIS B O 1
ATOM 2933 O O B HIS B 1 23 ? 47.461 -0.028 41.708 0.50 55.32 9 HIS B O 1
ATOM 2946 N N . GLU B 1 24 ? 46.819 1.981 42.607 1.00 50.31 10 GLU B N 1
ATOM 2947 C CA . GLU B 1 24 ? 48.177 2.412 43.069 1.00 49.62 10 GLU B CA 1
ATOM 2948 C C . GLU B 1 24 ? 48.601 1.593 44.307 1.00 44.19 10 GLU B C 1
ATOM 2949 O O . GLU B 1 24 ? 49.801 1.295 44.413 1.00 42.95 10 GLU B O 1
ATOM 2955 N N . LEU B 1 25 ? 47.663 1.270 45.199 1.00 43.51 11 LEU B N 1
ATOM 2956 C CA . LEU B 1 25 ? 47.954 0.478 46.420 1.00 42.02 11 LEU B CA 1
ATOM 2957 C C . LEU B 1 25 ? 48.452 -0.915 45.977 1.00 44.91 11 LEU B C 1
ATOM 2958 O O . LEU B 1 25 ? 49.474 -1.415 46.510 1.00 42.80 11 LEU B O 1
ATOM 2963 N N . CYS B 1 26 ? 47.757 -1.538 45.033 1.00 47.24 12 CYS B N 1
ATOM 2964 C CA . CYS B 1 26 ? 48.150 -2.880 44.515 1.00 50.85 12 CYS B CA 1
ATOM 2965 C C . CYS B 1 26 ? 49.576 -2.796 43.959 1.00 50.33 12 CYS B C 1
ATOM 2966 O O . CYS B 1 26 ? 50.420 -3.639 44.301 1.00 48.79 12 CYS B O 1
ATOM 2969 N N . GLU B 1 27 ? 49.881 -1.765 43.184 1.00 51.40 13 GLU B N 1
ATOM 2970 C CA . GLU B 1 27 ? 51.236 -1.641 42.566 1.00 54.62 13 GLU B CA 1
ATOM 2971 C C . GLU B 1 27 ? 52.260 -1.413 43.677 1.00 50.22 13 GLU B C 1
ATOM 2972 O O . GLU B 1 27 ? 53.305 -2.046 43.670 1.00 48.48 13 GLU B O 1
ATOM 2978 N N . GLU B 1 28 ? 51.929 -0.591 44.662 1.00 48.45 14 GLU B N 1
ATOM 2979 C CA . GLU B 1 28 ? 52.887 -0.294 45.747 1.00 46.05 14 GLU B CA 1
ATOM 2980 C C . GLU B 1 28 ? 53.207 -1.569 46.536 1.00 43.47 14 GLU B C 1
ATOM 2981 O O . GLU B 1 28 ? 54.387 -1.755 46.885 1.00 44.93 14 GLU B O 1
ATOM 2987 N N . LEU B 1 29 ? 52.216 -2.418 46.773 1.00 39.96 15 LEU B N 1
ATOM 2988 C CA . LEU B 1 29 ? 52.413 -3.614 47.649 1.00 40.60 15 LEU B CA 1
ATOM 2989 C C . LEU B 1 29 ? 53.244 -4.676 46.906 1.00 42.91 15 LEU B C 1
ATOM 2990 O O . LEU B 1 29 ? 53.710 -5.595 47.562 1.00 41.74 15 LEU B O 1
ATOM 2995 N N . LYS B 1 30 ? 53.439 -4.534 45.584 1.00 43.35 16 LYS B N 1
ATOM 2996 C CA . LYS B 1 30 ? 54.263 -5.480 44.792 1.00 48.60 16 LYS B CA 1
ATOM 2997 C C . LYS B 1 30 ? 55.722 -5.035 44.808 1.00 48.90 16 LYS B C 1
ATOM 2998 O O . LYS B 1 30 ? 56.506 -5.796 44.298 1.00 50.56 16 LYS B O 1
ATOM 3004 N N . THR B 1 31 ? 56.056 -3.866 45.368 1.00 44.21 17 THR B N 1
ATOM 3005 C CA . THR B 1 31 ? 57.458 -3.358 45.381 1.00 46.40 17 THR B CA 1
ATOM 3006 C C . THR B 1 31 ? 58.238 -4.032 46.517 1.00 44.08 17 THR B C 1
ATOM 3007 O O . THR B 1 31 ? 57.669 -4.461 47.510 1.00 40.84 17 THR B O 1
ATOM 3011 N N . PRO B 1 32 ? 59.584 -4.123 46.418 1.00 45.58 18 PRO B N 1
ATOM 3012 C CA . PRO B 1 32 ? 60.383 -4.809 47.433 1.00 45.60 18 PRO B CA 1
ATOM 3013 C C . PRO B 1 32 ? 60.264 -4.292 48.858 1.00 43.40 18 PRO B C 1
ATOM 3014 O O . PRO B 1 32 ? 60.273 -5.114 49.713 1.00 44.17 18 PRO B O 1
ATOM 3018 N N . ALA B 1 33 ? 60.101 -2.986 49.086 1.00 42.10 19 ALA B N 1
ATOM 3019 C CA . ALA B 1 33 ? 59.970 -2.440 50.473 1.00 40.95 19 ALA B CA 1
ATOM 3020 C C . ALA B 1 33 ? 58.786 -3.096 51.204 1.00 37.93 19 ALA B C 1
ATOM 3021 O O . ALA B 1 33 ? 58.779 -3.114 52.431 1.00 38.48 19 ALA B O 1
ATOM 3023 N N . TRP B 1 34 ? 57.791 -3.602 50.467 1.00 38.74 20 TRP B N 1
ATOM 3024 C CA . TRP B 1 34 ? 56.535 -4.166 51.024 1.00 36.08 20 TRP B CA 1
ATOM 3025 C C . TRP B 1 34 ? 56.549 -5.692 51.092 1.00 38.59 20 TRP B C 1
ATOM 3026 O O . TRP B 1 34 ? 55.517 -6.271 51.424 1.00 38.38 20 TRP B O 1
ATOM 3037 N N . ASN B 1 35 ? 57.683 -6.319 50.790 1.00 40.71 21 ASN B N 1
ATOM 3038 C CA . ASN B 1 35 ? 57.856 -7.798 50.837 1.00 42.54 21 ASN B CA 1
ATOM 3039 C C . ASN B 1 35 ? 58.294 -8.159 52.255 1.00 41.36 21 ASN B C 1
ATOM 3040 O O . ASN B 1 35 ? 59.393 -8.609 52.419 1.00 43.59 21 ASN B O 1
ATOM 3045 N N . VAL B 1 36 ? 57.428 -7.862 53.216 1.00 40.92 22 VAL B N 1
ATOM 3046 C CA . VAL B 1 36 ? 57.629 -7.972 54.688 1.00 38.77 22 VAL B CA 1
ATOM 3047 C C . VAL B 1 36 ? 56.259 -8.287 55.279 1.00 37.41 22 VAL B C 1
ATOM 3048 O O . VAL B 1 36 ? 55.224 -8.158 54.613 1.00 38.24 22 VAL B O 1
ATOM 3052 N N . PRO B 1 37 ? 56.165 -8.706 56.546 1.00 38.35 23 PRO B N 1
ATOM 3053 C CA . PRO B 1 37 ? 54.852 -8.907 57.136 1.00 37.23 23 PRO B CA 1
ATOM 3054 C C . PRO B 1 37 ? 54.020 -7.615 57.186 1.00 33.99 23 PRO B C 1
ATOM 3055 O O . PRO B 1 37 ? 54.543 -6.559 57.489 1.00 34.81 23 PRO B O 1
ATOM 3059 N N . LEU B 1 38 ? 52.721 -7.782 57.005 1.00 31.87 24 LEU B N 1
ATOM 3060 C CA . LEU B 1 38 ? 51.723 -6.705 56.883 1.00 30.71 24 LEU B CA 1
ATOM 3061 C C . LEU B 1 38 ? 50.633 -6.858 57.947 1.00 31.01 24 LEU B C 1
ATOM 3062 O O . LEU B 1 38 ? 50.254 -7.971 58.277 1.00 30.93 24 LEU B O 1
ATOM 3067 N N . THR B 1 39 ? 50.124 -5.715 58.388 1.00 28.85 25 THR B N 1
ATOM 3068 C CA . THR B 1 39 ? 48.883 -5.603 59.148 1.00 28.82 25 THR B CA 1
ATOM 3069 C C . THR B 1 39 ? 47.856 -4.924 58.246 1.00 30.34 25 THR B C 1
ATOM 3070 O O . THR B 1 39 ? 48.143 -3.863 57.753 1.00 28.40 25 THR B O 1
ATOM 3074 N N . PHE B 1 40 ? 46.675 -5.510 58.107 1.00 27.68 26 PHE B N 1
ATOM 3075 C CA . PHE B 1 40 ? 45.508 -4.884 57.465 1.00 28.26 26 PHE B CA 1
ATOM 3076 C C . PHE B 1 40 ? 44.827 -4.013 58.522 1.00 27.34 26 PHE B C 1
ATOM 3077 O O . PHE B 1 40 ? 44.598 -4.465 59.673 1.00 28.54 26 PHE B O 1
ATOM 3085 N N . VAL B 1 41 ? 44.540 -2.778 58.157 1.00 25.99 27 VAL B N 1
ATOM 3086 C CA . VAL B 1 41 ? 43.953 -1.780 59.097 1.00 24.82 27 VAL B CA 1
ATOM 3087 C C . VAL B 1 41 ? 42.771 -1.109 58.404 1.00 27.07 27 VAL B C 1
ATOM 3088 O O . VAL B 1 41 ? 42.772 -0.961 57.161 1.00 27.84 27 VAL B O 1
ATOM 3092 N N . GLY B 1 42 ? 41.831 -0.606 59.182 1.00 27.69 28 GLY B N 1
ATOM 3093 C CA . GLY B 1 42 ? 40.683 0.155 58.633 1.00 28.33 28 GLY B CA 1
ATOM 3094 C C . GLY B 1 42 ? 40.086 1.085 59.665 1.00 29.57 28 GLY B C 1
ATOM 3095 O O . GLY B 1 42 ? 39.742 0.624 60.753 1.00 30.06 28 GLY B O 1
ATOM 3096 N N . ASP B 1 43 ? 39.947 2.352 59.301 1.00 30.81 29 ASP B N 1
ATOM 3097 C CA . ASP B 1 43 ? 39.386 3.443 60.135 1.00 31.07 29 ASP B CA 1
ATOM 3098 C C . ASP B 1 43 ? 38.044 3.772 59.492 1.00 32.96 29 ASP B C 1
ATOM 3099 O O . ASP B 1 43 ? 38.054 4.367 58.423 1.00 32.26 29 ASP B O 1
ATOM 3104 N N . VAL B 1 44 ? 36.958 3.283 60.076 1.00 33.22 30 VAL B N 1
ATOM 3105 C CA . VAL B 1 44 ? 35.600 3.411 59.498 1.00 36.12 30 VAL B CA 1
ATOM 3106 C C . VAL B 1 44 ? 34.873 4.554 60.211 1.00 39.36 30 VAL B C 1
ATOM 3107 O O . VAL B 1 44 ? 34.692 4.437 61.418 1.00 39.69 30 VAL B O 1
ATOM 3111 N N . GLY B 1 45 ? 34.421 5.556 59.452 1.00 42.49 31 GLY B N 1
ATOM 3112 C CA . GLY B 1 45 ? 33.564 6.644 59.966 1.00 45.98 31 GLY B CA 1
ATOM 3113 C C . GLY B 1 45 ? 32.175 6.605 59.345 1.00 49.35 31 GLY B C 1
ATOM 3114 O O . GLY B 1 45 ? 31.815 5.586 58.678 1.00 45.58 31 GLY B O 1
ATOM 3115 N N . GLY B 1 46 ? 31.363 7.646 59.572 1.00 53.95 32 GLY B N 1
ATOM 3116 C CA . GLY B 1 46 ? 29.958 7.698 59.090 1.00 56.74 32 GLY B CA 1
ATOM 3117 C C . GLY B 1 46 ? 29.841 7.888 57.574 1.00 57.07 32 GLY B C 1
ATOM 3118 O O . GLY B 1 46 ? 28.832 7.495 57.008 1.00 56.95 32 GLY B O 1
ATOM 3119 N N . THR B 1 47 ? 30.857 8.470 56.947 1.00 55.59 33 THR B N 1
ATOM 3120 C CA . THR B 1 47 ? 30.861 8.933 55.538 1.00 57.71 33 THR B CA 1
ATOM 3121 C C . THR B 1 47 ? 31.837 8.112 54.703 1.00 52.39 33 THR B C 1
ATOM 3122 O O . THR B 1 47 ? 31.557 7.844 53.522 1.00 50.06 33 THR B O 1
ATOM 3126 N N . SER B 1 48 ? 33.003 7.807 55.273 1.00 47.53 34 SER B N 1
ATOM 3127 C CA . SER B 1 48 ? 34.086 7.145 54.522 1.00 46.10 34 SER B CA 1
ATOM 3128 C C . SER B 1 48 ? 34.856 6.214 55.449 1.00 44.86 34 SER B C 1
ATOM 3129 O O . SER B 1 48 ? 34.664 6.285 56.668 1.00 44.32 34 SER B O 1
ATOM 3132 N N . ALA B 1 49 ? 35.651 5.342 54.847 1.00 44.24 35 ALA B N 1
ATOM 3133 C CA . ALA B 1 49 ? 36.612 4.456 55.539 1.00 41.12 35 ALA B CA 1
ATOM 3134 C C . ALA B 1 49 ? 37.950 4.579 54.819 1.00 40.89 35 ALA B C 1
ATOM 3135 O O . ALA B 1 49 ? 37.942 4.687 53.600 1.00 44.02 35 ALA B O 1
ATOM 3137 N N . ARG B 1 50 ? 39.049 4.523 55.560 1.00 36.65 36 ARG B N 1
ATOM 3138 C CA . ARG B 1 50 ? 40.411 4.483 54.983 1.00 35.52 36 ARG B CA 1
ATOM 3139 C C . ARG B 1 50 ? 40.965 3.133 55.393 1.00 31.85 36 ARG B C 1
ATOM 3140 O O . ARG B 1 50 ? 40.879 2.829 56.600 1.00 31.68 36 ARG B O 1
ATOM 3148 N N . MET B 1 51 ? 41.296 2.288 54.416 1.00 30.63 37 MET B N 1
ATOM 3149 C CA . MET B 1 51 ? 41.773 0.936 54.759 1.00 31.96 37 MET B CA 1
ATOM 3150 C C . MET B 1 51 ? 42.988 0.600 53.926 1.00 30.61 37 MET B C 1
ATOM 3151 O O . MET B 1 51 ? 43.125 1.050 52.758 1.00 32.26 37 MET B O 1
ATOM 3156 N N . GLY B 1 52 ? 43.876 -0.199 54.520 1.00 30.51 38 GLY B N 1
ATOM 3157 C CA . GLY B 1 52 ? 45.071 -0.606 53.776 1.00 29.14 38 GLY B CA 1
ATOM 3158 C C . GLY B 1 52 ? 45.997 -1.372 54.668 1.00 27.26 38 GLY B C 1
ATOM 3159 O O . GLY B 1 52 ? 45.500 -2.157 55.520 1.00 26.61 38 GLY B O 1
ATOM 3160 N N . PHE B 1 53 ? 47.292 -1.171 54.474 1.00 28.43 39 PHE B N 1
ATOM 3161 C CA . PHE B 1 53 ? 48.306 -2.111 55.003 1.00 28.65 39 PHE B CA 1
ATOM 3162 C C . PHE B 1 53 ? 49.400 -1.310 55.655 1.00 28.08 39 PHE B C 1
ATOM 3163 O O . PHE B 1 53 ? 49.715 -0.233 55.173 1.00 26.35 39 PHE B O 1
ATOM 3171 N N . VAL B 1 54 ? 49.940 -1.873 56.726 1.00 26.37 40 VAL B N 1
ATOM 3172 C CA . VAL B 1 54 ? 51.011 -1.239 57.519 1.00 27.46 40 VAL B CA 1
ATOM 3173 C C . VAL B 1 54 ? 52.166 -2.218 57.602 1.00 28.26 40 VAL B C 1
ATOM 3174 O O . VAL B 1 54 ? 51.924 -3.442 57.888 1.00 30.12 40 VAL B O 1
ATOM 3178 N N . ARG B 1 55 ? 53.367 -1.684 57.524 1.00 30.11 41 ARG B N 1
ATOM 3179 C CA . ARG B 1 55 ? 54.613 -2.465 57.746 1.00 31.86 41 ARG B CA 1
ATOM 3180 C C . ARG B 1 55 ? 55.487 -1.731 58.763 1.00 33.74 41 ARG B C 1
ATOM 3181 O O . ARG B 1 55 ? 55.316 -0.518 58.924 1.00 30.19 41 ARG B O 1
ATOM 3189 N N . GLU B 1 56 ? 56.461 -2.447 59.342 1.00 35.85 42 GLU B N 1
ATOM 3190 C CA . GLU B 1 56 ? 57.565 -1.864 60.139 1.00 40.93 42 GLU B CA 1
ATOM 3191 C C . GLU B 1 56 ? 58.666 -1.480 59.156 1.00 42.93 42 GLU B C 1
ATOM 3192 O O . GLU B 1 56 ? 58.809 -2.192 58.139 1.00 40.78 42 GLU B O 1
ATOM 3198 N N . GLY B 1 57 ? 59.405 -0.412 59.444 1.00 41.43 43 GLY B N 1
ATOM 3199 C CA . GLY B 1 57 ? 60.699 -0.075 58.810 1.00 45.42 43 GLY B CA 1
ATOM 3200 C C . GLY B 1 57 ? 61.805 -0.032 59.862 1.00 47.61 43 GLY B C 1
ATOM 3201 O O . GLY B 1 57 ? 61.590 -0.578 60.982 1.00 51.20 43 GLY B O 1
ATOM 3202 N N . LYS B 1 58 ? 62.925 0.626 59.548 1.00 49.01 44 LYS B N 1
ATOM 3203 C CA . LYS B 1 58 ? 64.094 0.759 60.458 1.00 50.11 44 LYS B CA 1
ATOM 3204 C C . LYS B 1 58 ? 63.673 1.509 61.738 1.00 50.27 44 LYS B C 1
ATOM 3205 O O . LYS B 1 58 ? 62.820 2.389 61.653 1.00 46.45 44 LYS B O 1
ATOM 3207 N N . ASN B 1 59 ? 64.297 1.203 62.875 1.00 51.54 45 ASN B N 1
ATOM 3208 C CA . ASN B 1 59 ? 64.248 2.047 64.104 1.00 55.31 45 ASN B CA 1
ATOM 3209 C C . ASN B 1 59 ? 62.800 2.132 64.599 1.00 52.85 45 ASN B C 1
ATOM 3210 O O . ASN B 1 59 ? 62.412 3.195 65.107 1.00 48.34 45 ASN B O 1
ATOM 3215 N N . ASP B 1 60 ? 62.019 1.058 64.436 1.00 50.22 46 ASP B N 1
ATOM 3216 C CA . ASP B 1 60 ? 60.613 0.981 64.941 1.00 48.69 46 ASP B CA 1
ATOM 3217 C C . ASP B 1 60 ? 59.727 1.982 64.174 1.00 44.48 46 ASP B C 1
ATOM 3218 O O . ASP B 1 60 ? 58.656 2.331 64.700 1.00 41.19 46 ASP B O 1
ATOM 3223 N N . SER B 1 61 ? 60.143 2.407 62.978 1.00 42.00 47 SER B N 1
ATOM 3224 C CA . SER B 1 61 ? 59.321 3.221 62.062 1.00 39.83 47 SER B CA 1
ATOM 3225 C C . SER B 1 61 ? 58.109 2.431 61.579 1.00 36.95 47 SER B C 1
ATOM 3226 O O . SER B 1 61 ? 58.129 1.189 61.601 1.00 38.13 47 SER B O 1
ATOM 3229 N N . VAL B 1 62 ? 57.106 3.158 61.123 1.00 34.17 48 VAL B N 1
ATOM 3230 C CA . VAL B 1 62 ? 55.775 2.644 60.752 1.00 32.46 48 VAL B CA 1
ATOM 3231 C C . VAL B 1 62 ? 55.410 3.289 59.418 1.00 32.10 48 VAL B C 1
ATOM 3232 O O . VAL B 1 62 ? 55.512 4.513 59.262 1.00 32.71 48 VAL B O 1
ATOM 3236 N N . HIS B 1 63 ? 55.060 2.470 58.437 1.00 29.80 49 HIS B N 1
ATOM 3237 C CA . HIS B 1 63 ? 54.728 2.890 57.074 1.00 30.56 49 HIS B CA 1
ATOM 3238 C C . HIS B 1 63 ? 53.392 2.273 56.669 1.00 30.02 49 HIS B C 1
ATOM 3239 O O . HIS B 1 63 ? 53.239 1.054 56.677 1.00 28.71 49 HIS B O 1
ATOM 3246 N N . ALA B 1 64 ? 52.442 3.081 56.302 1.00 28.67 50 ALA B N 1
ATOM 3247 C CA . ALA B 1 64 ? 51.091 2.603 55.936 1.00 28.12 50 ALA B CA 1
ATOM 3248 C C . ALA B 1 64 ? 50.741 3.131 54.553 1.00 29.17 50 ALA B C 1
ATOM 3249 O O . ALA B 1 64 ? 51.140 4.257 54.191 1.00 31.77 50 ALA B O 1
ATOM 3251 N N A CYS B 1 65 ? 49.952 2.357 53.841 0.70 31.08 51 CYS B N 1
ATOM 3252 N N B CYS B 1 65 ? 50.087 2.295 53.750 0.30 29.56 51 CYS B N 1
ATOM 3253 C CA A CYS B 1 65 ? 49.405 2.756 52.533 0.70 33.25 51 CYS B CA 1
ATOM 3254 C CA B CYS B 1 65 ? 49.421 2.708 52.488 0.30 30.47 51 CYS B CA 1
ATOM 3255 C C A CYS B 1 65 ? 47.937 2.398 52.582 0.70 31.70 51 CYS B C 1
ATOM 3256 C C B CYS B 1 65 ? 47.934 2.419 52.684 0.30 30.24 51 CYS B C 1
ATOM 3257 O O A CYS B 1 65 ? 47.649 1.236 52.755 0.70 29.11 51 CYS B O 1
ATOM 3258 O O B CYS B 1 65 ? 47.617 1.361 53.218 0.30 29.31 51 CYS B O 1
ATOM 3263 N N . VAL B 1 66 ? 47.065 3.383 52.383 1.00 30.93 52 VAL B N 1
ATOM 3264 C CA . VAL B 1 66 ? 45.615 3.191 52.583 1.00 31.47 52 VAL B CA 1
ATOM 3265 C C . VAL B 1 66 ? 44.892 3.825 51.405 1.00 32.34 52 VAL B C 1
ATOM 3266 O O . VAL B 1 66 ? 45.489 4.690 50.708 1.00 34.42 52 VAL B O 1
ATOM 3270 N N . THR B 1 67 ? 43.639 3.416 51.230 1.00 34.25 53 THR B N 1
ATOM 3271 C CA . THR B 1 67 ? 42.725 3.925 50.194 1.00 37.89 53 THR B CA 1
ATOM 3272 C C . THR B 1 67 ? 41.428 4.383 50.871 1.00 37.86 53 THR B C 1
ATOM 3273 O O . THR B 1 67 ? 40.985 3.703 51.855 1.00 34.13 53 THR B O 1
ATOM 3277 N N . ARG B 1 68 ? 40.760 5.369 50.269 1.00 38.22 54 ARG B N 1
ATOM 3278 C CA . ARG B 1 68 ? 39.471 5.878 50.801 1.00 41.11 54 ARG B CA 1
ATOM 3279 C C . ARG B 1 68 ? 38.309 5.128 50.159 1.00 41.61 54 ARG B C 1
ATOM 3280 O O . ARG B 1 68 ? 38.237 5.144 48.914 1.00 43.52 54 ARG B O 1
ATOM 3288 N N . TYR B 1 69 ? 37.367 4.648 50.969 1.00 41.64 55 TYR B N 1
ATOM 3289 C CA . TYR B 1 69 ? 36.064 4.089 50.490 1.00 46.27 55 TYR B CA 1
ATOM 3290 C C . TYR B 1 69 ? 34.921 4.979 50.967 1.00 46.37 55 TYR B C 1
ATOM 3291 O O . TYR B 1 69 ? 34.926 5.461 52.080 1.00 46.27 55 TYR B O 1
ATOM 3300 N N . SER B 1 70 ? 33.942 5.222 50.117 1.00 51.78 56 SER B N 1
ATOM 3301 C CA . SER B 1 70 ? 32.724 5.958 50.487 1.00 53.47 56 SER B CA 1
ATOM 3302 C C . SER B 1 70 ? 31.762 4.953 51.131 1.00 54.38 56 SER B C 1
ATOM 3303 O O . SER B 1 70 ? 31.588 3.845 50.590 1.00 52.80 56 SER B O 1
ATOM 3306 N N . MET B 1 71 ? 31.186 5.303 52.274 1.00 54.77 57 MET B N 1
ATOM 3307 C CA . MET B 1 71 ? 30.151 4.473 52.926 1.00 54.95 57 MET B CA 1
ATOM 3308 C C . MET B 1 71 ? 28.825 4.902 52.297 1.00 59.74 57 MET B C 1
ATOM 3309 O O . MET B 1 71 ? 27.992 5.527 53.030 1.00 59.89 57 MET B O 1
ATOM 3314 N N . LYS B 1 72 ? 28.690 4.613 50.989 1.00 61.36 58 LYS B N 1
ATOM 3315 C CA . LYS B 1 72 ? 27.597 5.117 50.111 1.00 66.73 58 LYS B CA 1
ATOM 3316 C C . LYS B 1 72 ? 26.259 4.718 50.745 1.00 70.34 58 LYS B C 1
ATOM 3317 O O . LYS B 1 72 ? 25.420 5.609 50.973 1.00 71.16 58 LYS B O 1
ATOM 3319 N N . ARG B 1 73 ? 26.109 3.433 51.086 1.00 71.22 59 ARG B N 1
ATOM 3320 C CA . ARG B 1 73 ? 24.847 2.837 51.604 1.00 72.46 59 ARG B CA 1
ATOM 3321 C C . ARG B 1 73 ? 24.602 3.201 53.078 1.00 69.30 59 ARG B C 1
ATOM 3322 O O . ARG B 1 73 ? 23.528 2.889 53.569 1.00 68.98 59 ARG B O 1
ATOM 3330 N N . LYS B 1 74 ? 25.572 3.844 53.737 1.00 67.23 60 LYS B N 1
ATOM 3331 C CA . LYS B 1 74 ? 25.458 4.097 55.201 1.00 67.32 60 LYS B CA 1
ATOM 3332 C C . LYS B 1 74 ? 25.212 2.737 55.863 1.00 65.26 60 LYS B C 1
ATOM 3333 O O . LYS B 1 74 ? 24.393 2.669 56.796 1.00 68.64 60 LYS B O 1
ATOM 3339 N N . ASP B 1 75 ? 25.904 1.701 55.380 1.00 61.55 61 ASP B N 1
ATOM 3340 C CA . ASP B 1 75 ? 25.707 0.324 55.902 1.00 59.87 61 ASP B CA 1
ATOM 3341 C C . ASP B 1 75 ? 27.072 -0.270 56.259 1.00 53.43 61 ASP B C 1
ATOM 3342 O O . ASP B 1 75 ? 27.933 -0.336 55.369 1.00 47.59 61 ASP B O 1
ATOM 3347 N N . ILE B 1 76 ? 27.241 -0.699 57.510 1.00 50.55 62 ILE B N 1
ATOM 3348 C CA . ILE B 1 76 ? 28.528 -1.259 57.993 1.00 47.87 62 ILE B CA 1
ATOM 3349 C C . ILE B 1 76 ? 28.840 -2.569 57.283 1.00 46.93 62 ILE B C 1
ATOM 3350 O O . ILE B 1 76 ? 30.037 -2.923 57.224 1.00 47.60 62 ILE B O 1
ATOM 3355 N N . THR B 1 77 ? 27.829 -3.281 56.779 1.00 48.61 63 THR B N 1
ATOM 3356 C CA . THR B 1 77 ? 28.028 -4.585 56.093 1.00 49.22 63 THR B CA 1
ATOM 3357 C C . THR B 1 77 ? 28.694 -4.351 54.738 1.00 49.48 63 THR B C 1
ATOM 3358 O O . THR B 1 77 ? 29.293 -5.310 54.192 1.00 48.89 63 THR B O 1
ATOM 3362 N N . GLU B 1 78 ? 28.693 -3.113 54.245 1.00 50.03 64 GLU B N 1
ATOM 3363 C CA . GLU B 1 78 ? 29.365 -2.818 52.962 1.00 50.72 64 GLU B CA 1
ATOM 3364 C C . GLU B 1 78 ? 30.865 -3.053 53.098 1.00 47.13 64 GLU B C 1
ATOM 3365 O O . GLU B 1 78 ? 31.511 -3.408 52.108 1.00 45.82 64 GLU B O 1
ATOM 3371 N N . LEU B 1 79 ? 31.420 -2.909 54.299 1.00 43.91 65 LEU B N 1
ATOM 3372 C CA . LEU B 1 79 ? 32.854 -3.231 54.506 1.00 42.31 65 LEU B CA 1
ATOM 3373 C C . LEU B 1 79 ? 33.195 -4.614 53.904 1.00 43.67 65 LEU B C 1
ATOM 3374 O O . LEU B 1 79 ? 34.323 -4.788 53.425 1.00 43.91 65 LEU B O 1
ATOM 3379 N N . ILE B 1 80 ? 32.306 -5.595 53.960 1.00 45.27 66 ILE B N 1
ATOM 3380 C CA . ILE B 1 80 ? 32.663 -6.979 53.513 1.00 48.26 66 ILE B CA 1
ATOM 3381 C C . ILE B 1 80 ? 32.896 -6.962 52.000 1.00 50.08 66 ILE B C 1
ATOM 3382 O O . ILE B 1 80 ? 33.813 -7.699 51.527 1.00 51.94 66 ILE B O 1
ATOM 3387 N N . GLU B 1 81 ? 32.135 -6.147 51.270 1.00 50.69 67 GLU B N 1
ATOM 3388 C CA . GLU B 1 81 ? 32.315 -6.003 49.804 1.00 54.95 67 GLU B CA 1
ATOM 3389 C C . GLU B 1 81 ? 33.671 -5.361 49.554 1.00 51.91 67 GLU B C 1
ATOM 3390 O O . GLU B 1 81 ? 34.325 -5.779 48.614 1.00 52.05 67 GLU B O 1
ATOM 3396 N N . PHE B 1 82 ? 34.069 -4.388 50.375 1.00 47.84 68 PHE B N 1
ATOM 3397 C CA . PHE B 1 82 ? 35.400 -3.720 50.248 1.00 46.60 68 PHE B CA 1
ATOM 3398 C C . PHE B 1 82 ? 36.499 -4.763 50.478 1.00 43.89 68 PHE B C 1
ATOM 3399 O O . PHE B 1 82 ? 37.433 -4.808 49.662 1.00 43.51 68 PHE B O 1
ATOM 3407 N N . PHE B 1 83 ? 36.398 -5.538 51.556 1.00 42.42 69 PHE B N 1
ATOM 3408 C CA . PHE B 1 83 ? 37.374 -6.608 51.881 1.00 42.75 69 PHE B CA 1
ATOM 3409 C C . PHE B 1 83 ? 37.498 -7.580 50.687 1.00 46.94 69 PHE B C 1
ATOM 3410 O O . PHE B 1 83 ? 38.620 -7.942 50.280 1.00 47.66 69 PHE B O 1
ATOM 3418 N N . ASN B 1 84 ? 36.361 -8.028 50.144 1.00 49.78 70 ASN B N 1
ATOM 3419 C CA . ASN B 1 84 ? 36.333 -9.032 49.045 1.00 54.60 70 ASN B CA 1
ATOM 3420 C C . ASN B 1 84 ? 36.993 -8.411 47.792 1.00 54.71 70 ASN B C 1
ATOM 3421 O O . ASN B 1 84 ? 37.758 -9.103 47.094 1.00 58.74 70 ASN B O 1
ATOM 3426 N N . GLU B 1 85 ? 36.769 -7.131 47.545 1.00 53.35 71 GLU B N 1
ATOM 3427 C CA . GLU B 1 85 ? 37.350 -6.408 46.388 1.00 55.78 71 GLU B CA 1
ATOM 3428 C C . GLU B 1 85 ? 38.876 -6.354 46.570 1.00 54.21 71 GLU B C 1
ATOM 3429 O O . GLU B 1 85 ? 39.587 -6.567 45.591 1.00 55.09 71 GLU B O 1
ATOM 3435 N N . ILE B 1 86 ? 39.379 -6.040 47.772 1.00 50.18 72 ILE B N 1
ATOM 3436 C CA . ILE B 1 86 ? 40.855 -6.017 48.038 1.00 47.55 72 ILE B CA 1
ATOM 3437 C C . ILE B 1 86 ? 41.439 -7.417 47.788 1.00 48.70 72 ILE B C 1
ATOM 3438 O O . ILE B 1 86 ? 42.472 -7.513 47.144 1.00 49.48 72 ILE B O 1
ATOM 3443 N N . ILE B 1 87 ? 40.789 -8.478 48.260 1.00 47.74 73 ILE B N 1
ATOM 3444 C CA . ILE B 1 87 ? 41.312 -9.860 48.063 1.00 49.62 73 ILE B CA 1
ATOM 3445 C C . ILE B 1 87 ? 41.251 -10.236 46.573 1.00 54.93 73 ILE B C 1
ATOM 3446 O O . ILE B 1 87 ? 42.155 -10.953 46.133 1.00 56.67 73 ILE B O 1
ATOM 3451 N N . GLU B 1 88 ? 40.225 -9.797 45.831 1.00 57.21 74 GLU B N 1
ATOM 3452 C CA . GLU B 1 88 ? 40.080 -10.112 44.386 1.00 61.71 74 GLU B CA 1
ATOM 3453 C C . GLU B 1 88 ? 41.239 -9.465 43.625 1.00 61.24 74 GLU B C 1
ATOM 3454 O O . GLU B 1 88 ? 41.752 -10.128 42.723 1.00 65.19 74 GLU B O 1
ATOM 3456 N N . LEU B 1 89 ? 41.619 -8.240 43.989 1.00 57.68 75 LEU B N 1
ATOM 3457 C CA . LEU B 1 89 ? 42.544 -7.351 43.232 1.00 59.54 75 LEU B CA 1
ATOM 3458 C C . LEU B 1 89 ? 44.008 -7.674 43.532 1.00 58.07 75 LEU B C 1
ATOM 3459 O O . LEU B 1 89 ? 44.843 -7.622 42.608 1.00 57.33 75 LEU B O 1
ATOM 3464 N N . MET B 1 90 ? 44.263 -7.939 44.813 1.00 54.56 76 MET B N 1
ATOM 3465 C CA . MET B 1 90 ? 45.642 -8.048 45.328 1.00 54.49 76 MET B CA 1
ATOM 3466 C C . MET B 1 90 ? 46.231 -9.396 44.890 1.00 55.75 76 MET B C 1
ATOM 3467 O O . MET B 1 90 ? 45.477 -10.384 44.893 1.00 56.68 76 MET B O 1
ATOM 3472 N N . PRO B 1 91 ? 47.530 -9.488 44.515 1.00 57.10 77 PRO B N 1
ATOM 3473 C CA . PRO B 1 91 ? 48.166 -10.794 44.315 1.00 60.03 77 PRO B CA 1
ATOM 3474 C C . PRO B 1 91 ? 47.995 -11.687 45.561 1.00 58.58 77 PRO B C 1
ATOM 3475 O O . PRO B 1 91 ? 47.992 -11.153 46.696 1.00 53.44 77 PRO B O 1
ATOM 3479 N N . ALA B 1 92 ? 47.872 -13.006 45.381 1.00 59.95 78 ALA B N 1
ATOM 3480 C CA . ALA B 1 92 ? 47.834 -13.945 46.528 1.00 61.24 78 ALA B CA 1
ATOM 3481 C C . ALA B 1 92 ? 49.119 -13.769 47.357 1.00 59.44 78 ALA B C 1
ATOM 3482 O O . ALA B 1 92 ? 48.979 -13.795 48.582 1.00 55.22 78 ALA B O 1
ATOM 3484 N N . SER B 1 93 ? 50.281 -13.514 46.716 1.00 59.34 79 SER B N 1
ATOM 3485 C CA . SER B 1 93 ? 51.602 -13.262 47.382 1.00 58.50 79 SER B CA 1
ATOM 3486 C C . SER B 1 93 ? 51.546 -12.079 48.373 1.00 53.90 79 SER B C 1
ATOM 3487 O O . SER B 1 93 ? 52.249 -12.125 49.438 1.00 51.31 79 SER B O 1
ATOM 3490 N N . VAL B 1 94 ? 50.782 -11.029 48.046 1.00 50.73 80 VAL B N 1
ATOM 3491 C CA . VAL B 1 94 ? 50.601 -9.838 48.925 1.00 46.64 80 VAL B CA 1
ATOM 3492 C C . VAL B 1 94 ? 49.700 -10.216 50.094 1.00 45.38 80 VAL B C 1
ATOM 3493 O O . VAL B 1 94 ? 50.084 -10.003 51.250 1.00 42.63 80 VAL B O 1
ATOM 3497 N N . ILE B 1 95 ? 48.535 -10.774 49.807 1.00 46.94 81 ILE B N 1
ATOM 3498 C CA . ILE B 1 95 ? 47.549 -11.130 50.851 1.00 46.02 81 ILE B CA 1
ATOM 3499 C C . ILE B 1 95 ? 48.205 -12.144 51.811 1.00 48.69 81 ILE B C 1
ATOM 3500 O O . ILE B 1 95 ? 47.924 -12.069 53.040 1.00 45.71 81 ILE B O 1
ATOM 3505 N N . LYS B 1 96 ? 49.073 -13.024 51.303 1.00 49.45 82 LYS B N 1
ATOM 3506 C CA . LYS B 1 96 ? 49.757 -14.039 52.151 1.00 52.72 82 LYS B CA 1
ATOM 3507 C C . LYS B 1 96 ? 50.558 -13.361 53.272 1.00 48.81 82 LYS B C 1
ATOM 3508 O O . LYS B 1 96 ? 50.812 -14.014 54.279 1.00 49.11 82 LYS B O 1
ATOM 3514 N N . ARG B 1 97 ? 51.039 -12.139 53.071 1.00 43.85 83 ARG B N 1
ATOM 3515 C CA . ARG B 1 97 ? 51.940 -11.462 54.040 1.00 41.33 83 ARG B CA 1
ATOM 3516 C C . ARG B 1 97 ? 51.128 -10.864 55.182 1.00 40.05 83 ARG B C 1
ATOM 3517 O O . ARG B 1 97 ? 51.780 -10.467 56.211 1.00 37.98 83 ARG B O 1
ATOM 3525 N N . VAL B 1 98 ? 49.791 -10.852 55.081 1.00 40.25 84 VAL B N 1
ATOM 3526 C CA . VAL B 1 98 ? 48.936 -10.251 56.165 1.00 38.54 84 VAL B CA 1
ATOM 3527 C C . VAL B 1 98 ? 48.977 -11.182 57.369 1.00 39.34 84 VAL B C 1
ATOM 3528 O O . VAL B 1 98 ? 48.625 -12.382 57.231 1.00 41.12 84 VAL B O 1
ATOM 3532 N N . LYS B 1 99 ? 49.465 -10.693 58.495 1.00 36.31 85 LYS B N 1
ATOM 3533 C CA . LYS B 1 99 ? 49.640 -11.512 59.726 1.00 40.90 85 LYS B CA 1
ATOM 3534 C C . LYS B 1 99 ? 48.573 -11.101 60.746 1.00 38.37 85 LYS B C 1
ATOM 3535 O O . LYS B 1 99 ? 48.371 -11.850 61.697 1.00 38.98 85 LYS B O 1
ATOM 3541 N N . ALA B 1 100 ? 47.895 -9.964 60.553 1.00 35.14 86 ALA B N 1
ATOM 3542 C CA . ALA B 1 100 ? 46.909 -9.418 61.512 1.00 35.42 86 ALA B CA 1
ATOM 3543 C C . ALA B 1 100 ? 45.965 -8.465 60.778 1.00 32.08 86 ALA B C 1
ATOM 3544 O O . ALA B 1 100 ? 46.360 -7.881 59.811 1.00 30.23 86 ALA B O 1
ATOM 3546 N N . GLY B 1 101 ? 44.746 -8.312 61.269 1.00 32.58 87 GLY B N 1
ATOM 3547 C CA . GLY B 1 101 ? 43.754 -7.394 60.686 1.00 31.04 87 GLY B CA 1
ATOM 3548 C C . GLY B 1 101 ? 42.953 -6.765 61.790 1.00 31.36 87 GLY B C 1
ATOM 3549 O O . GLY B 1 101 ? 42.422 -7.500 62.611 1.00 31.67 87 GLY B O 1
ATOM 3550 N N . VAL B 1 102 ? 42.894 -5.428 61.799 1.00 30.65 88 VAL B N 1
ATOM 3551 C CA . VAL B 1 102 ? 42.221 -4.703 62.902 1.00 29.14 88 VAL B CA 1
ATOM 3552 C C . VAL B 1 102 ? 41.554 -3.487 62.282 1.00 28.31 88 VAL B C 1
ATOM 3553 O O . VAL B 1 102 ? 42.215 -2.752 61.550 1.00 27.51 88 VAL B O 1
ATOM 3557 N N . ILE B 1 103 ? 40.251 -3.342 62.521 1.00 29.36 89 ILE B N 1
ATOM 3558 C CA . ILE B 1 103 ? 39.496 -2.136 62.077 1.00 28.28 89 ILE B CA 1
ATOM 3559 C C . ILE B 1 103 ? 38.920 -1.428 63.307 1.00 28.93 89 ILE B C 1
ATOM 3560 O O . ILE B 1 103 ? 38.758 -2.083 64.347 1.00 29.24 89 ILE B O 1
ATOM 3565 N N . ASN B 1 104 ? 38.640 -0.132 63.171 1.00 29.26 90 ASN B N 1
ATOM 3566 C CA . ASN B 1 104 ? 37.872 0.604 64.204 1.00 29.86 90 ASN B CA 1
ATOM 3567 C C . ASN B 1 104 ? 36.542 1.074 63.612 1.00 30.65 90 ASN B C 1
ATOM 3568 O O . ASN B 1 104 ? 36.507 1.418 62.425 1.00 31.45 90 ASN B O 1
ATOM 3573 N N . VAL B 1 105 ? 35.507 1.078 64.450 1.00 32.96 91 VAL B N 1
ATOM 3574 C CA . VAL B 1 105 ? 34.112 1.423 64.054 1.00 34.22 91 VAL B CA 1
ATOM 3575 C C . VAL B 1 105 ? 33.571 2.435 65.059 1.00 36.63 91 VAL B C 1
ATOM 3576 O O . VAL B 1 105 ? 33.978 2.440 66.222 1.00 35.08 91 VAL B O 1
ATOM 3580 N N . PRO B 1 106 ? 32.655 3.330 64.628 1.00 38.98 92 PRO B N 1
ATOM 3581 C CA . PRO B 1 106 ? 32.168 4.399 65.497 1.00 41.59 92 PRO B CA 1
ATOM 3582 C C . PRO B 1 106 ? 30.997 3.952 66.377 1.00 42.79 92 PRO B C 1
ATOM 3583 O O . PRO B 1 106 ? 29.929 4.525 66.336 1.00 42.99 92 PRO B O 1
ATOM 3587 N N . GLY B 1 107 ? 31.226 2.946 67.214 1.00 41.74 93 GLY B N 1
ATOM 3588 C CA . GLY B 1 107 ? 30.199 2.472 68.143 1.00 44.54 93 GLY B CA 1
ATOM 3589 C C . GLY B 1 107 ? 30.771 1.433 69.080 1.00 43.53 93 GLY B C 1
ATOM 3590 O O . GLY B 1 107 ? 31.972 1.156 69.042 1.00 41.44 93 GLY B O 1
ATOM 3591 N N . PRO B 1 108 ? 29.932 0.853 69.942 1.00 47.02 94 PRO B N 1
ATOM 3592 C CA . PRO B 1 108 ? 30.396 -0.103 70.934 1.00 48.04 94 PRO B CA 1
ATOM 3593 C C . PRO B 1 108 ? 30.774 -1.423 70.266 1.00 46.93 94 PRO B C 1
ATOM 3594 O O . PRO B 1 108 ? 30.170 -1.791 69.222 1.00 46.73 94 PRO B O 1
ATOM 3598 N N . VAL B 1 109 ? 31.734 -2.113 70.857 1.00 45.28 95 VAL B N 1
ATOM 3599 C CA . VAL B 1 109 ? 32.174 -3.439 70.354 1.00 45.80 95 VAL B CA 1
ATOM 3600 C C . VAL B 1 109 ? 32.189 -4.370 71.558 1.00 47.68 95 VAL B C 1
ATOM 3601 O O . VAL B 1 109 ? 32.674 -3.942 72.617 1.00 49.39 95 VAL B O 1
ATOM 3605 N N . THR B 1 110 ? 31.677 -5.589 71.413 1.00 49.49 96 THR B N 1
ATOM 3606 C CA . THR B 1 110 ? 31.799 -6.666 72.428 1.00 51.10 96 THR B CA 1
ATOM 3607 C C . THR B 1 110 ? 32.737 -7.755 71.893 1.00 51.04 96 THR B C 1
ATOM 3608 O O . THR B 1 110 ? 32.744 -8.005 70.671 1.00 50.32 96 THR B O 1
ATOM 3612 N N . GLY B 1 111 ? 33.532 -8.342 72.787 1.00 52.38 97 GLY B N 1
ATOM 3613 C CA . GLY B 1 111 ? 34.437 -9.471 72.503 1.00 53.37 97 GLY B CA 1
ATOM 3614 C C . GLY B 1 111 ? 35.457 -9.149 71.428 1.00 49.93 97 GLY B C 1
ATOM 3615 O O . GLY B 1 111 ? 35.972 -10.107 70.823 1.00 50.53 97 GLY B O 1
ATOM 3616 N N . GLY B 1 112 ? 35.698 -7.859 71.142 1.00 48.74 98 GLY B N 1
ATOM 3617 C CA . GLY B 1 112 ? 36.571 -7.404 70.039 1.00 44.25 98 GLY B CA 1
ATOM 3618 C C . GLY B 1 112 ? 36.093 -7.963 68.713 1.00 44.45 98 GLY B C 1
ATOM 3619 O O . GLY B 1 112 ? 36.918 -8.079 67.762 1.00 46.21 98 GLY B O 1
ATOM 3620 N N . ALA B 1 113 ? 34.803 -8.274 68.585 1.00 43.75 99 ALA B N 1
ATOM 3621 C CA . ALA B 1 113 ? 34.322 -9.125 67.479 1.00 45.01 99 ALA B CA 1
ATOM 3622 C C . ALA B 1 113 ? 32.986 -8.644 66.915 1.00 45.16 99 ALA B C 1
ATOM 3623 O O . ALA B 1 113 ? 32.665 -9.059 65.798 1.00 44.88 99 ALA B O 1
ATOM 3625 N N . VAL B 1 114 ? 32.190 -7.916 67.704 1.00 45.14 100 VAL B N 1
ATOM 3626 C CA . VAL B 1 114 ? 30.803 -7.578 67.295 1.00 46.10 100 VAL B CA 1
ATOM 3627 C C . VAL B 1 114 ? 30.582 -6.082 67.557 1.00 45.95 100 VAL B C 1
ATOM 3628 O O . VAL B 1 114 ? 30.496 -5.681 68.728 1.00 45.84 100 VAL B O 1
ATOM 3632 N N . GLY B 1 115 ? 30.468 -5.291 66.494 1.00 45.74 101 GLY B N 1
ATOM 3633 C CA . GLY B 1 115 ? 30.373 -3.824 66.604 1.00 45.33 101 GLY B CA 1
ATOM 3634 C C . GLY B 1 115 ? 28.987 -3.321 66.303 1.00 45.43 101 GLY B C 1
ATOM 3635 O O . GLY B 1 115 ? 28.399 -3.747 65.284 1.00 47.49 101 GLY B O 1
ATOM 3636 N N . GLY B 1 116 ? 28.492 -2.391 67.117 1.00 45.93 102 GLY B N 1
ATOM 3637 C CA . GLY B 1 116 ? 27.217 -1.689 66.867 1.00 47.90 102 GLY B CA 1
ATOM 3638 C C . GLY B 1 116 ? 26.198 -2.070 67.929 1.00 52.50 102 GLY B C 1
ATOM 3639 O O . GLY B 1 116 ? 26.547 -2.780 68.857 1.00 55.68 102 GLY B O 1
ATOM 3640 N N . PRO B 1 117 ? 24.922 -1.636 67.845 1.00 55.48 103 PRO B N 1
ATOM 3641 C CA . PRO B 1 117 ? 24.429 -0.778 66.770 1.00 56.18 103 PRO B CA 1
ATOM 3642 C C . PRO B 1 117 ? 25.119 0.588 66.762 1.00 56.30 103 PRO B C 1
ATOM 3643 O O . PRO B 1 117 ? 25.726 0.980 67.764 1.00 54.83 103 PRO B O 1
ATOM 3647 N N . PHE B 1 118 ? 25.021 1.257 65.621 1.00 55.53 104 PHE B N 1
ATOM 3648 C CA . PHE B 1 118 ? 25.657 2.559 65.355 1.00 55.24 104 PHE B CA 1
ATOM 3649 C C . PHE B 1 118 ? 24.573 3.626 65.235 1.00 58.64 104 PHE B C 1
ATOM 3650 O O . PHE B 1 118 ? 23.523 3.339 64.659 1.00 58.26 104 PHE B O 1
ATOM 3658 N N . ASN B 1 119 ? 24.881 4.830 65.716 1.00 63.82 105 ASN B N 1
ATOM 3659 C CA . ASN B 1 119 ? 24.015 6.030 65.594 1.00 69.45 105 ASN B CA 1
ATOM 3660 C C . ASN B 1 119 ? 23.884 6.418 64.125 1.00 71.30 105 ASN B C 1
ATOM 3661 O O . ASN B 1 119 ? 22.791 6.822 63.772 1.00 72.03 105 ASN B O 1
ATOM 3666 N N . ASN B 1 120 ? 24.946 6.288 63.311 1.00 69.61 106 ASN B N 1
ATOM 3667 C CA . ASN B 1 120 ? 25.002 6.899 61.951 1.00 72.15 106 ASN B CA 1
ATOM 3668 C C . ASN B 1 120 ? 25.138 5.852 60.836 1.00 68.18 106 ASN B C 1
ATOM 3669 O O . ASN B 1 120 ? 25.355 6.275 59.682 1.00 71.70 106 ASN B O 1
ATOM 3674 N N . LEU B 1 121 ? 25.004 4.556 61.132 1.00 63.79 107 LEU B N 1
ATOM 3675 C CA . LEU B 1 121 ? 25.119 3.464 60.124 1.00 60.28 107 LEU B CA 1
ATOM 3676 C C . LEU B 1 121 ? 24.174 2.320 60.477 1.00 62.35 107 LEU B C 1
ATOM 3677 O O . LEU B 1 121 ? 23.935 2.081 61.692 1.00 62.25 107 LEU B O 1
ATOM 3682 N N . LYS B 1 122 ? 23.725 1.604 59.445 1.00 61.03 108 LYS B N 1
ATOM 3683 C CA . LYS B 1 122 ? 22.848 0.421 59.609 1.00 64.64 108 LYS B CA 1
ATOM 3684 C C . LYS B 1 122 ? 23.725 -0.825 59.732 1.00 60.90 108 LYS B C 1
ATOM 3685 O O . LYS B 1 122 ? 24.821 -0.842 59.152 1.00 61.20 108 LYS B O 1
ATOM 3691 N N . GLY B 1 123 ? 23.234 -1.819 60.469 1.00 59.39 109 GLY B N 1
ATOM 3692 C CA . GLY B 1 123 ? 23.815 -3.170 60.499 1.00 57.79 109 GLY B CA 1
ATOM 3693 C C . GLY B 1 123 ? 24.797 -3.321 61.639 1.00 53.73 109 GLY B C 1
ATOM 3694 O O . GLY B 1 123 ? 24.964 -2.394 62.461 1.00 51.33 109 GLY B O 1
ATOM 3695 N N . ILE B 1 124 ? 25.409 -4.488 61.695 1.00 53.21 110 ILE B N 1
ATOM 3696 C CA . ILE B 1 124 ? 26.318 -4.881 62.799 1.00 50.66 110 ILE B CA 1
ATOM 3697 C C . ILE B 1 124 ? 27.631 -5.317 62.152 1.00 48.00 110 ILE B C 1
ATOM 3698 O O . ILE B 1 124 ? 27.578 -6.049 61.130 1.00 48.47 110 ILE B O 1
ATOM 3703 N N . ALA B 1 125 ? 28.773 -4.854 62.680 1.00 44.35 111 ALA B N 1
ATOM 3704 C CA . ALA B 1 125 ? 30.106 -5.290 62.226 1.00 42.49 111 ALA B CA 1
ATOM 3705 C C . ALA B 1 125 ? 30.441 -6.643 62.867 1.00 44.84 111 ALA B C 1
ATOM 3706 O O . ALA B 1 125 ? 30.493 -6.709 64.094 1.00 44.77 111 ALA B O 1
ATOM 3708 N N . ARG B 1 126 ? 30.589 -7.710 62.072 1.00 46.44 112 ARG B N 1
ATOM 3709 C CA . ARG B 1 126 ? 30.827 -9.074 62.612 1.00 47.94 112 ARG B CA 1
ATOM 3710 C C . ARG B 1 126 ? 32.150 -9.624 62.100 1.00 45.40 112 ARG B C 1
ATOM 3711 O O . ARG B 1 126 ? 32.210 -10.004 60.928 1.00 46.19 112 ARG B O 1
ATOM 3719 N N . LEU B 1 127 ? 33.146 -9.709 62.970 1.00 45.62 113 LEU B N 1
ATOM 3720 C CA . LEU B 1 127 ? 34.495 -10.207 62.604 1.00 46.38 113 LEU B CA 1
ATOM 3721 C C . LEU B 1 127 ? 34.363 -11.642 62.047 1.00 49.59 113 LEU B C 1
ATOM 3722 O O . LEU B 1 127 ? 35.075 -11.943 61.076 1.00 48.76 113 LEU B O 1
ATOM 3727 N N . SER B 1 128 ? 33.445 -12.463 62.589 1.00 52.41 114 SER B N 1
ATOM 3728 C CA . SER B 1 128 ? 33.184 -13.861 62.134 1.00 55.06 114 SER B CA 1
ATOM 3729 C C . SER B 1 128 ? 32.779 -13.880 60.642 1.00 55.81 114 SER B C 1
ATOM 3730 O O . SER B 1 128 ? 33.006 -14.947 59.991 1.00 57.59 114 SER B O 1
ATOM 3733 N N . ASP B 1 129 ? 32.256 -12.765 60.094 1.00 52.83 115 ASP B N 1
ATOM 3734 C CA . ASP B 1 129 ? 31.810 -12.634 58.676 1.00 54.86 115 ASP B CA 1
ATOM 3735 C C . ASP B 1 129 ? 32.942 -12.107 57.789 1.00 52.59 115 ASP B C 1
ATOM 3736 O O . ASP B 1 129 ? 32.723 -11.983 56.556 1.00 53.83 115 ASP B O 1
ATOM 3741 N N . TYR B 1 130 ? 34.090 -11.739 58.353 1.00 49.25 116 TYR B N 1
ATOM 3742 C CA . TYR B 1 130 ? 35.170 -11.142 57.538 1.00 47.82 116 TYR B CA 1
ATOM 3743 C C . TYR B 1 130 ? 36.093 -12.216 56.986 1.00 48.34 116 TYR B C 1
ATOM 3744 O O . TYR B 1 130 ? 36.278 -13.274 57.575 1.00 50.38 116 TYR B O 1
ATOM 3753 N N . PRO B 1 131 ? 36.707 -11.980 55.813 1.00 49.35 117 PRO B N 1
ATOM 3754 C CA . PRO B 1 131 ? 37.565 -12.996 55.219 1.00 51.49 117 PRO B CA 1
ATOM 3755 C C . PRO B 1 131 ? 38.844 -13.179 56.041 1.00 50.08 117 PRO B C 1
ATOM 3756 O O . PRO B 1 131 ? 39.537 -12.182 56.382 1.00 45.02 117 PRO B O 1
ATOM 3760 N N . LYS B 1 132 ? 39.168 -14.437 56.328 1.00 48.77 118 LYS B N 1
ATOM 3761 C CA . LYS B 1 132 ? 40.336 -14.790 57.163 1.00 50.79 118 LYS B CA 1
ATOM 3762 C C . LYS B 1 132 ? 41.631 -14.352 56.474 1.00 48.23 118 LYS B C 1
ATOM 3763 O O . LYS B 1 132 ? 42.639 -14.241 57.141 1.00 47.88 118 LYS B O 1
ATOM 3769 N N . ALA B 1 133 ? 41.612 -14.087 55.175 1.00 47.65 119 ALA B N 1
ATOM 3770 C CA . ALA B 1 133 ? 42.803 -13.645 54.408 1.00 47.62 119 ALA B CA 1
ATOM 3771 C C . ALA B 1 133 ? 43.262 -12.279 54.934 1.00 45.31 119 ALA B C 1
ATOM 3772 O O . ALA B 1 133 ? 44.483 -12.019 54.974 1.00 47.05 119 ALA B O 1
ATOM 3774 N N . LEU B 1 134 ? 42.304 -11.410 55.285 1.00 42.00 120 LEU B N 1
ATOM 3775 C CA . LEU B 1 134 ? 42.595 -10.033 55.781 1.00 37.43 120 LEU B CA 1
ATOM 3776 C C . LEU B 1 134 ? 42.550 -10.027 57.315 1.00 36.68 120 LEU B C 1
ATOM 3777 O O . LEU B 1 134 ? 43.142 -9.150 57.921 1.00 33.98 120 LEU B O 1
ATOM 3782 N N . PHE B 1 135 ? 41.897 -11.010 57.937 1.00 37.33 121 PHE B N 1
ATOM 3783 C CA . PHE B 1 135 ? 41.675 -11.082 59.393 1.00 37.42 121 PHE B CA 1
ATOM 3784 C C . PHE B 1 135 ? 42.105 -12.463 59.894 1.00 40.25 121 PHE B C 1
ATOM 3785 O O . PHE B 1 135 ? 41.263 -13.320 60.171 1.00 44.04 121 PHE B O 1
ATOM 3793 N N . PRO B 1 136 ? 43.424 -12.751 59.958 1.00 41.54 122 PRO B N 1
ATOM 3794 C CA . PRO B 1 136 ? 43.865 -14.092 60.354 1.00 44.62 122 PRO B CA 1
ATOM 3795 C C . PRO B 1 136 ? 43.406 -14.460 61.766 1.00 46.91 122 PRO B C 1
ATOM 3796 O O . PRO B 1 136 ? 43.430 -13.624 62.663 1.00 48.29 122 PRO B O 1
ATOM 3800 N N . PRO B 1 137 ? 43.124 -15.764 62.024 1.00 51.47 123 PRO B N 1
ATOM 3801 C CA . PRO B 1 137 ? 42.640 -16.240 63.332 1.00 52.82 123 PRO B CA 1
ATOM 3802 C C . PRO B 1 137 ? 43.648 -15.996 64.488 1.00 53.34 123 PRO B C 1
ATOM 3803 O O . PRO B 1 137 ? 44.897 -16.180 64.329 1.00 55.54 123 PRO B O 1
ATOM 3807 N N . GLY B 1 138 ? 43.095 -15.486 65.588 1.00 54.15 124 GLY B N 1
ATOM 3808 C CA . GLY B 1 138 ? 43.786 -15.106 66.835 1.00 54.57 124 GLY B CA 1
ATOM 3809 C C . GLY B 1 138 ? 44.633 -13.850 66.731 1.00 53.21 124 GLY B C 1
ATOM 3810 O O . GLY B 1 138 ? 45.399 -13.580 67.705 1.00 52.02 124 GLY B O 1
ATOM 3811 N N . ARG B 1 139 ? 44.580 -13.152 65.580 1.00 50.78 125 ARG B N 1
ATOM 3812 C CA . ARG B 1 139 ? 45.456 -11.995 65.288 1.00 47.66 125 ARG B CA 1
ATOM 3813 C C . ARG B 1 139 ? 44.556 -10.905 64.731 1.00 46.92 125 ARG B C 1
ATOM 3814 O O . ARG B 1 139 ? 45.090 -10.046 63.965 1.00 45.03 125 ARG B O 1
ATOM 3822 N N . SER B 1 140 ? 43.260 -10.915 65.066 1.00 43.24 126 SER B N 1
ATOM 3823 C CA . SER B 1 140 ? 42.331 -9.937 64.439 1.00 42.47 126 SER B CA 1
ATOM 3824 C C . SER B 1 140 ? 41.386 -9.347 65.466 1.00 39.31 126 SER B C 1
ATOM 3825 O O . SER B 1 140 ? 41.063 -10.046 66.384 1.00 37.62 126 SER B O 1
ATOM 3828 N N . ALA B 1 141 ? 40.907 -8.124 65.223 1.00 35.61 127 ALA B N 1
ATOM 3829 C CA . ALA B 1 141 ? 39.962 -7.474 66.139 1.00 35.53 127 ALA B CA 1
ATOM 3830 C C . ALA B 1 141 ? 39.219 -6.333 65.450 1.00 34.00 127 ALA B C 1
ATOM 3831 O O . ALA B 1 141 ? 39.693 -5.780 64.455 1.00 33.91 127 ALA B O 1
ATOM 3833 N N . ILE B 1 142 ? 38.046 -6.061 66.008 1.00 36.89 128 ILE B N 1
ATOM 3834 C CA . ILE B 1 142 ? 37.286 -4.808 65.797 1.00 35.00 128 ILE B CA 1
ATOM 3835 C C . ILE B 1 142 ? 37.413 -4.001 67.086 1.00 34.44 128 ILE B C 1
ATOM 3836 O O . ILE B 1 142 ? 37.192 -4.523 68.183 1.00 37.25 128 ILE B O 1
ATOM 3841 N N . LEU B 1 143 ? 37.760 -2.739 66.934 1.00 34.02 129 LEU B N 1
ATOM 3842 C CA . LEU B 1 143 ? 37.960 -1.756 68.021 1.00 34.54 129 LEU B CA 1
ATOM 3843 C C . LEU B 1 143 ? 36.894 -0.670 67.944 1.00 34.51 129 LEU B C 1
ATOM 3844 O O . LEU B 1 143 ? 36.497 -0.262 66.855 1.00 32.05 129 LEU B O 1
ATOM 3849 N N . ASN B 1 144 ? 36.503 -0.173 69.104 1.00 37.32 130 ASN B N 1
ATOM 3850 C CA . ASN B 1 144 ? 35.784 1.112 69.172 1.00 38.26 130 ASN B CA 1
ATOM 3851 C C . ASN B 1 144 ? 36.758 2.220 68.772 1.00 37.33 130 ASN B C 1
ATOM 3852 O O . ASN B 1 144 ? 37.984 2.101 69.074 1.00 36.53 130 ASN B O 1
ATOM 3857 N N . ASP B 1 145 ? 36.277 3.287 68.148 1.00 36.76 131 ASP B N 1
ATOM 3858 C CA . ASP B 1 145 ? 37.172 4.355 67.639 1.00 39.32 131 ASP B CA 1
ATOM 3859 C C . ASP B 1 145 ? 38.017 4.974 68.769 1.00 36.51 131 ASP B C 1
ATOM 3860 O O . ASP B 1 145 ? 39.203 5.302 68.501 1.00 34.99 131 ASP B O 1
ATOM 3865 N N . LEU B 1 146 ? 37.471 5.141 69.974 1.00 40.14 132 LEU B N 1
ATOM 3866 C CA . LEU B 1 146 ? 38.194 5.767 71.114 1.00 39.97 132 LEU B CA 1
ATOM 3867 C C . LEU B 1 146 ? 39.363 4.881 71.540 1.00 38.55 132 LEU B C 1
ATOM 3868 O O . LEU B 1 146 ? 40.449 5.375 71.959 1.00 38.84 132 LEU B O 1
ATOM 3873 N N . GLU B 1 147 ? 39.112 3.590 71.561 1.00 38.13 133 GLU B N 1
ATOM 3874 C CA . GLU B 1 147 ? 40.175 2.630 71.886 1.00 39.34 133 GLU B CA 1
ATOM 3875 C C . GLU B 1 147 ? 41.280 2.736 70.829 1.00 36.56 133 GLU B C 1
ATOM 3876 O O . GLU B 1 147 ? 42.437 2.805 71.194 1.00 35.71 133 GLU B O 1
ATOM 3882 N N . ALA B 1 148 ? 40.941 2.664 69.543 1.00 32.00 134 ALA B N 1
ATOM 3883 C CA . ALA B 1 148 ? 41.915 2.834 68.442 1.00 31.46 134 ALA B CA 1
ATOM 3884 C C . ALA B 1 148 ? 42.710 4.111 68.642 1.00 31.03 134 ALA B C 1
ATOM 3885 O O . ALA B 1 148 ? 43.950 4.080 68.579 1.00 28.39 134 ALA B O 1
ATOM 3887 N N . GLY B 1 149 ? 42.045 5.256 68.937 1.00 29.71 135 GLY B N 1
ATOM 3888 C CA . GLY B 1 149 ? 42.789 6.509 69.079 1.00 29.11 135 GLY B CA 1
ATOM 3889 C C . GLY B 1 149 ? 43.812 6.452 70.200 1.00 26.44 135 GLY B C 1
ATOM 3890 O O . GLY B 1 149 ? 44.920 6.958 70.035 1.00 26.60 135 GLY B O 1
ATOM 3891 N N . GLY B 1 150 ? 43.469 5.834 71.322 1.00 27.16 136 GLY B N 1
ATOM 3892 C CA . GLY B 1 150 ? 44.435 5.750 72.426 1.00 27.27 136 GLY B CA 1
ATOM 3893 C C . GLY B 1 150 ? 45.593 4.822 72.052 1.00 26.53 136 GLY B C 1
ATOM 3894 O O . GLY B 1 150 ? 46.703 5.125 72.390 1.00 26.59 136 GLY B O 1
ATOM 3895 N N . PHE B 1 151 ? 45.316 3.728 71.350 1.00 27.01 137 PHE B N 1
ATOM 3896 C CA . PHE B 1 151 ? 46.425 2.850 70.873 1.00 28.81 137 PHE B CA 1
ATOM 3897 C C . PHE B 1 151 ? 47.317 3.656 69.944 1.00 27.12 137 PHE B C 1
ATOM 3898 O O . PHE B 1 151 ? 48.513 3.379 69.843 1.00 27.96 137 PHE B O 1
ATOM 3906 N N . GLY B 1 152 ? 46.720 4.583 69.208 1.00 26.21 138 GLY B N 1
ATOM 3907 C CA . GLY B 1 152 ? 47.470 5.409 68.239 1.00 26.81 138 GLY B CA 1
ATOM 3908 C C . GLY B 1 152 ? 48.476 6.294 68.949 1.00 25.28 138 GLY B C 1
ATOM 3909 O O . GLY B 1 152 ? 49.633 6.482 68.484 1.00 26.00 138 GLY B O 1
ATOM 3910 N N . VAL B 1 153 ? 48.040 6.860 70.090 1.00 26.39 139 VAL B N 1
ATOM 3911 C CA . VAL B 1 153 ? 48.953 7.699 70.902 1.00 23.60 139 VAL B CA 1
ATOM 3912 C C . VAL B 1 153 ? 50.148 6.820 71.337 1.00 24.86 139 VAL B C 1
ATOM 3913 O O . VAL B 1 153 ? 51.337 7.246 71.273 1.00 25.31 139 VAL B O 1
ATOM 3917 N N . LEU B 1 154 ? 49.877 5.605 71.789 1.00 24.72 140 LEU B N 1
ATOM 3918 C CA . LEU B 1 154 ? 50.929 4.631 72.192 1.00 26.62 140 LEU B CA 1
ATOM 3919 C C . LEU B 1 154 ? 51.837 4.347 70.990 1.00 28.01 140 LEU B C 1
ATOM 3920 O O . LEU B 1 154 ? 53.060 4.299 71.159 1.00 28.01 140 LEU B O 1
ATOM 3925 N N . ALA B 1 155 ? 51.276 4.161 69.791 1.00 28.53 141 ALA B N 1
ATOM 3926 C CA . ALA B 1 155 ? 52.058 3.870 68.561 1.00 29.77 141 ALA B CA 1
ATOM 3927 C C . ALA B 1 155 ? 53.066 4.972 68.293 1.00 29.67 141 ALA B C 1
ATOM 3928 O O . ALA B 1 155 ? 54.234 4.689 67.942 1.00 29.81 141 ALA B O 1
ATOM 3930 N N . VAL B 1 156 ? 52.649 6.221 68.396 1.00 27.86 142 VAL B N 1
ATOM 3931 C CA . VAL B 1 156 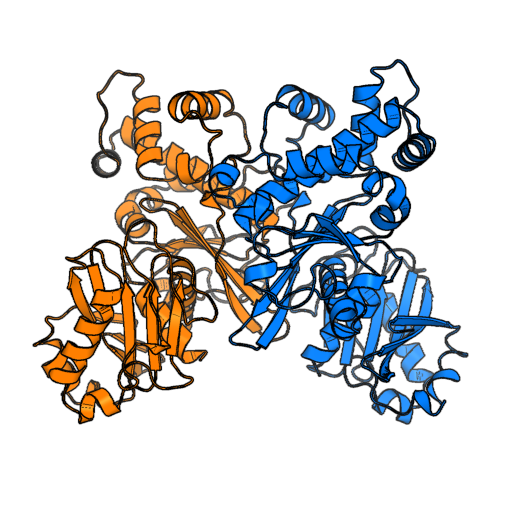? 53.553 7.378 68.159 1.00 29.61 142 VAL B CA 1
ATOM 3932 C C . VAL B 1 156 ? 54.700 7.296 69.158 1.00 28.44 142 VAL B C 1
ATOM 3933 O O . VAL B 1 156 ? 55.828 7.510 68.754 1.00 29.64 142 VAL B O 1
ATOM 3937 N N . SER B 1 157 ? 54.396 7.103 70.443 1.00 25.50 143 SER B N 1
ATOM 3938 C CA . SER B 1 157 ? 55.447 7.048 71.481 1.00 27.18 143 SER B CA 1
ATOM 3939 C C . SER B 1 157 ? 56.434 5.922 71.152 1.00 28.51 143 SER B C 1
ATOM 3940 O O . SER B 1 157 ? 57.637 6.180 71.195 1.00 28.84 143 SER B O 1
ATOM 3943 N N . ASP B 1 158 ? 55.922 4.747 70.827 1.00 30.75 144 ASP B N 1
ATOM 3944 C CA . ASP B 1 158 ? 56.734 3.531 70.518 1.00 33.40 144 ASP B CA 1
ATOM 3945 C C . ASP B 1 158 ? 57.679 3.789 69.331 1.00 35.54 144 ASP B C 1
ATOM 3946 O O . ASP B 1 158 ? 58.790 3.194 69.297 1.00 36.21 144 ASP B O 1
ATOM 3951 N N . ALA B 1 159 ? 57.258 4.608 68.360 1.00 32.48 145 ALA B N 1
ATOM 3952 C CA . ALA B 1 159 ? 58.022 4.887 67.146 1.00 33.74 145 ALA B CA 1
ATOM 3953 C C . ALA B 1 159 ? 59.002 6.023 67.420 1.00 35.53 145 ALA B C 1
ATOM 3954 O O . ALA B 1 159 ? 59.683 6.425 66.459 1.00 33.74 145 ALA B O 1
ATOM 3956 N N . HIS B 1 160 ? 59.071 6.514 68.663 1.00 34.17 146 HIS B N 1
ATOM 3957 C CA . HIS B 1 160 ? 60.100 7.490 69.130 1.00 34.22 146 HIS B CA 1
ATOM 3958 C C . HIS B 1 160 ? 59.815 8.913 68.624 1.00 33.59 146 HIS B C 1
ATOM 3959 O O . HIS B 1 160 ? 60.714 9.761 68.740 1.00 36.31 146 HIS B O 1
ATOM 3966 N N . VAL B 1 161 ? 58.618 9.177 68.098 1.00 32.95 147 VAL B N 1
ATOM 3967 C CA . VAL B 1 161 ? 58.362 10.479 67.408 1.00 33.56 147 VAL B CA 1
ATOM 3968 C C . VAL B 1 161 ? 57.264 11.270 68.136 1.00 28.69 147 VAL B C 1
ATOM 3969 O O . VAL B 1 161 ? 56.573 12.062 67.476 1.00 29.73 147 VAL B O 1
ATOM 3973 N N . PHE B 1 162 ? 57.141 11.085 69.451 1.00 29.42 148 PHE B N 1
ATOM 3974 C CA . PHE B 1 162 ? 56.108 11.819 70.230 1.00 28.32 148 PHE B CA 1
ATOM 3975 C C . PHE B 1 162 ? 56.338 13.329 70.088 1.00 28.02 148 PHE B C 1
ATOM 3976 O O . PHE B 1 162 ? 55.357 14.069 69.953 1.00 29.77 148 PHE B O 1
ATOM 3984 N N . SER B 1 163 ? 57.601 13.762 70.112 1.00 29.05 149 SER B N 1
ATOM 3985 C CA . SER B 1 163 ? 57.934 15.210 70.039 1.00 30.98 149 SER B CA 1
ATOM 3986 C C . SER B 1 163 ? 57.670 15.775 68.635 1.00 32.59 149 SER B C 1
ATOM 3987 O O . SER B 1 163 ? 57.603 17.004 68.512 1.00 32.70 149 SER B O 1
ATOM 3990 N N . GLU B 1 164 ? 57.541 14.913 67.622 1.00 32.00 150 GLU B N 1
ATOM 3991 C CA . GLU B 1 164 ? 57.174 15.362 66.262 1.00 32.31 150 GLU B CA 1
ATOM 3992 C C . GLU B 1 164 ? 55.670 15.613 66.158 1.00 31.27 150 GLU B C 1
ATOM 3993 O O . GLU B 1 164 ? 55.246 16.510 65.397 1.00 30.62 150 GLU B O 1
ATOM 3999 N N . TYR B 1 165 ? 54.854 14.830 66.852 1.00 28.08 151 TYR B N 1
ATOM 4000 C CA . TYR B 1 165 ? 53.378 14.859 66.644 1.00 26.24 151 TYR B CA 1
ATOM 4001 C C . TYR B 1 165 ? 52.660 15.601 67.776 1.00 26.42 151 TYR B C 1
ATOM 4002 O O . TYR B 1 165 ? 51.530 16.050 67.510 1.00 25.55 151 TYR B O 1
ATOM 4011 N N . PHE B 1 166 ? 53.296 15.770 68.932 1.00 26.77 152 PHE B N 1
ATOM 4012 C CA . PHE B 1 166 ? 52.657 16.407 70.122 1.00 27.21 152 PHE B CA 1
ATOM 4013 C C . PHE B 1 166 ? 53.550 17.545 70.623 1.00 29.79 152 PHE B C 1
ATOM 4014 O O . PHE B 1 166 ? 54.759 17.378 70.626 1.00 33.13 152 PHE B O 1
ATOM 4022 N N . GLY B 1 167 ? 52.914 18.650 70.966 1.00 26.76 153 GLY B N 1
ATOM 4023 C CA . GLY B 1 167 ? 53.526 19.850 71.540 1.00 29.35 153 GLY B CA 1
ATOM 4024 C C . GLY B 1 167 ? 53.162 19.984 73.012 1.00 25.88 153 GLY B C 1
ATOM 4025 O O . GLY B 1 167 ? 52.000 19.835 73.357 1.00 25.32 153 GLY B O 1
ATOM 4026 N N . VAL B 1 168 ? 54.128 20.348 73.844 1.00 25.11 154 VAL B N 1
ATOM 4027 C CA . VAL B 1 168 ? 53.836 20.601 75.272 1.00 23.77 154 VAL B CA 1
ATOM 4028 C C . VAL B 1 168 ? 53.106 21.938 75.363 1.00 25.26 154 VAL B C 1
ATOM 4029 O O . VAL B 1 168 ? 53.648 22.972 74.900 1.00 24.50 154 VAL B O 1
ATOM 4033 N N . MET B 1 169 ? 51.964 21.985 76.010 1.00 22.33 155 MET B N 1
ATOM 4034 C CA . MET B 1 169 ? 51.259 23.236 76.394 1.00 23.04 155 MET B CA 1
ATOM 4035 C C . MET B 1 169 ? 51.853 23.756 77.692 1.00 23.40 155 MET B C 1
ATOM 4036 O O . MET B 1 169 ? 52.252 24.922 77.742 1.00 23.81 155 MET B O 1
ATOM 4041 N N . TRP B 1 170 ? 52.005 22.889 78.692 1.00 22.94 156 TRP B N 1
ATOM 4042 C CA . TRP B 1 170 ? 52.713 23.224 79.945 1.00 23.94 156 TRP B CA 1
ATOM 4043 C C . TRP B 1 170 ? 53.105 21.936 80.630 1.00 23.07 156 TRP B C 1
ATOM 4044 O O . TRP B 1 170 ? 52.377 20.947 80.519 1.00 23.00 156 TRP B O 1
ATOM 4055 N N . GLU B 1 171 ? 54.251 21.970 81.267 1.00 24.36 157 GLU B N 1
ATOM 4056 C CA . GLU B 1 171 ? 54.774 20.784 81.960 1.00 24.11 157 GLU B CA 1
ATOM 4057 C C . GLU B 1 171 ? 54.287 20.865 83.403 1.00 24.14 157 GLU B C 1
ATOM 4058 O O . GLU B 1 171 ? 54.588 21.838 84.146 1.00 24.60 157 GLU B O 1
ATOM 4064 N N . GLY B 1 172 ? 53.699 19.782 83.885 1.00 24.37 158 GLY B N 1
ATOM 4065 C CA . GLY B 1 172 ? 53.272 19.717 85.289 1.00 24.96 158 GLY B CA 1
ATOM 4066 C C . GLY B 1 172 ? 54.362 19.185 86.193 1.00 25.29 158 GLY B C 1
ATOM 4067 O O . GLY B 1 172 ? 55.495 18.853 85.694 1.00 27.10 158 GLY B O 1
ATOM 4068 N N . THR B 1 173 ? 54.143 19.270 87.505 1.00 23.31 159 THR B N 1
ATOM 4069 C CA . THR B 1 173 ? 55.180 18.972 88.498 1.00 23.73 159 THR B CA 1
ATOM 4070 C C . THR B 1 173 ? 55.558 17.491 88.452 1.00 23.75 159 THR B C 1
ATOM 4071 O O . THR B 1 173 ? 56.656 17.183 88.893 1.00 24.37 159 THR B O 1
ATOM 4075 N N . GLN B 1 174 ? 54.658 16.582 88.037 1.00 24.71 160 GLN B N 1
ATOM 4076 C CA . GLN B 1 174 ? 54.899 15.128 88.269 1.00 24.80 160 GLN B CA 1
ATOM 4077 C C . GLN B 1 174 ? 55.874 14.567 87.205 1.00 25.33 160 GLN B C 1
ATOM 4078 O O . GLN B 1 174 ? 56.547 13.593 87.526 1.00 25.53 160 GLN B O 1
ATOM 4084 N N . TRP B 1 175 ? 55.958 15.141 86.009 1.00 24.91 161 TRP B N 1
ATOM 4085 C CA . TRP B 1 175 ? 56.749 14.558 84.902 1.00 25.42 161 TRP B CA 1
ATOM 4086 C C . TRP B 1 175 ? 58.190 14.272 85.339 1.00 26.07 161 TRP B C 1
ATOM 4087 O O . TRP B 1 175 ? 58.657 13.131 85.173 1.00 26.97 161 TRP B O 1
ATOM 4098 N N . ARG B 1 176 ? 58.873 15.253 85.921 1.00 25.76 162 ARG B N 1
ATOM 4099 C CA . ARG B 1 176 ? 60.335 15.104 86.193 1.00 28.36 162 ARG B CA 1
ATOM 4100 C C . ARG B 1 176 ? 60.545 14.156 87.372 1.00 29.53 162 ARG B C 1
ATOM 4101 O O . ARG B 1 176 ? 61.661 13.656 87.539 1.00 30.40 162 ARG B O 1
ATOM 4109 N N . THR B 1 177 ? 59.523 13.862 88.141 1.00 29.89 163 THR B N 1
ATOM 4110 C CA . THR B 1 177 ? 59.568 12.876 89.246 1.00 32.42 163 THR B CA 1
ATOM 4111 C C . THR B 1 177 ? 59.539 11.452 88.692 1.00 34.87 163 THR B C 1
ATOM 4112 O O . THR B 1 177 ? 59.883 10.563 89.451 1.00 36.35 163 THR B O 1
ATOM 4116 N N . CYS B 1 178 ? 59.171 11.219 87.454 1.00 34.57 164 CYS B N 1
ATOM 4117 C CA . CYS B 1 178 ? 59.232 9.828 86.954 1.00 38.22 164 CYS B CA 1
ATOM 4118 C C . CYS B 1 178 ? 59.807 9.701 85.555 1.00 38.10 164 CYS B C 1
ATOM 4119 O O . CYS B 1 178 ? 59.938 8.561 85.091 1.00 37.31 164 CYS B O 1
ATOM 4122 N N . GLU B 1 179 ? 60.250 10.793 84.943 1.00 33.87 165 GLU B N 1
ATOM 4123 C CA . GLU B 1 179 ? 60.922 10.741 83.625 1.00 32.69 165 GLU B CA 1
ATOM 4124 C C . GLU B 1 179 ? 62.102 11.716 83.651 1.00 33.14 165 GLU B C 1
ATOM 4125 O O . GLU B 1 179 ? 61.899 12.874 84.054 1.00 31.91 165 GLU B O 1
ATOM 4131 N N . GLN B 1 180 ? 63.266 11.263 83.200 1.00 34.59 166 GLN B N 1
ATOM 4132 C CA . GLN B 1 180 ? 64.453 12.148 83.056 1.00 36.72 166 GLN B CA 1
ATOM 4133 C C . GLN B 1 180 ? 64.452 12.852 81.698 1.00 35.69 166 GLN B C 1
ATOM 4134 O O . GLN B 1 180 ? 65.120 13.899 81.580 1.00 35.91 166 GLN B O 1
ATOM 4140 N N . GLU B 1 181 ? 63.797 12.302 80.676 1.00 34.47 167 GLU B N 1
ATOM 4141 C CA . GLU B 1 181 ? 63.785 12.915 79.325 1.00 34.61 167 GLU B CA 1
ATOM 4142 C C . GLU B 1 181 ? 62.779 14.069 79.297 1.00 32.60 167 GLU B C 1
ATOM 4143 O O . GLU B 1 181 ? 61.921 14.213 80.189 1.00 30.91 167 GLU B O 1
ATOM 4149 N N . PRO B 1 182 ? 62.873 14.958 78.293 1.00 32.91 168 PRO B N 1
ATOM 4150 C CA . PRO B 1 182 ? 62.028 16.140 78.258 1.00 32.41 168 PRO B CA 1
ATOM 4151 C C . PRO B 1 182 ? 60.555 15.739 78.176 1.00 30.32 168 PRO B C 1
ATOM 4152 O O . PRO B 1 182 ? 60.178 14.755 77.567 1.00 28.58 168 PRO B O 1
ATOM 4156 N N . ALA B 1 183 ? 59.716 16.609 78.692 1.00 29.63 169 ALA B N 1
ATOM 4157 C CA . ALA B 1 183 ? 58.251 16.455 78.591 1.00 29.17 169 ALA B CA 1
ATOM 4158 C C . ALA B 1 183 ? 57.942 16.449 77.095 1.00 28.75 169 ALA B C 1
ATOM 4159 O O . ALA B 1 183 ? 58.642 17.160 76.282 1.00 28.82 169 ALA B O 1
ATOM 4161 N N . GLY B 1 184 ? 57.042 15.566 76.715 1.00 27.44 170 GLY B N 1
ATOM 4162 C CA . GLY B 1 184 ? 56.556 15.451 75.342 1.00 26.87 170 GLY B CA 1
ATOM 4163 C C . GLY B 1 184 ? 57.432 14.544 74.487 1.00 27.91 170 GLY B C 1
ATOM 4164 O O . GLY B 1 184 ? 57.163 14.520 73.298 1.00 28.70 170 GLY B O 1
ATOM 4165 N N . SER B 1 185 ? 58.498 13.945 75.019 1.00 29.62 171 SER B N 1
ATOM 4166 C CA . SER B 1 185 ? 59.422 13.119 74.229 1.00 30.57 171 SER B CA 1
ATOM 4167 C C . SER B 1 185 ? 58.913 11.685 74.124 1.00 30.73 171 SER B C 1
ATOM 4168 O O . SER B 1 185 ? 59.428 10.948 73.239 1.00 30.61 171 SER B O 1
ATOM 4171 N N . VAL B 1 186 ? 58.025 11.280 75.025 1.00 27.57 172 VAL B N 1
ATOM 4172 C CA . VAL B 1 186 ? 57.536 9.895 75.153 1.00 28.56 172 VAL B CA 1
ATOM 4173 C C . VAL B 1 186 ? 56.182 10.017 75.854 1.00 25.78 172 VAL B C 1
ATOM 4174 O O . VAL B 1 186 ? 55.948 11.043 76.514 1.00 25.32 172 VAL B O 1
ATOM 4178 N N . ILE B 1 187 ? 55.353 8.975 75.799 1.00 24.80 173 ILE B N 1
ATOM 4179 C CA . ILE B 1 187 ? 54.043 9.035 76.520 1.00 24.25 173 ILE B CA 1
ATOM 4180 C C . ILE B 1 187 ? 54.261 9.114 78.028 1.00 23.14 173 ILE B C 1
ATOM 4181 O O . ILE B 1 187 ? 53.477 9.874 78.648 1.00 23.38 173 ILE B O 1
ATOM 4186 N N . GLY B 1 188 ? 55.331 8.483 78.566 1.00 24.67 174 GLY B N 1
ATOM 4187 C CA . GLY B 1 188 ? 55.535 8.565 80.026 1.00 25.81 174 GLY B CA 1
ATOM 4188 C C . GLY B 1 188 ? 54.977 7.373 80.785 1.00 25.80 174 GLY B C 1
ATOM 4189 O O . GLY B 1 188 ? 53.858 6.868 80.456 1.00 26.04 174 GLY B O 1
ATOM 4190 N N . ARG B 1 189 ? 55.656 6.981 81.840 1.00 25.79 175 ARG B N 1
ATOM 4191 C CA . ARG B 1 189 ? 55.286 5.820 82.704 1.00 26.85 175 ARG B CA 1
ATOM 4192 C C . ARG B 1 189 ? 54.271 6.338 83.727 1.00 24.94 175 ARG B C 1
ATOM 4193 O O . ARG B 1 189 ? 54.561 6.412 84.921 1.00 26.02 175 ARG B O 1
ATOM 4201 N N . GLY B 1 190 ? 53.083 6.650 83.237 1.00 24.72 176 GLY B N 1
ATOM 4202 C CA . GLY B 1 190 ? 51.917 7.119 84.003 1.00 23.26 176 GLY B CA 1
ATOM 4203 C C . GLY B 1 190 ? 50.697 7.188 83.127 1.00 22.14 176 GLY B C 1
ATOM 4204 O O . GLY B 1 190 ? 50.775 7.032 81.926 1.00 22.06 176 GLY B O 1
ATOM 4205 N N . ARG B 1 191 ? 49.567 7.408 83.747 1.00 21.90 177 ARG B N 1
ATOM 4206 C CA . ARG B 1 191 ? 48.277 7.500 83.087 1.00 22.03 177 ARG B CA 1
ATOM 4207 C C . ARG B 1 191 ? 48.242 8.664 82.131 1.00 23.30 177 ARG B C 1
ATOM 4208 O O . ARG B 1 191 ? 48.676 9.773 82.511 1.00 23.18 177 ARG B O 1
ATOM 4216 N N . CYS B 1 192 ? 47.722 8.408 80.960 1.00 21.52 178 CYS B N 1
ATOM 4217 C CA . CYS B 1 192 ? 47.554 9.452 79.917 1.00 20.78 178 CYS B CA 1
ATOM 4218 C C . CYS B 1 192 ? 46.079 9.568 79.596 1.00 21.88 178 CYS B C 1
ATOM 4219 O O . CYS B 1 192 ? 45.495 8.584 79.125 1.00 22.20 178 CYS B O 1
ATOM 4222 N N . LEU B 1 193 ? 45.486 10.717 79.836 1.00 21.29 179 LEU B N 1
ATOM 4223 C CA . LEU B 1 193 ? 44.065 10.957 79.477 1.00 20.64 179 LEU B CA 1
ATOM 4224 C C . LEU B 1 193 ? 44.048 11.577 78.082 1.00 21.29 179 LEU B C 1
ATOM 4225 O O . LEU B 1 193 ? 44.653 12.669 77.882 1.00 21.82 179 LEU B O 1
ATOM 4230 N N . VAL B 1 194 ? 43.417 10.894 77.150 1.00 19.53 180 VAL B N 1
ATOM 4231 C CA . VAL B 1 194 ? 43.282 11.366 75.764 1.00 20.53 180 VAL B CA 1
ATOM 4232 C C . VAL B 1 194 ? 41.920 12.048 75.619 1.00 21.61 180 VAL B C 1
ATOM 4233 O O . VAL B 1 194 ? 40.844 11.399 75.862 1.00 23.68 180 VAL B O 1
ATOM 4237 N N . LEU B 1 195 ? 41.922 13.316 75.221 1.00 19.96 181 LEU B N 1
ATOM 4238 C CA . LEU B 1 195 ? 40.673 14.055 74.878 1.00 19.27 181 LEU B CA 1
ATOM 4239 C C . LEU B 1 195 ? 40.689 14.375 73.381 1.00 22.97 181 LEU B C 1
ATOM 4240 O O . LEU B 1 195 ? 41.726 14.882 72.889 1.00 22.22 181 LEU B O 1
ATOM 4245 N N . ALA B 1 196 ? 39.550 14.198 72.695 1.00 21.61 182 ALA B N 1
ATOM 4246 C CA . ALA B 1 196 ? 39.424 14.476 71.267 1.00 22.42 182 ALA B CA 1
ATOM 4247 C C . ALA B 1 196 ? 38.318 15.497 71.044 1.00 23.13 182 ALA B C 1
ATOM 4248 O O . ALA B 1 196 ? 37.180 15.130 70.796 1.00 23.84 182 ALA B O 1
ATOM 4250 N N . PRO B 1 197 ? 38.640 16.783 71.197 1.00 24.50 183 PRO B N 1
ATOM 4251 C CA . PRO B 1 197 ? 37.683 17.886 71.096 1.00 26.35 183 PRO B CA 1
ATOM 4252 C C . PRO B 1 197 ? 37.575 18.193 69.604 1.00 28.35 183 PRO B C 1
ATOM 4253 O O . PRO B 1 197 ? 38.544 18.666 69.012 1.00 26.89 183 PRO B O 1
ATOM 4257 N N . GLY B 1 198 ? 36.507 17.737 69.028 1.00 31.86 184 GLY B N 1
ATOM 4258 C CA . GLY B 1 198 ? 36.330 17.682 67.550 1.00 36.82 184 GLY B CA 1
ATOM 4259 C C . GLY B 1 198 ? 34.921 18.121 67.257 1.00 39.72 184 GLY B C 1
ATOM 4260 O O . GLY B 1 198 ? 34.461 19.004 67.983 1.00 39.78 184 GLY B O 1
ATOM 4261 N N . THR B 1 199 ? 34.153 17.409 66.439 1.00 43.21 185 THR B N 1
ATOM 4262 C CA . THR B 1 199 ? 32.712 17.808 66.282 1.00 41.87 185 THR B CA 1
ATOM 4263 C C . THR B 1 199 ? 32.043 17.666 67.656 1.00 39.42 185 THR B C 1
ATOM 4264 O O . THR B 1 199 ? 31.198 18.514 68.023 1.00 38.81 185 THR B O 1
ATOM 4268 N N . GLY B 1 200 ? 32.317 16.522 68.283 1.00 36.82 186 GLY B N 1
ATOM 4269 C CA . GLY B 1 200 ? 31.976 16.200 69.683 1.00 36.98 186 GLY B CA 1
ATOM 4270 C C . GLY B 1 200 ? 33.267 16.019 70.488 1.00 36.82 186 GLY B C 1
ATOM 4271 O O . GLY B 1 200 ? 34.335 16.404 69.990 1.00 40.57 186 GLY B O 1
ATOM 4272 N N . LEU B 1 201 ? 33.215 15.331 71.612 1.00 28.05 187 LEU B N 1
ATOM 4273 C CA . LEU B 1 201 ? 34.307 15.299 72.581 1.00 24.35 187 LEU B CA 1
ATOM 4274 C C . LEU B 1 201 ? 34.514 13.873 73.067 1.00 26.44 187 LEU B C 1
ATOM 4275 O O . LEU B 1 201 ? 33.605 13.338 73.715 1.00 30.38 187 LEU B O 1
ATOM 4280 N N . GLY B 1 202 ? 35.473 13.212 72.491 1.00 23.84 188 GLY B N 1
ATOM 4281 C CA . GLY B 1 202 ? 35.820 11.848 72.857 1.00 23.63 188 GLY B CA 1
ATOM 4282 C C . GLY B 1 202 ? 36.888 11.793 73.935 1.00 22.06 188 GLY B C 1
ATOM 4283 O O . GLY B 1 202 ? 37.599 12.761 74.165 1.00 21.40 188 GLY B O 1
ATOM 4284 N N . SER B 1 203 ? 36.893 10.688 74.683 1.00 21.24 189 SER B N 1
ATOM 4285 C CA . SER B 1 203 ? 37.826 10.547 75.821 1.00 20.95 189 SER B CA 1
ATOM 4286 C C . SER B 1 203 ? 38.203 9.088 76.010 1.00 21.53 189 SER B C 1
ATOM 4287 O O . SER B 1 203 ? 37.355 8.198 75.881 1.00 21.69 189 SER B O 1
ATOM 4290 N N . SER B 1 204 ? 39.460 8.873 76.348 1.00 21.21 190 SER B N 1
ATOM 4291 C CA . SER B 1 204 ? 39.913 7.539 76.817 1.00 22.86 190 SER B CA 1
ATOM 4292 C C . SER B 1 204 ? 41.020 7.753 77.853 1.00 24.33 190 SER B C 1
ATOM 4293 O O . SER B 1 204 ? 41.808 8.742 77.747 1.00 25.15 190 SER B O 1
ATOM 4296 N N . LEU B 1 205 ? 41.107 6.820 78.790 1.00 23.15 191 LEU B N 1
ATOM 4297 C CA . LEU B 1 205 ? 42.213 6.773 79.755 1.00 22.53 191 LEU B CA 1
ATOM 4298 C C . LEU B 1 205 ? 43.184 5.689 79.320 1.00 24.48 191 LEU B C 1
ATOM 4299 O O . LEU B 1 205 ? 42.777 4.546 79.295 1.00 24.49 191 LEU B O 1
ATOM 4304 N N . ILE B 1 206 ? 44.453 6.072 79.103 1.00 24.54 192 ILE B N 1
ATOM 4305 C CA . ILE B 1 206 ? 45.529 5.066 78.898 1.00 25.67 192 ILE B CA 1
ATOM 4306 C C . ILE B 1 206 ? 46.060 4.843 80.292 1.00 25.28 192 ILE B C 1
ATOM 4307 O O . ILE B 1 206 ? 46.942 5.586 80.822 1.00 22.70 192 ILE B O 1
ATOM 4312 N N . TYR B 1 207 ? 45.516 3.871 80.964 1.00 23.53 193 TYR B N 1
ATOM 4313 C CA . TYR B 1 207 ? 46.014 3.449 82.275 1.00 24.24 193 TYR B CA 1
ATOM 4314 C C . TYR B 1 207 ? 47.421 2.891 82.202 1.00 24.33 193 TYR B C 1
ATOM 4315 O O . TYR B 1 207 ? 47.828 2.318 81.181 1.00 26.49 193 TYR B O 1
ATOM 4324 N N . TYR B 1 208 ? 48.205 3.109 83.249 1.00 23.64 194 TYR B N 1
ATOM 4325 C CA . TYR B 1 208 ? 49.567 2.547 83.386 1.00 23.09 194 TYR B CA 1
ATOM 4326 C C . TYR B 1 208 ? 49.563 1.633 84.571 1.00 23.58 194 TYR B C 1
ATOM 4327 O O . TYR B 1 208 ? 49.308 2.077 85.701 1.00 25.22 194 TYR B O 1
ATOM 4336 N N . ASN B 1 209 ? 49.824 0.337 84.365 1.00 23.89 195 ASN B N 1
ATOM 4337 C CA . ASN B 1 209 ? 49.966 -0.666 85.442 1.00 25.11 195 ASN B CA 1
ATOM 4338 C C . ASN B 1 209 ? 51.393 -0.711 85.891 1.00 24.88 195 ASN B C 1
ATOM 4339 O O . ASN B 1 209 ? 52.260 -1.239 85.171 1.00 23.63 195 ASN B O 1
ATOM 4344 N N . PRO B 1 210 ? 51.677 -0.119 87.065 1.00 25.87 196 PRO B N 1
ATOM 4345 C CA . PRO B 1 210 ? 53.048 -0.031 87.537 1.00 28.89 196 PRO B CA 1
ATOM 4346 C C . PRO B 1 210 ? 53.716 -1.386 87.793 1.00 29.84 196 PRO B C 1
ATOM 4347 O O . PRO B 1 210 ? 54.906 -1.527 87.812 1.00 31.48 196 PRO B O 1
ATOM 4351 N N . MET B 1 211 ? 52.911 -2.391 88.124 1.00 28.17 197 MET B N 1
ATOM 4352 C CA . MET B 1 211 ? 53.450 -3.720 88.476 1.00 30.59 197 MET B CA 1
ATOM 4353 C C . MET B 1 211 ? 54.018 -4.470 87.247 1.00 32.15 197 MET B C 1
ATOM 4354 O O . MET B 1 211 ? 54.968 -5.247 87.482 1.00 33.04 197 MET B O 1
ATOM 4359 N N . ASN B 1 212 ? 53.516 -4.220 86.030 1.00 30.06 198 ASN B N 1
ATOM 4360 C CA . ASN B 1 212 ? 54.052 -4.910 84.820 1.00 32.87 198 ASN B CA 1
ATOM 4361 C C . ASN B 1 212 ? 54.432 -3.901 83.726 1.00 29.91 198 ASN B C 1
ATOM 4362 O O . ASN B 1 212 ? 54.744 -4.338 82.610 1.00 29.03 198 ASN B O 1
ATOM 4367 N N . GLN B 1 213 ? 54.389 -2.606 84.046 1.00 29.73 199 GLN B N 1
ATOM 4368 C CA . GLN B 1 213 ? 54.788 -1.525 83.105 1.00 29.84 199 GLN B CA 1
ATOM 4369 C C . GLN B 1 213 ? 53.938 -1.583 81.828 1.00 30.10 199 GLN B C 1
ATOM 4370 O O . GLN B 1 213 ? 54.486 -1.313 80.750 1.00 32.09 199 GLN B O 1
ATOM 4376 N N . GLN B 1 214 ? 52.648 -1.899 81.957 1.00 27.32 200 GLN B N 1
ATOM 4377 C CA . GLN B 1 214 ? 51.770 -2.022 80.765 1.00 27.19 200 GLN B CA 1
ATOM 4378 C C . GLN B 1 214 ? 50.841 -0.808 80.679 1.00 26.21 200 GLN B C 1
ATOM 4379 O O . GLN B 1 214 ? 50.225 -0.468 81.697 1.00 24.90 200 GLN B O 1
ATOM 4385 N N . HIS B 1 215 ? 50.735 -0.212 79.489 1.00 25.56 201 HIS B N 1
ATOM 4386 C CA . HIS B 1 215 ? 49.654 0.780 79.227 1.00 25.27 201 HIS B CA 1
ATOM 4387 C C . HIS B 1 215 ? 48.412 0.028 78.722 1.00 26.38 201 HIS B C 1
ATOM 4388 O O . HIS B 1 215 ? 48.572 -0.888 77.911 1.00 27.10 201 HIS B O 1
ATOM 4395 N N . ILE B 1 216 ? 47.236 0.321 79.215 1.00 25.49 202 ILE B N 1
ATOM 4396 C CA . ILE B 1 216 ? 45.935 -0.335 78.867 1.00 25.96 202 ILE B CA 1
ATOM 4397 C C . ILE B 1 216 ? 44.917 0.740 78.490 1.00 25.87 202 ILE B C 1
ATOM 4398 O O . ILE B 1 216 ? 44.768 1.609 79.318 1.00 26.70 202 ILE B O 1
ATOM 4403 N N . VAL B 1 217 ? 44.332 0.693 77.317 1.00 27.09 203 VAL B N 1
ATOM 4404 C CA . VAL B 1 217 ? 43.446 1.796 76.843 1.00 25.49 203 VAL B CA 1
ATOM 4405 C C . VAL B 1 217 ? 42.023 1.515 77.341 1.00 26.80 203 VAL B C 1
ATOM 4406 O O . VAL B 1 217 ? 41.473 0.445 77.024 1.00 26.37 203 VAL B O 1
ATOM 4410 N N . VAL B 1 218 ? 41.467 2.431 78.112 1.00 25.72 204 VAL B N 1
ATOM 4411 C CA . VAL B 1 218 ? 40.117 2.349 78.732 1.00 25.74 204 VAL B CA 1
ATOM 4412 C C . VAL B 1 218 ? 39.226 3.487 78.190 1.00 23.95 204 VAL B C 1
ATOM 4413 O O . VAL B 1 218 ? 39.292 4.586 78.683 1.00 24.04 204 VAL B O 1
ATOM 4417 N N . PRO B 1 219 ? 38.378 3.237 77.188 1.00 23.18 205 PRO B N 1
ATOM 4418 C CA . PRO B 1 219 ? 37.463 4.261 76.679 1.00 23.79 205 PRO B CA 1
ATOM 4419 C C . PRO B 1 219 ? 36.545 4.770 77.786 1.00 23.70 205 PRO B C 1
ATOM 4420 O O . PRO B 1 219 ? 36.041 4.009 78.626 1.00 25.01 205 PRO B O 1
ATOM 4424 N N . LEU B 1 220 ? 36.248 6.060 77.714 1.00 21.85 206 LEU B N 1
ATOM 4425 C CA . LEU B 1 220 ? 35.404 6.762 78.682 1.00 21.25 206 LEU B CA 1
ATOM 4426 C C . LEU B 1 220 ? 34.288 7.509 77.948 1.00 21.60 206 LEU B C 1
ATOM 4427 O O . LEU B 1 220 ? 34.253 7.538 76.687 1.00 23.01 206 LEU B O 1
ATOM 4432 N N . GLU B 1 221 ? 33.422 8.131 78.725 1.00 21.54 207 GLU B N 1
ATOM 4433 C CA . GLU B 1 221 ? 32.347 9.032 78.204 1.00 20.36 207 GLU B CA 1
ATOM 4434 C C . GLU B 1 221 ? 32.387 10.323 79.025 1.00 20.59 207 GLU B C 1
ATOM 4435 O O . GLU B 1 221 ? 31.343 10.773 79.523 1.00 21.51 207 GLU B O 1
ATOM 4441 N N . LEU B 1 222 ? 33.541 10.974 79.171 1.00 19.89 208 LEU B N 1
ATOM 4442 C CA . LEU B 1 222 ? 33.656 12.191 80.004 1.00 19.69 208 LEU B CA 1
ATOM 4443 C C . LEU B 1 222 ? 32.802 13.316 79.429 1.00 20.30 208 LEU B C 1
ATOM 4444 O O . LEU B 1 222 ? 32.305 14.152 80.213 1.00 21.31 208 LEU B O 1
ATOM 4449 N N . GLY B 1 223 ? 32.592 13.346 78.118 1.00 21.36 209 GLY B N 1
ATOM 4450 C CA . GLY B 1 223 ? 31.835 14.437 77.465 1.00 21.50 209 GLY B CA 1
ATOM 4451 C C . GLY B 1 223 ? 30.403 14.491 77.924 1.00 21.51 209 GLY B C 1
ATOM 4452 O O . GLY B 1 223 ? 29.820 15.556 77.852 1.00 21.76 209 GLY B O 1
ATOM 4453 N N . SER B 1 224 ? 29.824 13.390 78.365 1.00 20.52 210 SER B N 1
ATOM 4454 C CA . SER B 1 224 ? 28.417 13.235 78.721 1.00 21.35 210 SER B CA 1
ATOM 4455 C C . SER B 1 224 ? 28.102 13.508 80.208 1.00 21.53 210 SER B C 1
ATOM 4456 O O . SER B 1 224 ? 26.911 13.444 80.605 1.00 22.53 210 SER B O 1
ATOM 4459 N N . GLN B 1 225 ? 29.110 13.789 80.978 1.00 21.49 211 GLN B N 1
ATOM 4460 C CA . GLN B 1 225 ? 28.971 14.212 82.384 1.00 20.82 211 GLN B CA 1
ATOM 4461 C C . GLN B 1 225 ? 28.307 15.581 82.428 1.00 21.57 211 GLN B C 1
ATOM 4462 O O . GLN B 1 225 ? 28.637 16.498 81.637 1.00 22.23 211 GLN B O 1
ATOM 4468 N N . THR B 1 226 ? 27.475 15.812 83.456 1.00 22.94 212 THR B N 1
ATOM 4469 C CA . THR B 1 226 ? 26.851 17.104 83.755 1.00 22.27 212 THR B CA 1
ATOM 4470 C C . THR B 1 226 ? 27.961 18.110 84.134 1.00 23.18 212 THR B C 1
ATOM 4471 O O . THR B 1 226 ? 28.836 17.791 84.953 1.00 22.94 212 THR B O 1
ATOM 4475 N N . ILE B 1 227 ? 27.941 19.312 83.575 1.00 22.56 213 ILE B N 1
ATOM 4476 C CA . ILE B 1 227 ? 29.024 20.288 83.884 1.00 22.20 213 ILE B CA 1
ATOM 4477 C C . ILE B 1 227 ? 28.834 20.774 85.311 1.00 23.08 213 ILE B C 1
ATOM 4478 O O . ILE B 1 227 ? 27.768 21.306 85.641 1.00 22.84 213 ILE B O 1
ATOM 4483 N N . PRO B 1 228 ? 29.877 20.717 86.162 1.00 23.41 214 PRO B N 1
ATOM 4484 C CA . PRO B 1 228 ? 29.811 21.358 87.488 1.00 23.60 214 PRO B CA 1
ATOM 4485 C C . PRO B 1 228 ? 30.198 22.823 87.340 1.00 24.29 214 PRO B C 1
ATOM 4486 O O . PRO B 1 228 ? 30.949 23.182 86.433 1.00 25.09 214 PRO B O 1
ATOM 4490 N N . MET B 1 229 ? 29.581 23.645 88.162 1.00 26.05 215 MET B N 1
ATOM 4491 C CA . MET B 1 229 ? 29.727 25.096 88.035 1.00 27.23 215 MET B CA 1
ATOM 4492 C C . MET B 1 229 ? 31.110 25.585 88.563 1.00 28.43 215 MET B C 1
ATOM 4493 O O . MET B 1 229 ? 31.812 24.916 89.332 1.00 27.04 215 MET B O 1
ATOM 4498 N N . ARG B 1 230 ? 31.405 26.823 88.169 1.00 27.01 216 ARG B N 1
ATOM 4499 C CA . ARG B 1 230 ? 32.417 27.685 88.798 1.00 27.27 216 ARG B CA 1
ATOM 4500 C C . ARG B 1 230 ? 31.646 28.950 89.144 1.00 29.95 216 ARG B C 1
ATOM 4501 O O . ARG B 1 230 ? 30.783 28.823 90.056 1.00 30.60 216 ARG B O 1
ATOM 4509 N N . LYS B 1 231 ? 31.845 30.065 88.430 1.00 30.85 217 LYS B N 1
ATOM 4510 C CA . LYS B 1 231 ? 31.070 31.322 88.675 1.00 33.56 217 LYS B CA 1
ATOM 4511 C C . LYS B 1 231 ? 30.120 31.562 87.507 1.00 34.80 217 LYS B C 1
ATOM 4512 O O . LYS B 1 231 ? 29.857 32.728 87.155 1.00 36.65 217 LYS B O 1
ATOM 4518 N N . ASP B 1 232 ? 29.649 30.490 86.862 1.00 29.57 218 ASP B N 1
ATOM 4519 C CA . ASP B 1 232 ? 29.058 30.562 85.499 1.00 30.24 218 ASP B CA 1
ATOM 4520 C C . ASP B 1 232 ? 27.647 30.013 85.532 1.00 31.84 218 ASP B C 1
ATOM 4521 O O . ASP B 1 232 ? 27.129 29.660 84.497 1.00 30.78 218 ASP B O 1
ATOM 4526 N N . ILE B 1 233 ? 26.980 30.040 86.703 1.00 35.37 219 ILE B N 1
ATOM 4527 C CA . ILE B 1 233 ? 25.605 29.494 86.798 1.00 35.82 219 ILE B CA 1
ATOM 4528 C C . ILE B 1 233 ? 24.696 30.170 85.759 1.00 35.01 219 ILE B C 1
ATOM 4529 O O . ILE B 1 233 ? 23.916 29.429 85.130 1.00 35.69 219 ILE B O 1
ATOM 4534 N N . ASP B 1 234 ? 24.748 31.498 85.534 1.00 33.92 220 ASP B N 1
ATOM 4535 C CA . ASP B 1 234 ? 23.849 32.135 84.548 1.00 35.24 220 ASP B CA 1
ATOM 4536 C C . ASP B 1 234 ? 24.121 31.628 83.118 1.00 34.06 220 ASP B C 1
ATOM 4537 O O . ASP B 1 234 ? 23.189 31.484 82.318 1.00 33.86 220 ASP B O 1
ATOM 4542 N N . TYR B 1 235 ? 25.386 31.401 82.790 1.00 33.98 221 TYR B N 1
ATOM 4543 C CA . TYR B 1 235 ? 25.775 31.008 81.418 1.00 31.78 221 TYR B CA 1
ATOM 4544 C C . TYR B 1 235 ? 25.296 29.570 81.139 1.00 29.43 221 TYR B C 1
ATOM 4545 O O . TYR B 1 235 ? 24.730 29.294 80.051 1.00 30.85 221 TYR B O 1
ATOM 4554 N N . ILE B 1 236 ? 25.476 28.693 82.116 1.00 29.97 222 ILE B N 1
ATOM 4555 C CA . ILE B 1 236 ? 25.017 27.287 82.039 1.00 30.07 222 ILE B CA 1
ATOM 4556 C C . ILE B 1 236 ? 23.503 27.354 81.895 1.00 32.55 222 ILE B C 1
ATOM 4557 O O . ILE B 1 236 ? 22.924 26.643 81.060 1.00 32.90 222 ILE B O 1
ATOM 4562 N N . GLN B 1 237 ? 22.841 28.216 82.675 1.00 32.60 223 GLN B N 1
ATOM 4563 C CA . GLN B 1 237 ? 21.342 28.254 82.655 1.00 37.06 223 GLN B CA 1
ATOM 4564 C C . GLN B 1 237 ? 20.843 28.761 81.295 1.00 35.59 223 GLN B C 1
ATOM 4565 O O . GLN B 1 237 ? 19.786 28.280 80.850 1.00 37.02 223 GLN B O 1
ATOM 4571 N N . THR B 1 238 ? 21.560 29.670 80.645 1.00 33.85 224 THR B N 1
ATOM 4572 C CA . THR B 1 238 ? 21.200 30.141 79.291 1.00 33.25 224 THR B CA 1
ATOM 4573 C C . THR B 1 238 ? 21.186 28.940 78.339 1.00 32.88 224 THR B C 1
ATOM 4574 O O . THR B 1 238 ? 20.214 28.784 77.564 1.00 34.09 224 THR B O 1
ATOM 4578 N N . LEU B 1 239 ? 22.231 28.099 78.400 1.00 30.71 225 LEU B N 1
ATOM 4579 C CA . LEU B 1 239 ? 22.288 26.933 77.449 1.00 28.83 225 LEU B CA 1
ATOM 4580 C C . LEU B 1 239 ? 21.185 25.934 77.831 1.00 30.42 225 LEU B C 1
ATOM 4581 O O . LEU B 1 239 ? 20.530 25.350 76.945 1.00 32.39 225 LEU B O 1
ATOM 4586 N N . HIS B 1 240 ? 21.005 25.689 79.119 1.00 30.30 226 HIS B N 1
ATOM 4587 C CA . HIS B 1 240 ? 19.952 24.804 79.665 1.00 31.14 226 HIS B CA 1
ATOM 4588 C C . HIS B 1 240 ? 18.604 25.155 79.019 1.00 33.08 226 HIS B C 1
ATOM 4589 O O . HIS B 1 240 ? 17.888 24.271 78.516 1.00 31.22 226 HIS B O 1
ATOM 4596 N N . ALA B 1 241 ? 18.276 26.442 78.997 1.00 34.23 227 ALA B N 1
ATOM 4597 C CA . ALA B 1 241 ? 16.977 26.926 78.515 1.00 37.12 227 ALA B CA 1
ATOM 4598 C C . ALA B 1 241 ? 16.882 26.663 77.015 1.00 37.99 227 ALA B C 1
ATOM 4599 O O . ALA B 1 241 ? 15.748 26.441 76.543 1.00 40.22 227 ALA B O 1
ATOM 4601 N N . GLU B 1 242 ? 17.977 26.723 76.267 1.00 34.73 228 GLU B N 1
ATOM 4602 C CA . GLU B 1 242 ? 17.957 26.449 74.800 1.00 34.71 228 GLU B CA 1
ATOM 4603 C C . GLU B 1 242 ? 17.833 24.951 74.577 1.00 33.87 228 GLU B C 1
ATOM 4604 O O . GLU B 1 242 ? 17.081 24.550 73.709 1.00 36.52 228 GLU B O 1
ATOM 4610 N N . LEU B 1 243 ? 18.617 24.119 75.268 1.00 31.69 229 LEU B N 1
ATOM 4611 C CA . LEU B 1 243 ? 18.618 22.675 74.967 1.00 31.96 229 LEU B CA 1
ATOM 4612 C C . LEU B 1 243 ? 17.432 21.953 75.622 1.00 32.83 229 LEU B C 1
ATOM 4613 O O . LEU B 1 243 ? 17.172 20.814 75.219 1.00 32.60 229 LEU B O 1
ATOM 4618 N N . LYS B 1 244 ? 16.872 22.528 76.678 1.00 33.98 230 LYS B N 1
ATOM 4619 C CA . LYS B 1 244 ? 15.914 21.862 77.592 1.00 36.50 230 LYS B CA 1
ATOM 4620 C C . LYS B 1 244 ? 16.554 20.612 78.187 1.00 34.53 230 LYS B C 1
ATOM 4621 O O . LYS B 1 244 ? 15.863 19.604 78.408 1.00 34.46 230 LYS B O 1
ATOM 4627 N N . LEU B 1 245 ? 17.849 20.678 78.436 1.00 31.54 231 LEU B N 1
ATOM 4628 C CA . LEU B 1 245 ? 18.645 19.617 79.097 1.00 31.73 231 LEU B CA 1
ATOM 4629 C C . LEU B 1 245 ? 19.691 20.292 79.962 1.00 30.74 231 LEU B C 1
ATOM 4630 O O . LEU B 1 245 ? 20.238 21.287 79.500 1.00 29.72 231 LEU B O 1
ATOM 4635 N N . LEU B 1 246 ? 19.977 19.779 81.154 1.00 30.72 232 LEU B N 1
ATOM 4636 C CA . LEU B 1 246 ? 21.114 20.272 81.947 1.00 30.98 232 LEU B CA 1
ATOM 4637 C C . LEU B 1 246 ? 22.374 20.048 81.127 1.00 28.01 232 LEU B C 1
ATOM 4638 O O . LEU B 1 246 ? 22.658 18.915 80.706 1.00 26.92 232 LEU B O 1
ATOM 4643 N N . PRO B 1 247 ? 23.170 21.087 80.846 1.00 27.66 233 PRO B N 1
ATOM 4644 C CA . PRO B 1 247 ? 24.322 20.936 79.965 1.00 25.29 233 PRO B CA 1
ATOM 4645 C C . PRO B 1 247 ? 25.383 19.947 80.458 1.00 24.48 233 PRO B C 1
ATOM 4646 O O . PRO B 1 247 ? 25.667 19.875 81.685 1.00 24.36 233 PRO B O 1
ATOM 4650 N N . ASN B 1 248 ? 25.914 19.198 79.513 1.00 23.72 234 ASN B N 1
ATOM 4651 C CA . ASN B 1 248 ? 27.078 18.327 79.701 1.00 22.56 234 ASN B CA 1
ATOM 4652 C C . ASN B 1 248 ? 28.292 18.975 79.047 1.00 22.46 234 ASN B C 1
ATOM 4653 O O . ASN B 1 248 ? 28.181 20.003 78.331 1.00 23.40 234 ASN B O 1
ATOM 4658 N N . TYR B 1 249 ? 29.482 18.401 79.205 1.00 21.40 235 TYR B N 1
ATOM 4659 C CA . TYR B 1 249 ? 30.682 19.075 78.716 1.00 20.87 235 TYR B CA 1
ATOM 4660 C C . TYR B 1 249 ? 30.661 19.179 77.181 1.00 21.35 235 TYR B C 1
ATOM 4661 O O . TYR B 1 249 ? 31.075 20.243 76.645 1.00 21.44 235 TYR B O 1
ATOM 4670 N N . GLU B 1 250 ? 30.210 18.134 76.504 1.00 23.47 236 GLU B N 1
ATOM 4671 C CA . GLU B 1 250 ? 30.184 18.107 75.020 1.00 23.65 236 GLU B CA 1
ATOM 4672 C C . GLU B 1 250 ? 29.263 19.236 74.513 1.00 23.33 236 GLU B C 1
ATOM 4673 O O . GLU B 1 250 ? 29.584 19.885 73.499 1.00 24.31 236 GLU B O 1
ATOM 4679 N N . ASN B 1 251 ? 28.213 19.563 75.268 1.00 23.33 237 ASN B N 1
ATOM 4680 C CA . ASN B 1 251 ? 27.313 20.692 74.895 1.00 23.31 237 ASN B CA 1
ATOM 4681 C C . ASN B 1 251 ? 28.102 22.005 74.751 1.00 24.63 237 ASN B C 1
ATOM 4682 O O . ASN B 1 251 ? 27.768 22.784 73.851 1.00 24.60 237 ASN B O 1
ATOM 4687 N N . MET B 1 252 ? 29.083 22.242 75.627 1.00 22.49 238 MET B N 1
ATOM 4688 C CA . MET B 1 252 ? 29.931 23.450 75.595 1.00 24.04 238 MET B CA 1
ATOM 4689 C C . MET B 1 252 ? 31.160 23.219 74.700 1.00 24.58 238 MET B C 1
ATOM 4690 O O . MET B 1 252 ? 31.721 24.208 74.213 1.00 25.53 238 MET B O 1
ATOM 4695 N N . VAL B 1 253 ? 31.612 21.979 74.546 1.00 23.03 239 VAL B N 1
ATOM 4696 C CA . VAL B 1 253 ? 32.902 21.642 73.850 1.00 22.72 239 VAL B CA 1
ATOM 4697 C C . VAL B 1 253 ? 32.593 20.786 72.621 1.00 23.34 239 VAL B C 1
ATOM 4698 O O . VAL B 1 253 ? 32.782 19.570 72.658 1.00 23.36 239 VAL B O 1
ATOM 4702 N N . SER B 1 254 ? 32.113 21.426 71.577 1.00 23.68 240 SER B N 1
ATOM 4703 C CA . SER B 1 254 ? 31.591 20.801 70.343 1.00 23.93 240 SER B CA 1
ATOM 4704 C C . SER B 1 254 ? 31.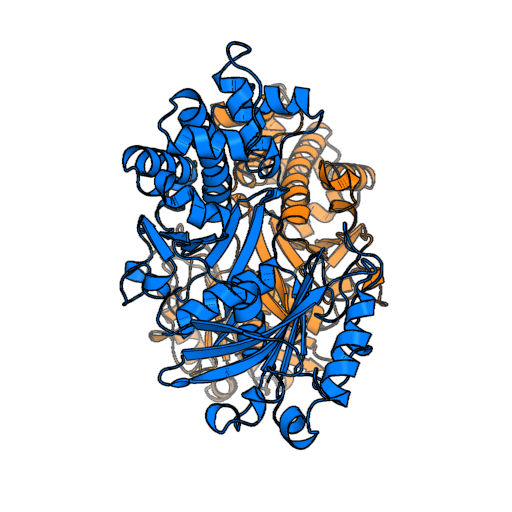437 21.919 69.313 1.00 24.70 240 SER B C 1
ATOM 4705 O O . SER B 1 254 ? 31.524 23.097 69.646 1.00 24.13 240 SER B O 1
ATOM 4708 N N . GLY B 1 255 ? 31.241 21.584 68.047 1.00 27.23 241 GLY B N 1
ATOM 4709 C CA . GLY B 1 255 ? 30.808 22.565 67.051 1.00 28.03 241 GLY B CA 1
ATOM 4710 C C . GLY B 1 255 ? 29.610 23.373 67.516 1.00 28.77 241 GLY B C 1
ATOM 4711 O O . GLY B 1 255 ? 29.625 24.646 67.429 1.00 30.05 241 GLY B O 1
ATOM 4712 N N . ALA B 1 256 ? 28.561 22.678 67.970 1.00 28.84 242 ALA B N 1
ATOM 4713 C CA . ALA B 1 256 ? 27.326 23.306 68.465 1.00 30.30 242 ALA B CA 1
ATOM 4714 C C . ALA B 1 256 ? 27.666 24.216 69.648 1.00 29.14 242 ALA B C 1
ATOM 4715 O O . ALA B 1 256 ? 27.176 25.373 69.725 1.00 27.29 242 ALA B O 1
ATOM 4717 N N . GLY B 1 257 ? 28.588 23.763 70.514 1.00 25.99 243 GLY B N 1
ATOM 4718 C CA . GLY B 1 257 ? 29.017 24.577 71.648 1.00 25.66 243 GLY B CA 1
ATOM 4719 C C . GLY B 1 257 ? 29.673 25.880 71.191 1.00 24.58 243 GLY B C 1
ATOM 4720 O O . GLY B 1 257 ? 29.399 26.931 71.793 1.00 24.06 243 GLY B O 1
ATOM 4721 N N . LEU B 1 258 ? 30.594 25.805 70.231 1.00 23.84 244 LEU B N 1
ATOM 4722 C CA . LEU B 1 258 ? 31.315 26.994 69.747 1.00 25.49 244 LEU B CA 1
ATOM 4723 C C . LEU B 1 258 ? 30.316 28.001 69.161 1.00 26.15 244 LEU B C 1
ATOM 4724 O O . LEU B 1 258 ? 30.452 29.189 69.398 1.00 26.52 244 LEU B O 1
ATOM 4729 N N . GLU B 1 259 ? 29.368 27.499 68.401 1.00 29.15 245 GLU B N 1
ATOM 4730 C CA . GLU B 1 259 ? 28.300 28.303 67.797 1.00 30.86 245 GLU B CA 1
ATOM 4731 C C . GLU B 1 259 ? 27.503 28.999 68.892 1.00 31.26 245 GLU B C 1
ATOM 4732 O O . GLU B 1 259 ? 27.259 30.244 68.759 1.00 31.93 245 GLU B O 1
ATOM 4738 N N . PHE B 1 260 ? 27.154 28.270 69.959 1.00 28.48 246 PHE B N 1
ATOM 4739 C CA . PHE B 1 260 ? 26.510 28.890 71.132 1.00 28.65 246 PHE B CA 1
ATOM 4740 C C . PHE B 1 260 ? 27.376 29.998 71.727 1.00 27.48 246 PHE B C 1
ATOM 4741 O O . PHE B 1 260 ? 26.917 31.083 72.058 1.00 27.51 246 PHE B O 1
ATOM 4749 N N . HIS B 1 261 ? 28.655 29.733 71.983 1.00 24.85 247 HIS B N 1
ATOM 4750 C CA . HIS B 1 261 ? 29.534 30.733 72.611 1.00 25.36 247 HIS B CA 1
ATOM 4751 C C . HIS B 1 261 ? 29.572 31.996 71.751 1.00 26.58 247 HIS B C 1
ATOM 4752 O O . HIS B 1 261 ? 29.494 33.093 72.336 1.00 30.33 247 HIS B O 1
ATOM 4759 N N . TYR B 1 262 ? 29.664 31.843 70.441 1.00 27.74 248 TYR B N 1
ATOM 4760 C CA . TYR B 1 262 ? 29.673 32.999 69.503 1.00 28.10 248 TYR B CA 1
ATOM 4761 C C . TYR B 1 262 ? 28.357 33.817 69.621 1.00 30.60 248 TYR B C 1
ATOM 4762 O O . TYR B 1 262 ? 28.394 35.062 69.796 1.00 30.91 248 TYR B O 1
ATOM 4771 N N . ARG B 1 263 ? 27.221 33.127 69.594 1.00 31.42 249 ARG B N 1
ATOM 4772 C CA . ARG B 1 263 ? 25.896 33.797 69.845 1.00 31.61 249 ARG B CA 1
ATOM 4773 C C . ARG B 1 263 ? 25.933 34.586 71.152 1.00 33.38 249 ARG B C 1
ATOM 4774 O O . ARG B 1 263 ? 25.462 35.747 71.144 1.00 35.48 249 ARG B O 1
ATOM 4782 N N . GLN B 1 264 ? 26.441 34.042 72.246 1.00 31.51 250 GLN B N 1
ATOM 4783 C CA . GLN B 1 264 ? 26.450 34.715 73.560 1.00 31.85 250 GLN B CA 1
ATOM 4784 C C . GLN B 1 264 ? 27.402 35.901 73.560 1.00 36.12 250 GLN B C 1
ATOM 4785 O O . GLN B 1 264 ? 27.096 36.879 74.237 1.00 36.28 250 GLN B O 1
ATOM 4791 N N . VAL B 1 265 ? 28.513 35.810 72.822 1.00 35.13 251 VAL B N 1
ATOM 4792 C CA . VAL B 1 265 ? 29.518 36.917 72.794 1.00 35.70 251 VAL B CA 1
ATOM 4793 C C . VAL B 1 265 ? 28.897 38.129 72.093 1.00 36.17 251 VAL B C 1
ATOM 4794 O O . VAL B 1 265 ? 28.934 39.234 72.666 1.00 38.44 251 VAL B O 1
ATOM 4798 N N . VAL B 1 266 ? 28.352 37.912 70.897 1.00 35.69 252 VAL B N 1
ATOM 4799 C CA . VAL B 1 266 ? 27.849 39.024 70.039 1.00 36.90 252 VAL B CA 1
ATOM 4800 C C . VAL B 1 266 ? 26.670 39.727 70.733 1.00 40.74 252 VAL B C 1
ATOM 4801 O O . VAL B 1 266 ? 26.532 40.947 70.550 1.00 39.00 252 VAL B O 1
ATOM 4805 N N . ARG B 1 267 ? 25.844 38.972 71.465 1.00 41.71 253 ARG B N 1
ATOM 4806 C CA . ARG B 1 267 ? 24.623 39.510 72.128 1.00 43.76 253 ARG B CA 1
ATOM 4807 C C . ARG B 1 267 ? 23.691 40.126 71.077 1.00 44.27 253 ARG B C 1
ATOM 4808 O O . ARG B 1 267 ? 23.132 41.204 71.338 1.00 50.57 253 ARG B O 1
ATOM 4810 N N . GLY B 1 268 ? 23.560 39.457 69.929 1.00 48.18 254 GLY B N 1
ATOM 4811 C CA . GLY B 1 268 ? 22.581 39.793 68.878 1.00 54.15 254 GLY B CA 1
ATOM 4812 C C . GLY B 1 268 ? 23.104 40.846 67.918 1.00 63.02 254 GLY B C 1
ATOM 4813 O O . GLY B 1 268 ? 22.407 41.141 66.932 1.00 67.57 254 GLY B O 1
ATOM 4814 N N . SER B 1 269 ? 24.308 41.365 68.175 1.00 63.55 255 SER B N 1
ATOM 4815 C CA . SER B 1 269 ? 24.933 42.407 67.317 1.00 61.32 255 SER B CA 1
ATOM 4816 C C . SER B 1 269 ? 25.186 41.840 65.919 1.00 61.36 255 SER B C 1
ATOM 4817 O O . SER B 1 269 ? 25.074 42.596 64.941 1.00 60.25 255 SER B O 1
ATOM 4820 N N . ARG B 1 270 ? 25.578 40.567 65.854 1.00 65.92 256 ARG B N 1
ATOM 4821 C CA . ARG B 1 270 ? 25.942 39.905 64.577 1.00 67.05 256 ARG B CA 1
ATOM 4822 C C . ARG B 1 270 ? 25.129 38.613 64.454 1.00 66.54 256 ARG B C 1
ATOM 4823 O O . ARG B 1 270 ? 24.805 38.019 65.499 1.00 61.10 256 ARG B O 1
ATOM 4831 N N . PRO B 1 271 ? 24.760 38.173 63.232 1.00 67.66 257 PRO B N 1
ATOM 4832 C CA . PRO B 1 271 ? 23.990 36.942 63.047 1.00 68.39 257 PRO B CA 1
ATOM 4833 C C . PRO B 1 271 ? 24.822 35.685 63.388 1.00 72.32 257 PRO B C 1
ATOM 4834 O O . PRO B 1 271 ? 26.032 35.820 63.416 1.00 66.06 257 PRO B O 1
ATOM 4838 N N . PRO B 1 272 ? 24.251 34.476 63.655 1.00 77.89 258 PRO B N 1
ATOM 4839 C CA . PRO B 1 272 ? 25.081 33.264 63.681 1.00 77.08 258 PRO B CA 1
ATOM 4840 C C . PRO B 1 272 ? 26.097 33.051 62.521 1.00 77.18 258 PRO B C 1
ATOM 4841 O O . PRO B 1 272 ? 25.859 33.406 61.339 1.00 75.27 258 PRO B O 1
ATOM 4845 N N . CYS B 1 273 ? 27.228 32.427 62.889 1.00 66.60 259 CYS B N 1
ATOM 4846 C CA . CYS B 1 273 ? 28.234 31.793 61.993 1.00 59.97 259 CYS B CA 1
ATOM 4847 C C . CYS B 1 273 ? 28.388 30.326 62.394 1.00 51.98 259 CYS B C 1
ATOM 4848 O O . CYS B 1 273 ? 28.059 29.977 63.559 1.00 47.05 259 CYS B O 1
ATOM 4851 N N . SER B 1 274 ? 28.898 29.497 61.492 1.00 45.03 260 SER B N 1
ATOM 4852 C CA . SER B 1 274 ? 29.213 28.082 61.777 1.00 42.84 260 SER B CA 1
ATOM 4853 C C . SER B 1 274 ? 30.492 27.978 62.621 1.00 39.04 260 SER B C 1
ATOM 4854 O O . SER B 1 274 ? 31.350 28.923 62.568 1.00 36.64 260 SER B O 1
ATOM 4857 N N . ALA B 1 275 ? 30.729 26.806 63.214 1.00 36.92 261 ALA B N 1
ATOM 4858 C CA . ALA B 1 275 ? 31.990 26.528 63.950 1.00 35.34 261 ALA B CA 1
ATOM 4859 C C . ALA B 1 275 ? 33.205 26.819 63.067 1.00 36.01 261 ALA B C 1
ATOM 4860 O O . ALA B 1 275 ? 34.189 27.433 63.558 1.00 33.73 261 ALA B O 1
ATOM 4862 N N . GLY B 1 276 ? 33.190 26.344 61.809 1.00 36.42 262 GLY B N 1
ATOM 4863 C CA . GLY B 1 276 ? 34.288 26.598 60.858 1.00 35.72 262 GLY B CA 1
ATOM 4864 C C . GLY B 1 276 ? 34.538 28.075 60.582 1.00 35.47 262 GLY B C 1
ATOM 4865 O O . GLY B 1 276 ? 35.734 28.524 60.620 1.00 36.58 262 GLY B O 1
ATOM 4866 N N . GLU B 1 277 ? 33.469 28.841 60.364 1.00 38.03 263 GLU B N 1
ATOM 4867 C CA . GLU B 1 277 ? 33.554 30.291 60.065 1.00 39.23 263 GLU B CA 1
ATOM 4868 C C . GLU B 1 277 ? 34.157 30.974 61.310 1.00 35.72 263 GLU B C 1
ATOM 4869 O O . GLU B 1 277 ? 34.957 31.924 61.145 1.00 36.39 263 GLU B O 1
ATOM 4875 N N . ILE B 1 278 ? 33.733 30.555 62.499 1.00 34.61 264 ILE B N 1
ATOM 4876 C CA . ILE B 1 278 ? 34.174 31.141 63.801 1.00 32.78 264 ILE B CA 1
ATOM 4877 C C . ILE B 1 278 ? 35.685 30.937 63.954 1.00 29.96 264 ILE B C 1
ATOM 4878 O O . ILE B 1 278 ? 36.419 31.917 64.261 1.00 29.44 264 ILE B O 1
ATOM 4883 N N . ALA B 1 279 ? 36.174 29.743 63.710 1.00 31.05 265 ALA B N 1
ATOM 4884 C CA . ALA B 1 279 ? 37.624 29.487 63.864 1.00 30.86 265 ALA B CA 1
ATOM 4885 C C . ALA B 1 279 ? 38.423 30.316 62.855 1.00 30.84 265 ALA B C 1
ATOM 4886 O O . ALA B 1 279 ? 39.481 30.867 63.205 1.00 29.52 265 ALA B O 1
ATOM 4888 N N . LYS B 1 280 ? 37.934 30.430 61.621 1.00 34.70 266 LYS B N 1
ATOM 4889 C CA . LYS B 1 280 ? 38.614 31.233 60.568 1.00 36.93 266 LYS B CA 1
ATOM 4890 C C . LYS B 1 280 ? 38.670 32.692 61.020 1.00 34.07 266 LYS B C 1
ATOM 4891 O O . LYS B 1 280 ? 39.797 33.285 60.967 1.00 33.95 266 LYS B O 1
ATOM 4897 N N . LEU B 1 281 ? 37.531 33.252 61.499 1.00 32.82 267 LEU B N 1
ATOM 4898 C CA . LEU B 1 281 ? 37.497 34.648 61.981 1.00 32.59 267 LEU B CA 1
ATOM 4899 C C . LEU B 1 281 ? 38.490 34.821 63.122 1.00 31.16 267 LEU B C 1
ATOM 4900 O O . LEU B 1 281 ? 39.211 35.811 63.148 1.00 31.38 267 LEU B O 1
ATOM 4905 N N . ALA B 1 282 ? 38.530 33.875 64.064 1.00 30.31 268 ALA B N 1
ATOM 4906 C CA . ALA B 1 282 ? 39.468 33.984 65.210 1.00 29.11 268 ALA B CA 1
ATOM 4907 C C . ALA B 1 282 ? 40.906 33.991 64.678 1.00 29.20 268 ALA B C 1
ATOM 4908 O O . ALA B 1 282 ? 41.747 34.770 65.190 1.00 29.20 268 ALA B O 1
ATOM 4910 N N . SER B 1 283 ? 41.210 33.186 63.682 1.00 30.55 269 SER B N 1
ATOM 4911 C CA . SER B 1 283 ? 42.591 33.149 63.132 1.00 31.79 269 SER B CA 1
ATOM 4912 C C . SER B 1 283 ? 42.989 34.509 62.538 1.00 34.14 269 SER B C 1
ATOM 4913 O O . SER B 1 283 ? 44.214 34.827 62.434 1.00 33.43 269 SER B O 1
ATOM 4916 N N . GLU B 1 284 ? 41.997 35.324 62.161 1.00 34.11 270 GLU B N 1
ATOM 4917 C CA . GLU B 1 284 ? 42.210 36.622 61.504 1.00 37.59 270 GLU B CA 1
ATOM 4918 C C . GLU B 1 284 ? 42.216 37.720 62.560 1.00 37.63 270 GLU B C 1
ATOM 4919 O O . GLU B 1 284 ? 42.325 38.890 62.174 1.00 37.93 270 GLU B O 1
ATOM 4925 N N . GLY B 1 285 ? 42.039 37.344 63.818 1.00 35.26 271 GLY B N 1
ATOM 4926 C CA . GLY B 1 285 ? 42.096 38.283 64.955 1.00 35.64 271 GLY B CA 1
ATOM 4927 C C . GLY B 1 285 ? 40.753 38.933 65.211 1.00 35.85 271 GLY B C 1
ATOM 4928 O O . GLY B 1 285 ? 40.759 39.939 65.923 1.00 36.81 271 GLY B O 1
ATOM 4929 N N . ASP B 1 286 ? 39.634 38.347 64.745 1.00 34.56 272 ASP B N 1
ATOM 4930 C CA . ASP B 1 286 ? 38.284 38.891 65.067 1.00 34.66 272 ASP B CA 1
ATOM 4931 C C . ASP B 1 286 ? 38.057 38.762 66.585 1.00 32.28 272 ASP B C 1
ATOM 4932 O O . ASP B 1 286 ? 38.052 37.634 67.104 1.00 31.21 272 ASP B O 1
ATOM 4937 N N . ALA B 1 287 ? 37.828 39.870 67.293 1.00 31.95 273 ALA B N 1
ATOM 4938 C CA . ALA B 1 287 ? 37.696 39.835 68.764 1.00 31.44 273 ALA B CA 1
ATOM 4939 C C . ALA B 1 287 ? 36.536 38.923 69.201 1.00 30.62 273 ALA B C 1
ATOM 4940 O O . ALA B 1 287 ? 36.701 38.160 70.154 1.00 28.39 273 ALA B O 1
ATOM 4942 N N . ASN B 1 288 ? 35.375 39.035 68.555 1.00 31.93 274 ASN B N 1
ATOM 4943 C CA . ASN B 1 288 ? 34.201 38.206 68.962 1.00 31.35 274 ASN B CA 1
ATOM 4944 C C . ASN B 1 288 ? 34.507 36.714 68.781 1.00 28.89 274 ASN B C 1
ATOM 4945 O O . ASN B 1 288 ? 34.175 35.889 69.674 1.00 26.36 274 ASN B O 1
ATOM 4950 N N . ALA B 1 289 ? 35.046 36.305 67.646 1.00 27.60 275 ALA B N 1
ATOM 4951 C CA . ALA B 1 289 ? 35.331 34.894 67.371 1.00 26.27 275 ALA B CA 1
ATOM 4952 C C . ALA B 1 289 ? 36.422 34.396 68.321 1.00 26.17 275 ALA B C 1
ATOM 4953 O O . ALA B 1 289 ? 36.298 33.279 68.770 1.00 24.47 275 ALA B O 1
ATOM 4955 N N . CYS B 1 290 ? 37.411 35.226 68.642 1.00 26.76 276 CYS B N 1
ATOM 4956 C CA . CYS B 1 290 ? 38.463 34.859 69.637 1.00 26.20 276 CYS B CA 1
ATOM 4957 C C . CYS B 1 290 ? 37.813 34.627 71.010 1.00 26.49 276 CYS B C 1
ATOM 4958 O O . CYS B 1 290 ? 38.136 33.647 71.658 1.00 24.66 276 CYS B O 1
ATOM 4961 N N . LYS B 1 291 ? 36.880 35.482 71.407 1.00 25.64 277 LYS B N 1
ATOM 4962 C CA . LYS B 1 291 ? 36.186 35.287 72.697 1.00 26.50 277 LYS B CA 1
ATOM 4963 C C . LYS B 1 291 ? 35.379 33.996 72.689 1.00 24.64 277 LYS B C 1
ATOM 4964 O O . LYS B 1 291 ? 35.372 33.303 73.715 1.00 25.73 277 LYS B O 1
ATOM 4970 N N . ALA B 1 292 ? 34.771 33.645 71.577 1.00 25.34 278 ALA B N 1
ATOM 4971 C CA . ALA B 1 292 ? 34.004 32.388 71.449 1.00 24.78 278 ALA B CA 1
ATOM 4972 C C . ALA B 1 292 ? 34.948 31.197 71.652 1.00 24.38 278 ALA B C 1
ATOM 4973 O O . ALA B 1 292 ? 34.623 30.231 72.367 1.00 21.58 278 ALA B O 1
ATOM 4975 N N . MET B 1 293 ? 36.122 31.269 71.026 1.00 24.73 279 MET B N 1
ATOM 4976 C CA . MET B 1 293 ? 37.134 30.198 71.152 1.00 23.65 279 MET B CA 1
ATOM 4977 C C . MET B 1 293 ? 37.659 30.137 72.590 1.00 22.08 279 MET B C 1
ATOM 4978 O O . MET B 1 293 ? 37.870 29.007 73.106 1.00 23.13 279 MET B O 1
ATOM 4983 N N . LYS B 1 294 ? 37.788 31.261 73.274 1.00 23.09 280 LYS B N 1
ATOM 4984 C CA . LYS B 1 294 ? 38.253 31.268 74.669 1.00 24.70 280 LYS B CA 1
ATOM 4985 C C . LYS B 1 294 ? 37.230 30.493 75.502 1.00 24.34 280 LYS B C 1
ATOM 4986 O O . LYS B 1 294 ? 37.611 29.666 76.332 1.00 22.61 280 LYS B O 1
ATOM 4992 N N . LYS B 1 295 ? 35.941 30.731 75.279 1.00 24.72 281 LYS B N 1
ATOM 4993 C CA . LYS B 1 295 ? 34.886 30.100 76.113 1.00 24.77 281 LYS B CA 1
ATOM 4994 C C . LYS B 1 295 ? 34.868 28.587 75.851 1.00 24.35 281 LYS B C 1
ATOM 4995 O O . LYS B 1 295 ? 34.727 27.810 76.805 1.00 24.40 281 LYS B O 1
ATOM 5001 N N . TYR B 1 296 ? 35.043 28.183 74.601 1.00 23.13 282 TYR B N 1
ATOM 5002 C CA . TYR B 1 296 ? 35.091 26.769 74.233 1.00 22.01 282 TYR B CA 1
ATOM 5003 C C . TYR B 1 296 ? 36.216 26.108 75.045 1.00 23.35 282 TYR B C 1
ATOM 5004 O O . TYR B 1 296 ? 35.993 25.028 75.643 1.00 22.25 282 TYR B O 1
ATOM 5013 N N . HIS B 1 297 ? 37.405 26.758 75.050 1.00 23.04 283 HIS B N 1
ATOM 5014 C CA . HIS B 1 297 ? 38.610 26.163 75.697 1.00 23.40 283 HIS B CA 1
ATOM 5015 C C . HIS B 1 297 ? 38.459 26.253 77.210 1.00 22.98 283 HIS B C 1
ATOM 5016 O O . HIS B 1 297 ? 38.999 25.392 77.926 1.00 23.90 283 HIS B O 1
ATOM 5023 N N . GLU B 1 298 ? 37.699 27.203 77.732 1.00 23.33 284 GLU B N 1
ATOM 5024 C CA . GLU B 1 298 ? 37.420 27.314 79.174 1.00 23.47 284 GLU B CA 1
ATOM 5025 C C . GLU B 1 298 ? 36.697 26.057 79.676 1.00 24.87 284 GLU B C 1
ATOM 5026 O O . GLU B 1 298 ? 37.113 25.448 80.686 1.00 24.20 284 GLU B O 1
ATOM 5032 N N . TYR B 1 299 ? 35.691 25.592 78.953 1.00 22.20 285 TYR B N 1
ATOM 5033 C CA . TYR B 1 299 ? 34.975 24.334 79.289 1.00 21.68 285 TYR B CA 1
ATOM 5034 C C . TYR B 1 299 ? 35.805 23.092 79.012 1.00 21.24 285 TYR B C 1
ATOM 5035 O O . TYR B 1 299 ? 35.694 22.116 79.786 1.00 21.29 285 TYR B O 1
ATOM 5044 N N . LEU B 1 300 ? 36.628 23.075 77.974 1.00 22.16 286 LEU B N 1
ATOM 5045 C CA . LEU B 1 300 ? 37.579 21.973 77.771 1.00 21.20 286 LEU B CA 1
ATOM 5046 C C . LEU B 1 300 ? 38.509 21.872 78.986 1.00 21.74 286 LEU B C 1
ATOM 5047 O O . LEU B 1 300 ? 38.759 20.752 79.453 1.00 21.07 286 LEU B O 1
ATOM 5052 N N . MET B 1 301 ? 39.019 22.997 79.483 1.00 21.51 287 MET B N 1
ATOM 5053 C CA . MET B 1 301 ? 39.932 22.954 80.659 1.00 21.29 287 MET B CA 1
ATOM 5054 C C . MET B 1 301 ? 39.190 22.527 81.926 1.00 23.51 287 MET B C 1
ATOM 5055 O O . MET B 1 301 ? 39.793 22.009 82.853 1.00 22.90 287 MET B O 1
ATOM 5060 N N . ARG B 1 302 ? 37.876 22.724 82.007 1.00 21.84 288 ARG B N 1
ATOM 5061 C CA . ARG B 1 302 ? 37.085 22.201 83.145 1.00 21.80 288 ARG B CA 1
ATOM 5062 C C . ARG B 1 302 ? 37.013 20.694 83.079 1.00 21.58 288 ARG B C 1
ATOM 5063 O O . ARG B 1 302 ? 37.101 20.072 84.144 1.00 20.66 288 ARG B O 1
ATOM 5071 N N . VAL B 1 303 ? 36.771 20.094 81.891 1.00 20.87 289 VAL B N 1
ATOM 5072 C CA . VAL B 1 303 ? 36.842 18.605 81.754 1.00 23.76 289 VAL B CA 1
ATOM 5073 C C . VAL B 1 303 ? 38.182 18.165 82.283 1.00 21.67 289 VAL B C 1
ATOM 5074 O O . VAL B 1 303 ? 38.232 17.191 83.041 1.00 21.18 289 VAL B O 1
ATOM 5078 N N . GLY B 1 304 ? 39.229 18.903 81.895 1.00 21.93 290 GLY B N 1
ATOM 5079 C CA . GLY B 1 304 ? 40.602 18.586 82.291 1.00 21.30 290 GLY B CA 1
ATOM 5080 C C . GLY B 1 304 ? 40.825 18.722 83.819 1.00 21.21 290 GLY B C 1
ATOM 5081 O O . GLY B 1 304 ? 41.436 17.791 84.416 1.00 20.30 290 GLY B O 1
ATOM 5082 N N . SER B 1 305 ? 40.367 19.792 84.439 1.00 20.94 291 SER B N 1
ATOM 5083 C CA . SER B 1 305 ? 40.594 20.050 85.892 1.00 20.93 291 SER B CA 1
ATOM 5084 C C . SER B 1 305 ? 39.907 18.946 86.677 1.00 20.18 291 SER B C 1
ATOM 5085 O O . SER B 1 305 ? 40.510 18.384 87.643 1.00 22.71 291 SER B O 1
ATOM 5088 N N . GLU B 1 306 ? 38.662 18.617 86.347 1.00 20.14 292 GLU B N 1
ATOM 5089 C CA . GLU B 1 306 ? 37.886 17.606 87.114 1.00 19.87 292 GLU B CA 1
ATOM 5090 C C . GLU B 1 306 ? 38.468 16.224 86.884 1.00 20.71 292 GLU B C 1
ATOM 5091 O O . GLU B 1 306 ? 38.574 15.417 87.829 1.00 22.01 292 GLU B O 1
ATOM 5097 N N . ALA B 1 307 ? 38.790 15.849 85.638 1.00 20.85 293 ALA B N 1
ATOM 5098 C CA . ALA B 1 307 ? 39.415 14.535 85.360 1.00 21.77 293 ALA B CA 1
ATOM 5099 C C . ALA B 1 307 ? 40.836 14.432 85.932 1.00 22.23 293 ALA B C 1
ATOM 5100 O O . ALA B 1 307 ? 41.268 13.315 86.295 1.00 22.52 293 ALA B O 1
ATOM 5102 N N . SER B 1 308 ? 41.565 15.522 86.024 1.00 21.52 294 SER B N 1
ATOM 5103 C CA . SER B 1 308 ? 42.914 15.556 86.647 1.00 22.75 294 SER B CA 1
ATOM 5104 C C . SER B 1 308 ? 42.799 15.091 88.096 1.00 22.29 294 SER B C 1
ATOM 5105 O O . SER B 1 308 ? 43.711 14.401 88.606 1.00 22.37 294 SER B O 1
ATOM 5108 N N . MET B 1 309 ? 41.741 15.491 88.762 1.00 21.56 295 MET B N 1
ATOM 5109 C CA . MET B 1 309 ? 41.459 15.033 90.132 1.00 23.59 295 MET B CA 1
ATOM 5110 C C . MET B 1 309 ? 40.966 13.566 90.076 1.00 24.21 295 MET B C 1
ATOM 5111 O O . MET B 1 309 ? 41.569 12.674 90.766 1.00 24.44 295 MET B O 1
ATOM 5116 N N . ALA B 1 310 ? 39.907 13.262 89.331 1.00 24.62 296 ALA B N 1
ATOM 5117 C CA . ALA B 1 310 ? 39.253 11.968 89.395 1.00 22.39 296 ALA B CA 1
ATOM 5118 C C . ALA B 1 310 ? 40.210 10.836 88.984 1.00 24.21 296 ALA B C 1
ATOM 5119 O O . ALA B 1 310 ? 40.133 9.762 89.570 1.00 23.37 296 ALA B O 1
ATOM 5121 N N . LEU B 1 311 ? 40.992 11.046 87.929 1.00 21.12 297 LEU B N 1
ATOM 5122 C CA . LEU B 1 311 ? 41.732 9.966 87.242 1.00 21.62 297 LEU B CA 1
ATOM 5123 C C . LEU B 1 311 ? 43.242 10.069 87.503 1.00 21.28 297 LEU B C 1
ATOM 5124 O O . LEU B 1 311 ? 43.951 9.167 86.999 1.00 22.74 297 LEU B O 1
ATOM 5129 N N . LEU B 1 312 ? 43.743 11.116 88.171 1.00 21.23 298 LEU B N 1
ATOM 5130 C CA . LEU B 1 312 ? 45.193 11.318 88.503 1.00 22.38 298 LEU B CA 1
ATOM 5131 C C . LEU B 1 312 ? 46.098 10.961 87.343 1.00 21.67 298 LEU B C 1
ATOM 5132 O O . LEU B 1 312 ? 47.001 10.127 87.480 1.00 22.68 298 LEU B O 1
ATOM 5137 N N . PRO B 1 313 ? 45.943 11.659 86.196 1.00 20.58 299 PRO B N 1
ATOM 5138 C CA . PRO B 1 313 ? 46.767 11.421 85.028 1.00 22.04 299 PRO B CA 1
ATOM 5139 C C . PRO B 1 313 ? 48.159 12.049 85.249 1.00 22.02 299 PRO B C 1
ATOM 5140 O O . PRO B 1 313 ? 48.269 13.083 85.906 1.00 21.89 299 PRO B O 1
ATOM 5144 N N . LEU B 1 314 ? 49.162 11.462 84.646 1.00 21.11 300 LEU B N 1
ATOM 5145 C CA . LEU B 1 314 ? 50.486 12.097 84.474 1.00 22.44 300 LEU B CA 1
ATOM 5146 C C . LEU B 1 314 ? 50.395 13.151 83.340 1.00 22.22 300 LEU B C 1
ATOM 5147 O O . LEU B 1 314 ? 51.009 14.253 83.475 1.00 21.52 300 LEU B O 1
ATOM 5152 N N . THR B 1 315 ? 49.640 12.847 82.283 1.00 21.93 301 THR B N 1
ATOM 5153 C CA . THR B 1 315 ? 49.530 13.693 81.059 1.00 21.89 301 THR B CA 1
ATOM 5154 C C . THR B 1 315 ? 48.055 13.735 80.612 1.00 21.04 301 THR B C 1
ATOM 5155 O O . THR B 1 315 ? 47.312 12.764 80.791 1.00 20.01 301 THR B O 1
ATOM 5159 N N . ILE B 1 316 ? 47.686 14.840 80.004 1.00 18.92 302 ILE B N 1
ATOM 5160 C CA . ILE B 1 316 ? 46.469 15.007 79.208 1.00 19.12 302 ILE B CA 1
ATOM 5161 C C . ILE B 1 316 ? 46.917 15.367 77.798 1.00 20.65 302 ILE B C 1
ATOM 5162 O O . ILE B 1 316 ? 47.749 16.277 77.636 1.00 22.08 302 ILE B O 1
ATOM 5167 N N . VAL B 1 317 ? 46.409 14.653 76.823 1.00 19.88 303 VAL B N 1
ATOM 5168 C CA . VAL B 1 317 ? 46.797 14.886 75.418 1.00 22.16 303 VAL B CA 1
ATOM 5169 C C . VAL B 1 317 ? 45.527 15.210 74.652 1.00 22.28 303 VAL B C 1
ATOM 5170 O O . VAL B 1 317 ? 44.588 14.395 74.648 1.00 22.29 303 VAL B O 1
ATOM 5174 N N . LEU B 1 318 ? 45.533 16.372 73.982 1.00 21.47 304 LEU B N 1
ATOM 5175 C CA . LEU B 1 318 ? 44.467 16.813 73.084 1.00 22.10 304 LEU B CA 1
ATOM 5176 C C . LEU B 1 318 ? 44.764 16.333 71.666 1.00 23.26 304 LEU B C 1
ATOM 5177 O O . LEU B 1 318 ? 45.813 16.699 71.093 1.00 23.02 304 LEU B O 1
ATOM 5182 N N . VAL B 1 319 ? 43.864 15.539 71.082 1.00 22.03 305 VAL B N 1
ATOM 5183 C CA . VAL B 1 319 ? 44.112 14.905 69.776 1.00 23.57 305 VAL B CA 1
ATOM 5184 C C . VAL B 1 319 ? 43.037 15.262 68.762 1.00 22.21 305 VAL B C 1
ATOM 5185 O O . VAL B 1 319 ? 41.899 15.707 69.122 1.00 22.55 305 VAL B O 1
ATOM 5189 N N . GLY B 1 320 ? 43.408 15.131 67.489 1.00 21.73 306 GLY B N 1
ATOM 5190 C CA . GLY B 1 320 ? 42.512 15.181 66.356 1.00 23.73 306 GLY B CA 1
ATOM 5191 C C . GLY B 1 320 ? 42.833 16.287 65.374 1.00 25.50 306 GLY B C 1
ATOM 5192 O O . GLY B 1 320 ? 43.579 17.270 65.734 1.00 25.31 306 GLY B O 1
ATOM 5193 N N . ASP B 1 321 ? 42.218 16.175 64.202 1.00 26.51 307 ASP B N 1
ATOM 5194 C CA . ASP B 1 321 ? 42.446 17.122 63.084 1.00 28.42 307 ASP B CA 1
ATOM 5195 C C . ASP B 1 321 ? 42.068 18.528 63.540 1.00 30.27 307 ASP B C 1
ATOM 5196 O O . ASP B 1 321 ? 42.839 19.492 63.202 1.00 31.76 307 ASP B O 1
ATOM 5201 N N . ASN B 1 322 ? 40.991 18.664 64.314 1.00 27.95 308 ASN B N 1
ATOM 5202 C CA . ASN B 1 322 ? 40.518 19.999 64.771 1.00 31.60 308 ASN B CA 1
ATOM 5203 C C . ASN B 1 322 ? 41.616 20.672 65.605 1.00 28.29 308 ASN B C 1
ATOM 5204 O O . ASN B 1 322 ? 41.876 21.864 65.385 1.00 31.28 308 ASN B O 1
ATOM 5209 N N . ILE B 1 323 ? 42.225 19.922 66.525 1.00 25.16 309 ILE B N 1
ATOM 5210 C CA . ILE B 1 323 ? 43.316 20.442 67.406 1.00 24.85 309 ILE B CA 1
ATOM 5211 C C . ILE B 1 323 ? 44.512 20.900 66.557 1.00 26.25 309 ILE B C 1
ATOM 5212 O O . ILE B 1 323 ? 45.039 22.027 66.775 1.00 26.80 309 ILE B O 1
ATOM 5217 N N . VAL B 1 324 ? 44.943 20.059 65.603 1.00 24.95 310 VAL B N 1
ATOM 5218 C CA . VAL B 1 324 ? 46.039 20.409 64.672 1.00 26.11 310 VAL B CA 1
ATOM 5219 C C . VAL B 1 324 ? 45.653 21.665 63.887 1.00 26.74 310 VAL B C 1
ATOM 5220 O O . VAL B 1 324 ? 46.453 22.603 63.858 1.00 29.87 310 VAL B O 1
ATOM 5224 N N . ASN B 1 325 ? 44.464 21.701 63.304 1.00 28.94 311 ASN B N 1
ATOM 5225 C CA . ASN B 1 325 ? 44.037 22.810 62.427 1.00 32.07 311 ASN B CA 1
ATOM 5226 C C . ASN B 1 325 ? 43.887 24.106 63.247 1.00 30.91 311 ASN B C 1
ATOM 5227 O O . ASN B 1 325 ? 44.067 25.163 62.604 1.00 34.48 311 ASN B O 1
ATOM 5232 N N . ASN B 1 326 ? 43.636 24.044 64.542 1.00 27.30 312 ASN B N 1
ATOM 5233 C CA . ASN B 1 326 ? 43.481 25.228 65.414 1.00 30.13 312 ASN B CA 1
ATOM 5234 C C . ASN B 1 326 ? 44.785 25.562 66.139 1.00 27.99 312 ASN B C 1
ATOM 5235 O O . ASN B 1 326 ? 44.721 26.243 67.183 1.00 25.70 312 ASN B O 1
ATOM 5240 N N . ALA B 1 327 ? 45.942 25.068 65.659 1.00 28.48 313 ALA B N 1
ATOM 5241 C CA . ALA B 1 327 ? 47.228 25.331 66.361 1.00 29.55 313 ALA B CA 1
ATOM 5242 C C . ALA B 1 327 ? 47.437 26.850 66.618 1.00 25.55 313 ALA B C 1
ATOM 5243 O O . ALA B 1 327 ? 47.941 27.166 67.708 1.00 27.83 313 ALA B O 1
ATOM 5245 N N . PHE B 1 328 ? 46.936 27.750 65.784 1.00 24.95 314 PHE B N 1
ATOM 5246 C CA . PHE B 1 328 ? 47.089 29.215 65.976 1.00 26.48 314 PHE B CA 1
ATOM 5247 C C . PHE B 1 328 ? 46.623 29.539 67.392 1.00 26.08 314 PHE B C 1
ATOM 5248 O O . PHE B 1 328 ? 47.166 30.460 67.990 1.00 24.49 314 PHE B O 1
ATOM 5256 N N . PHE B 1 329 ? 45.494 28.959 67.805 1.00 23.18 315 PHE B N 1
ATOM 5257 C CA . PHE B 1 329 ? 44.885 29.359 69.088 1.00 23.32 315 PHE B CA 1
ATOM 5258 C C . PHE B 1 329 ? 45.888 29.072 70.222 1.00 22.97 315 PHE B C 1
ATOM 5259 O O . PHE B 1 329 ? 46.037 29.880 71.145 1.00 24.33 315 PHE B O 1
ATOM 5267 N N . TYR B 1 330 ? 46.506 27.900 70.189 1.00 23.69 316 TYR B N 1
ATOM 5268 C CA . TYR B 1 330 ? 47.390 27.418 71.278 1.00 24.84 316 TYR B CA 1
ATOM 5269 C C . TYR B 1 330 ? 48.751 28.139 71.213 1.00 27.58 316 TYR B C 1
ATOM 5270 O O . TYR B 1 330 ? 49.360 28.282 72.335 1.00 30.22 316 TYR B O 1
ATOM 5279 N N . ARG B 1 331 ? 49.183 28.619 70.027 1.00 26.60 317 ARG B N 1
ATOM 5280 C CA . ARG B 1 331 ? 50.487 29.296 69.888 1.00 27.90 317 ARG B CA 1
ATOM 5281 C C . ARG B 1 331 ? 50.434 30.724 70.435 1.00 26.34 317 ARG B C 1
ATOM 5282 O O . ARG B 1 331 ? 51.508 31.340 70.682 1.00 24.96 317 ARG B O 1
ATOM 5290 N N . ASN B 1 332 ? 49.258 31.307 70.564 1.00 25.76 318 ASN B N 1
ATOM 5291 C CA . ASN B 1 332 ? 49.033 32.622 71.192 1.00 26.00 318 ASN B CA 1
ATOM 5292 C C . ASN B 1 332 ? 49.223 32.483 72.709 1.00 26.86 318 ASN B C 1
ATOM 5293 O O . ASN B 1 332 ? 48.513 31.748 73.363 1.00 23.64 318 ASN B O 1
ATOM 5298 N N . PRO B 1 333 ? 50.250 33.121 73.304 1.00 28.56 319 PRO B N 1
ATOM 5299 C CA . PRO B 1 333 ? 50.595 32.867 74.697 1.00 28.07 319 PRO B CA 1
ATOM 5300 C C . PRO B 1 333 ? 49.515 33.400 75.627 1.00 26.92 319 PRO B C 1
ATOM 5301 O O . PRO B 1 333 ? 49.384 32.817 76.720 1.00 28.39 319 PRO B O 1
ATOM 5305 N N . GLN B 1 334 ? 48.790 34.449 75.244 1.00 28.02 320 GLN B N 1
ATOM 5306 C CA . GLN B 1 334 ? 47.708 34.921 76.076 1.00 28.49 320 GLN B CA 1
ATOM 5307 C C . GLN B 1 334 ? 46.664 33.791 76.160 1.00 26.59 320 GLN B C 1
ATOM 5308 O O . GLN B 1 334 ? 46.105 33.595 77.257 1.00 25.10 320 GLN B O 1
ATOM 5314 N N . ASN B 1 335 ? 46.273 33.206 75.028 1.00 24.59 321 ASN B N 1
ATOM 5315 C CA . ASN B 1 335 ? 45.270 32.100 75.043 1.00 23.09 321 ASN B CA 1
ATOM 5316 C C . ASN B 1 335 ? 45.783 30.949 75.923 1.00 22.54 321 ASN B C 1
ATOM 5317 O O . ASN B 1 335 ? 44.975 30.355 76.716 1.00 23.55 321 ASN B O 1
ATOM 5322 N N . LEU B 1 336 ? 47.065 30.594 75.776 1.00 22.33 322 LEU B N 1
ATOM 5323 C CA . LEU B 1 336 ? 47.637 29.452 76.513 1.00 23.35 322 LEU B CA 1
ATOM 5324 C C . LEU B 1 336 ? 47.605 29.767 78.021 1.00 24.44 322 LEU B C 1
ATOM 5325 O O . LEU B 1 336 ? 47.239 28.911 78.803 1.00 22.32 322 LEU B O 1
ATOM 5330 N N . LYS B 1 337 ? 48.026 30.953 78.426 1.00 23.85 323 LYS B N 1
ATOM 5331 C CA . LYS B 1 337 ? 47.968 31.348 79.867 1.00 25.44 323 LYS B CA 1
ATOM 5332 C C . LYS B 1 337 ? 46.541 31.292 80.417 1.00 25.82 323 LYS B C 1
ATOM 5333 O O . LYS B 1 337 ? 46.349 30.866 81.595 1.00 24.44 323 LYS B O 1
ATOM 5339 N N . GLU B 1 338 ? 45.546 31.727 79.671 1.00 25.25 324 GLU B N 1
ATOM 5340 C CA . GLU B 1 338 ? 44.140 31.674 80.111 1.00 26.90 324 GLU B CA 1
ATOM 5341 C C . GLU B 1 338 ? 43.686 30.213 80.221 1.00 24.52 324 GLU B C 1
ATOM 5342 O O . GLU B 1 338 ? 42.920 29.881 81.169 1.00 22.45 324 GLU B O 1
ATOM 5348 N N . MET B 1 339 ? 44.050 29.326 79.294 1.00 21.03 325 MET B N 1
ATOM 5349 C CA . MET B 1 339 ? 43.725 27.898 79.415 1.00 21.33 325 MET B CA 1
ATOM 5350 C C . MET B 1 339 ? 44.385 27.280 80.674 1.00 21.01 325 MET B C 1
ATOM 5351 O O . MET B 1 339 ? 43.713 26.520 81.415 1.00 21.66 325 MET B O 1
ATOM 5356 N N . HIS B 1 340 ? 45.613 27.642 80.937 1.00 21.02 326 HIS B N 1
ATOM 5357 C CA . HIS B 1 340 ? 46.374 27.093 82.065 1.00 23.12 326 HIS B CA 1
ATOM 5358 C C . HIS B 1 340 ? 45.708 27.522 83.362 1.00 23.27 326 HIS B C 1
ATOM 5359 O O . HIS B 1 340 ? 45.546 26.710 84.240 1.00 22.21 326 HIS B O 1
ATOM 5366 N N . ARG B 1 341 ? 45.296 28.792 83.456 1.00 24.67 327 ARG B N 1
ATOM 5367 C CA . ARG B 1 341 ? 44.587 29.275 84.654 1.00 26.49 327 ARG B CA 1
ATOM 5368 C C . ARG B 1 341 ? 43.316 28.429 84.859 1.00 25.63 327 ARG B C 1
ATOM 5369 O O . ARG B 1 341 ? 43.021 28.056 86.029 1.00 24.73 327 ARG B O 1
ATOM 5377 N N . GLU B 1 342 ? 42.502 28.194 83.843 1.00 24.12 328 GLU B N 1
ATOM 5378 C CA . GLU B 1 342 ? 41.264 27.406 84.002 1.00 24.62 328 GLU B CA 1
ATOM 5379 C C . GLU B 1 342 ? 41.597 25.948 84.336 1.00 23.17 328 GLU B C 1
ATOM 5380 O O . GLU B 1 342 ? 40.903 25.377 85.141 1.00 22.85 328 GLU B O 1
ATOM 5386 N N . ALA B 1 343 ? 42.681 25.376 83.778 1.00 21.37 329 ALA B N 1
ATOM 5387 C CA . ALA B 1 343 ? 43.124 24.019 84.143 1.00 20.66 329 ALA B CA 1
ATOM 5388 C C . ALA B 1 343 ? 43.389 23.917 85.635 1.00 21.81 329 ALA B C 1
ATOM 5389 O O . ALA B 1 343 ? 43.176 22.823 86.183 1.00 21.79 329 ALA B O 1
ATOM 5391 N N . LEU B 1 344 ? 43.809 24.990 86.297 1.00 22.39 330 LEU B N 1
ATOM 5392 C CA . LEU B 1 344 ? 44.152 25.013 87.741 1.00 23.42 330 LEU B CA 1
ATOM 5393 C C . LEU B 1 344 ? 42.989 25.523 88.561 1.00 23.85 330 LEU B C 1
ATOM 5394 O O . LEU B 1 344 ? 43.173 25.615 89.767 1.00 24.51 330 LEU B O 1
ATOM 5399 N N . ASN B 1 345 ? 41.866 25.858 87.920 1.00 23.09 331 ASN B N 1
ATOM 5400 C CA . ASN B 1 345 ? 40.677 26.408 88.628 1.00 25.11 331 ASN B CA 1
ATOM 5401 C C . ASN B 1 345 ? 39.895 25.248 89.255 1.00 26.49 331 ASN B C 1
ATOM 5402 O O . ASN B 1 345 ? 38.831 24.892 88.730 1.00 27.50 331 ASN B O 1
ATOM 5407 N N . HIS B 1 346 ? 40.449 24.677 90.323 1.00 26.27 332 HIS B N 1
ATOM 5408 C CA . HIS B 1 346 ? 39.795 23.579 91.078 1.00 23.12 332 HIS B CA 1
ATOM 5409 C C . HIS B 1 346 ? 40.118 23.747 92.565 1.00 24.33 332 HIS B C 1
ATOM 5410 O O . HIS B 1 346 ? 41.234 24.185 92.870 1.00 23.15 332 HIS B O 1
ATOM 5417 N N . GLU B 1 347 ? 39.186 23.390 93.449 1.00 23.32 333 GLU B N 1
ATOM 5418 C CA . GLU B 1 347 ? 39.463 23.534 94.902 1.00 24.63 333 GLU B CA 1
ATOM 5419 C C . GLU B 1 347 ? 40.669 22.668 95.290 1.00 23.92 333 GLU B C 1
ATOM 5420 O O . GLU B 1 347 ? 41.373 23.046 96.233 1.00 24.96 333 GLU B O 1
ATOM 5426 N N . MET B 1 348 ? 40.888 21.551 94.590 1.00 23.84 334 MET B N 1
ATOM 5427 C CA . MET B 1 348 ? 41.955 20.618 95.005 1.00 25.00 334 MET B CA 1
ATOM 5428 C C . MET B 1 348 ? 43.323 21.155 94.556 1.00 23.26 334 MET B C 1
ATOM 5429 O O . MET B 1 348 ? 44.376 20.571 94.933 1.00 24.75 334 MET B O 1
ATOM 5434 N N . GLU B 1 349 ? 43.366 22.221 93.799 1.00 23.76 335 GLU B N 1
ATOM 5435 C CA . GLU B 1 349 ? 44.655 22.847 93.420 1.00 24.40 335 GLU B CA 1
ATOM 5436 C C . GLU B 1 349 ? 45.305 23.474 94.633 1.00 23.98 335 GLU B C 1
ATOM 5437 O O . GLU B 1 349 ? 46.588 23.656 94.614 1.00 23.83 335 GLU B O 1
ATOM 5443 N N . ARG B 1 350 ? 44.576 23.699 95.723 1.00 26.00 336 ARG B N 1
ATOM 5444 C CA . ARG B 1 350 ? 45.240 24.086 96.978 1.00 28.56 336 ARG B CA 1
ATOM 5445 C C . ARG B 1 350 ? 46.210 23.004 97.461 1.00 28.48 336 ARG B C 1
ATOM 5446 O O . ARG B 1 350 ? 47.119 23.369 98.225 1.00 28.37 336 ARG B O 1
ATOM 5454 N N . LEU B 1 351 ? 46.041 21.751 97.055 1.00 25.84 337 LEU B N 1
ATOM 5455 C CA . LEU B 1 351 ? 46.967 20.628 97.347 1.00 27.87 337 LEU B CA 1
ATOM 5456 C C . LEU B 1 351 ? 47.809 20.256 96.124 1.00 26.42 337 LEU B C 1
ATOM 5457 O O . LEU B 1 351 ? 48.421 19.202 96.126 1.00 28.60 337 LEU B O 1
ATOM 5462 N N . GLY B 1 352 ? 47.830 21.075 95.086 1.00 25.02 338 GLY B N 1
ATOM 5463 C CA . GLY B 1 352 ? 48.663 20.812 93.908 1.00 25.95 338 GLY B CA 1
ATOM 5464 C C . GLY B 1 352 ? 48.179 19.799 92.902 1.00 23.38 338 GLY B C 1
ATOM 5465 O O . GLY B 1 352 ? 48.984 19.558 91.917 1.00 23.64 338 GLY B O 1
ATOM 5466 N N . PHE B 1 353 ? 46.966 19.250 93.018 1.00 21.18 339 PHE B N 1
ATOM 5467 C CA . PHE B 1 353 ? 46.549 18.170 92.089 1.00 22.58 339 PHE B CA 1
ATOM 5468 C C . PHE B 1 353 ? 46.621 18.623 90.631 1.00 21.06 339 PHE B C 1
ATOM 5469 O O . PHE B 1 353 ? 47.136 17.844 89.798 1.00 21.73 339 PHE B O 1
ATOM 5477 N N . GLN B 1 354 ? 46.045 19.773 90.303 1.00 21.54 340 GLN B N 1
ATOM 5478 C CA . GLN B 1 354 ? 45.898 20.138 88.871 1.00 20.13 340 GLN B CA 1
ATOM 5479 C C . GLN B 1 354 ? 47.281 20.476 88.291 1.00 21.16 340 GLN B C 1
ATOM 5480 O O . GLN B 1 354 ? 47.506 20.213 87.102 1.00 21.56 340 GLN B O 1
ATOM 5486 N N . SER B 1 355 ? 48.166 21.016 89.130 1.00 21.60 341 SER B N 1
ATOM 5487 C CA . SER B 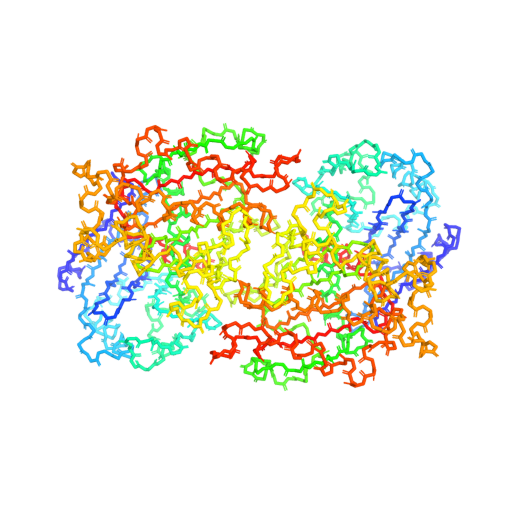1 355 ? 49.547 21.389 88.723 1.00 22.77 341 SER B CA 1
ATOM 5488 C C . SER B 1 355 ? 50.396 20.155 88.394 1.00 22.86 341 SER B C 1
ATOM 5489 O O . SER B 1 355 ? 51.422 20.326 87.731 1.00 22.99 341 SER B O 1
ATOM 5492 N N . ARG B 1 356 ? 50.022 18.978 88.904 1.00 21.47 342 ARG B N 1
ATOM 5493 C CA . ARG B 1 356 ? 50.807 17.741 88.643 1.00 21.64 342 ARG B CA 1
ATOM 5494 C C . ARG B 1 356 ? 50.877 17.453 87.137 1.00 21.59 342 ARG B C 1
ATOM 5495 O O . ARG B 1 356 ? 51.875 16.865 86.704 1.00 21.81 342 ARG B O 1
ATOM 5503 N N . VAL B 1 357 ? 49.831 17.827 86.395 1.00 21.86 343 VAL B N 1
ATOM 5504 C CA . VAL B 1 357 ? 49.534 17.226 85.073 1.00 21.22 343 VAL B CA 1
ATOM 5505 C C . VAL B 1 357 ? 50.229 18.012 83.988 1.00 21.45 343 VAL B C 1
ATOM 5506 O O . VAL B 1 357 ? 50.141 19.231 83.977 1.00 20.80 343 VAL B O 1
ATOM 5510 N N . THR B 1 358 ? 50.873 17.296 83.081 1.00 20.48 344 THR B N 1
ATOM 5511 C CA . THR B 1 358 ? 51.418 17.882 81.835 1.00 21.13 344 THR B CA 1
ATOM 5512 C C . THR B 1 358 ? 50.348 17.824 80.732 1.00 20.85 344 THR B C 1
ATOM 5513 O O . THR B 1 358 ? 49.819 16.746 80.458 1.00 21.53 344 THR B O 1
ATOM 5517 N N . TYR B 1 359 ? 50.071 18.940 80.090 1.00 20.15 345 TYR B N 1
ATOM 5518 C CA . TYR B 1 359 ? 49.125 19.020 78.981 1.00 19.92 345 TYR B CA 1
ATOM 5519 C C . TYR B 1 359 ? 49.877 19.092 77.654 1.00 21.14 345 TYR B C 1
ATOM 5520 O O . TYR B 1 359 ? 50.846 19.914 77.545 1.00 21.85 345 TYR B O 1
ATOM 5529 N N . LEU B 1 360 ? 49.439 18.307 76.680 1.00 21.72 346 LEU B N 1
ATOM 5530 C CA . LEU B 1 360 ? 50.044 18.311 75.319 1.00 21.73 346 LEU B CA 1
ATOM 5531 C C . LEU B 1 360 ? 48.930 18.409 74.291 1.00 22.15 346 LEU B C 1
ATOM 5532 O O . LEU B 1 360 ? 47.768 17.984 74.583 1.00 22.80 346 LEU B O 1
ATOM 5537 N N . ARG B 1 361 ? 49.261 18.925 73.110 1.00 22.52 347 ARG B N 1
ATOM 5538 C CA . ARG B 1 361 ? 48.324 19.032 71.986 1.00 22.74 347 ARG B CA 1
ATOM 5539 C C . ARG B 1 361 ? 48.970 18.364 70.774 1.00 24.42 347 ARG B C 1
ATOM 5540 O O . ARG B 1 361 ? 50.193 18.501 70.521 1.00 23.17 347 ARG B O 1
ATOM 5548 N N . GLN B 1 362 ? 48.131 17.717 69.986 1.00 23.47 348 GLN B N 1
ATOM 5549 C CA . GLN B 1 362 ? 48.612 17.189 68.684 1.00 23.95 348 GLN B CA 1
ATOM 5550 C C . GLN B 1 362 ? 48.947 18.393 67.806 1.00 25.36 348 GLN B C 1
ATOM 5551 O O . GLN B 1 362 ? 48.117 19.270 67.664 1.00 26.65 348 GLN B O 1
ATOM 5557 N N . LYS B 1 363 ? 50.149 18.401 67.197 1.00 24.89 349 LYS B N 1
ATOM 5558 C CA . LYS B 1 363 ? 50.608 19.561 66.403 1.00 26.46 349 LYS B CA 1
ATOM 5559 C C . LYS B 1 363 ? 50.885 19.180 64.952 1.00 27.96 349 LYS B C 1
ATOM 5560 O O . LYS B 1 363 ? 51.466 20.044 64.199 1.00 28.68 349 LYS B O 1
ATOM 5566 N N . LYS B 1 364 ? 50.709 17.906 64.567 1.00 25.69 350 LYS B N 1
ATOM 5567 C CA . LYS B 1 364 ? 50.982 17.460 63.186 1.00 27.15 350 LYS B CA 1
ATOM 5568 C C . LYS B 1 364 ? 49.915 16.434 62.850 1.00 27.83 350 LYS B C 1
ATOM 5569 O O . LYS B 1 364 ? 49.636 15.558 63.742 1.00 26.11 350 LYS B O 1
ATOM 5575 N N . LEU B 1 365 ? 49.296 16.549 61.682 1.00 28.82 351 LEU B N 1
ATOM 5576 C CA . LEU B 1 365 ? 48.220 15.624 61.235 1.00 30.26 351 LEU B CA 1
ATOM 5577 C C . LEU B 1 365 ? 48.723 14.180 61.263 1.00 29.43 351 LEU B C 1
ATOM 5578 O O . LEU B 1 365 ? 49.792 13.926 60.780 1.00 28.65 351 LEU B O 1
ATOM 5583 N N . LEU B 1 366 ? 47.883 13.279 61.762 1.00 28.60 352 LEU B N 1
ATOM 5584 C CA . LEU B 1 366 ? 48.223 11.834 61.735 1.00 28.72 352 LEU B CA 1
ATOM 5585 C C . LEU B 1 366 ? 46.974 11.104 62.156 1.00 27.69 352 LEU B C 1
ATOM 5586 O O . LEU B 1 366 ? 46.308 11.483 63.151 1.00 28.45 352 LEU B O 1
ATOM 5591 N N . ASN B 1 367 ? 46.609 10.160 61.328 1.00 27.34 353 ASN B N 1
ATOM 5592 C CA . ASN B 1 367 ? 45.454 9.296 61.622 1.00 27.77 353 ASN B CA 1
ATOM 5593 C C . ASN B 1 367 ? 45.834 8.357 62.766 1.00 28.56 353 ASN B C 1
ATOM 5594 O O . ASN B 1 367 ? 46.289 7.252 62.475 1.00 27.40 353 ASN B O 1
ATOM 5599 N N . LEU B 1 368 ? 45.553 8.741 64.014 1.00 25.56 354 LEU B N 1
ATOM 5600 C CA . LEU B 1 368 ? 45.841 7.928 65.211 1.00 26.83 354 LEU B CA 1
ATOM 5601 C C . LEU B 1 368 ? 45.011 6.648 65.202 1.00 27.78 354 LEU B C 1
ATOM 5602 O O . LEU B 1 368 ? 45.473 5.654 65.761 1.00 27.87 354 LEU B O 1
ATOM 5607 N N . ASN B 1 369 ? 43.803 6.659 64.630 1.00 29.20 355 ASN B N 1
ATOM 5608 C CA . ASN B 1 369 ? 42.947 5.465 64.594 1.00 28.62 355 ASN B CA 1
ATOM 5609 C C . ASN B 1 369 ? 43.672 4.367 63.793 1.00 27.53 355 ASN B C 1
ATOM 5610 O O . ASN B 1 369 ? 43.733 3.226 64.294 1.00 29.47 355 ASN B O 1
ATOM 5615 N N . LEU B 1 370 ? 44.193 4.676 62.618 1.00 28.79 356 LEU B N 1
ATOM 5616 C CA . LEU B 1 370 ? 44.921 3.684 61.774 1.00 28.08 356 LEU B CA 1
ATOM 5617 C C . LEU B 1 370 ? 46.154 3.190 62.520 1.00 29.14 356 LEU B C 1
ATOM 5618 O O . LEU B 1 370 ? 46.439 1.989 62.504 1.00 28.94 356 LEU B O 1
ATOM 5623 N N . MET B 1 371 ? 46.928 4.097 63.120 1.00 28.95 357 MET B N 1
ATOM 5624 C CA . MET B 1 371 ? 48.114 3.716 63.913 1.00 27.67 357 MET B CA 1
ATOM 5625 C C . MET B 1 371 ? 47.686 2.854 65.077 1.00 28.08 357 MET B C 1
ATOM 5626 O O . MET B 1 371 ? 48.431 1.948 65.429 1.00 27.82 357 MET B O 1
ATOM 5631 N N . GLY B 1 372 ? 46.543 3.129 65.698 1.00 27.59 358 GLY B N 1
ATOM 5632 C CA . GLY B 1 372 ? 46.087 2.320 66.838 1.00 27.69 358 GLY B CA 1
ATOM 5633 C C . GLY B 1 372 ? 45.615 0.947 66.421 1.00 28.86 358 GLY B C 1
ATOM 5634 O O . GLY B 1 372 ? 45.879 -0.041 67.136 1.00 30.01 358 GLY B O 1
ATOM 5635 N N . CYS B 1 373 ? 45.021 0.815 65.240 1.00 29.42 359 CYS B N 1
ATOM 5636 C CA . CYS B 1 373 ? 44.687 -0.517 64.704 1.00 29.39 359 CYS B CA 1
ATOM 5637 C C . CYS B 1 373 ? 45.995 -1.328 64.610 1.00 29.65 359 CYS B C 1
ATOM 5638 O O . CYS B 1 373 ? 46.032 -2.554 64.902 1.00 31.48 359 CYS B O 1
ATOM 5641 N N . TYR B 1 374 ? 47.053 -0.718 64.075 1.00 29.65 360 TYR B N 1
ATOM 5642 C CA . TYR B 1 374 ? 48.364 -1.373 63.913 1.00 29.67 360 TYR B CA 1
ATOM 5643 C C . TYR B 1 374 ? 48.927 -1.795 65.288 1.00 29.69 360 TYR B C 1
ATOM 5644 O O . TYR B 1 374 ? 49.391 -2.953 65.391 1.00 31.05 360 TYR B O 1
ATOM 5653 N N . ARG B 1 375 ? 48.921 -0.867 66.247 1.00 31.32 361 ARG B N 1
ATOM 5654 C CA . ARG B 1 375 ? 49.520 -1.051 67.595 1.00 36.15 361 ARG B CA 1
ATOM 5655 C C . ARG B 1 375 ? 48.710 -2.110 68.349 1.00 39.07 361 ARG B C 1
ATOM 5656 O O . ARG B 1 375 ? 49.319 -2.922 69.063 1.00 43.70 361 ARG B O 1
ATOM 5664 N N . CYS B 1 376 ? 47.391 -2.121 68.154 1.00 39.11 362 CYS B N 1
ATOM 5665 C CA . CYS B 1 376 ? 46.526 -3.137 68.807 1.00 43.98 362 CYS B CA 1
ATOM 5666 C C . CYS B 1 376 ? 46.927 -4.524 68.307 1.00 43.90 362 CYS B C 1
ATOM 5667 O O . CYS B 1 376 ? 46.989 -5.449 69.126 1.00 49.38 362 CYS B O 1
ATOM 5670 N N . GLY B 1 377 ? 47.228 -4.635 67.012 1.00 44.49 363 GLY B N 1
ATOM 5671 C CA . GLY B 1 377 ? 47.705 -5.907 66.447 1.00 48.39 363 GLY B CA 1
ATOM 5672 C C . GLY B 1 377 ? 48.999 -6.347 67.111 1.00 50.13 363 GLY B C 1
ATOM 5673 O O . GLY B 1 377 ? 49.138 -7.543 67.387 1.00 50.36 363 GLY B O 1
ATOM 5674 N N . LEU B 1 378 ? 49.913 -5.418 67.387 1.00 47.91 364 LEU B N 1
ATOM 5675 C CA . LEU B 1 378 ? 51.196 -5.806 68.034 1.00 50.25 364 LEU B CA 1
ATOM 5676 C C . LEU B 1 378 ? 50.939 -6.377 69.438 1.00 53.99 364 LEU B C 1
ATOM 5677 O O . LEU B 1 378 ? 51.750 -7.204 69.887 1.00 56.91 364 LEU B O 1
ATOM 5682 N N . ASP B 1 379 ? 49.820 -5.992 70.061 1.00 52.83 365 ASP B N 1
ATOM 5683 C CA . ASP B 1 379 ? 49.449 -6.504 71.408 1.00 52.10 365 ASP B CA 1
ATOM 5684 C C . ASP B 1 379 ? 48.619 -7.787 71.270 1.00 52.85 365 ASP B C 1
ATOM 5685 O O . ASP B 1 379 ? 48.487 -8.510 72.274 1.00 52.08 365 ASP B O 1
ATOM 5690 N N . LEU B 1 380 ? 48.077 -8.051 70.078 1.00 52.03 366 LEU B N 1
ATOM 5691 C CA . LEU B 1 380 ? 47.365 -9.333 69.822 1.00 55.29 366 LEU B CA 1
ATOM 5692 C C . LEU B 1 380 ? 48.397 -10.438 69.572 1.00 49.91 366 LEU B C 1
ATOM 5693 O O . LEU B 1 380 ? 47.963 -11.599 69.468 1.00 57.40 366 LEU B O 1
#

Organism: Trypanosoma cruzi (strain CL Brener) (NCBI:txid353153)

Nearest PDB structures (foldseek):
  8stx-assembly1_B  TM=9.858E-01  e=2.040E-74  Trypanosoma cruzi
  5brh-assembly1_B  TM=9.605E-01  e=2.438E-71  Trypanosoma cruzi strain CL Brener
  5brd-assembly1_B  TM=9.412E-01  e=1.464E-71  Trypanosoma cruzi strain CL Brener
  7s2p-assembly1_A  TM=9.264E-01  e=8.485E-71  Trypanosoma cruzi strain CL Brener
  2q2r-assembly1_B  TM=9.126E-01  e=7.158E-71  Trypanosoma cruzi

B-factor: mean 37.1, std 11.97, range [18.92, 99.3]

Radius of gyration: 27.25 Å; Cα contacts (8 Å, |Δi|>4): 1585; chains: 2; bounding box: 53×72×78 Å

=== Feature glossary ===
Reading guide. The protein is described through the following features:

Foldseek 3Di. A 3Di character summarizes, for each residue, the relative orientation of the Cα frame of its nearest spatial neighbor. Because it encodes fold topology rather than chemistry, 3Di alignments detect remote structural similarity that sequence alignment misses.

Contact-map, Ramachandran, and PAE plots. Plot images: a contact map (which residues are close in 3D, as an N×N binary image), a Ramachandran scatter (backbone torsion angles, revealing secondary-structure composition at a glance), and — for AlphaFold structures — a PAE heatmap (pairwise prediction confidence).

Radius of gyration, Cα contacts, bounding box. Radius of gyration (Rg) is the root-mean-square distance of Cα atoms from their centroid — a single number for overa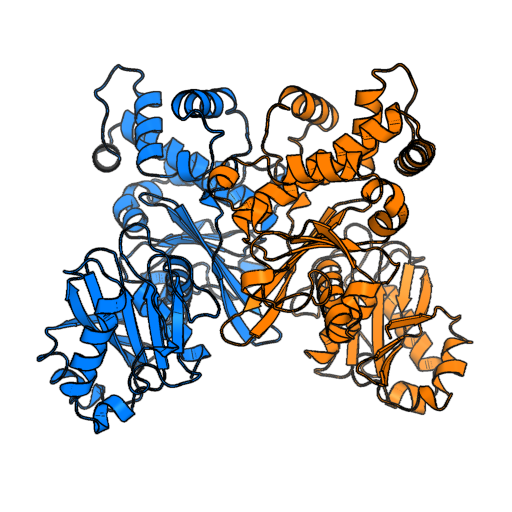ll size and compactness. A globular domain of N residues has Rg ≈ 2.2·N^0.38 Å; an extended or disordered chain has a much larger Rg. The Cα contact count is the number of residue pairs whose Cα atoms are within 8 Å and are more than four positions apart in sequence — a standard proxy for tertiary packing density. The bounding box is the smallest axis-aligned box enclosing all Cα atoms.

Secondary structure (8-state, DSSP). Eight-state secondary structure (DSSP): H is the canonical α-helix, G the tighter 3₁₀-helix, I the wider π-helix; E/B are β-structure, T and S are turns and bends, and '-' is everything else. DSSP derives these from the pattern of main-chain N–H···O=C hydrogen bonds, not from the sequence.

B-factor. B-factor (Debye–Waller factor) reflects atomic displacement in the crystal lattice. It is an experimental observable (units Å²), not a prediction; low values mean the atom is pinned down, high values mean it moves or is heterogeneous across the crystal.

pLDDT. pLDDT is the predicted lDDT-Cα score: AlphaFold's confidence that the local environment of each residue (all inter-atomic distances within 15 Å) is correctly placed. It is a per-residue number between 0 and 100, with higher meaning more reliable.

Nearest PDB structures. Nearest PDB neighbors are the top structural matches found by Foldseek when searching this structure against the entire Protein Data Bank. Each hit reports a TM-score (0 to 1; >0.5 almost always implies the same fold) and an E-value. These are *structural* homologs — they may share no detectable sequence similarity.

Solvent-accessible surface area. Accessible surface area quantifies burial. A residue with SASA near zero is packed into the hydrophobic core; one with SASA >100 Å² sits on the surface. Computed here via the Shrake–Rupley numerical algorithm with a 1.4 Å probe.

Rendered structure images. Structure images are PyMOL renders from six orthogonal camera directions. Cartoon representation draws helices as coils and strands as arrows; sticks shows the backbone as bonds; surface shows the solvent-excluded envelope. Rainbow coloring maps sequence position to hue (blue→red, N→C); chain coloring assigns a distinct color per polypeptide.

Backbone torsions (φ/ψ). φ (phi) and ψ (psi) are the two rotatable backbone dihedrals per residue: φ is the C(i-1)–N–Cα–C torsion, ψ is the N–Cα–C–N(i+1) torsion, both in degrees on (−180°, 180°]. α-helical residues cluster near (−60°, −45°); β-strand residues near (−120°, +130°). A Ramachandran plot is simply a scatter of (φ, ψ) for every residue.

Predicted aligned error. Predicted Aligned Error (PAE) is an AlphaFold confidence matrix: entry (i, j) is the expected error in the position of residue j, in ångströms, when the prediction is superimposed on the true structure at residue i. Low PAE within a block of residues means that block is internally rigid and well-predicted; high PAE between two blocks means their relative placement is uncertain even if each block individually is confident.

mmCIF coordinates. Structure coordinates are given as an mmCIF _atom_site loop: one row per atom with element, residue name, chain id, sequence number, and x/y/z position in Å. Only the four main-chain atoms per residue are included here; side chains are omitted to keep the record compact.

InterPro / GO / CATH / organism. Database cross-references. InterPro integrates a dozen domain/family signature databases into unified entries with residue-range hits. GO terms attach function/process/location labels with evidence codes. CATH codes position the fold in a four-level structural taxonomy. Organism is the NCBI-taxonomy species name.

Secondary structure (3-state, P-SEA). SS3 is a coarse helix/strand/coil call (letters a/b/c) made by the P-SEA algorithm from inter-Cα distances and dihedrals. It is less detailed than DSSP but needs only Cα positions.

Sequence. Sequence gives the chain of amino acids in standard one-letter code (A=alanine, C=cysteine, …, Y=tyrosine), read N→C. It is the only feature that is directly encoded by the gene; all structural features are derived from the folded form of this sequence.